Protein AF-A0A3D5R1K7-F1 (afdb_monomer_lite)

Radius of gyration: 29.0 Å; chains: 1; bounding box: 75×48×94 Å

Sequence (487 aa):
ELNTVAYFAILRSRHSFKTVARIRETTQVLLDVYNNSGKICVHPLKAWKRYTPTMFLPHIMEGGKFVPILNSADAASILHFMTDKNTTSGVRNLDYWDRIFLKAGSILENPDALQEKQDMVETLSRVMIGREKRILALVKEYFTLEDLVEIKKRLIGTGFIGGKSVGMLLARNILRKDPALDWQAELEMHDSFYIGSDIFYSYMVQNGWWKLLMAQKTDEGYFEVARELKSKMLHGVFPDEIKEQFQLMLEYYGQAPIIVRSSSLLEDAFGNAFAGKYESYFCISQGTPEERYRHFEEAVRKIFASTMNEDALTYRLQRGMANQDEQMALLVQRVSGSHRGEYFFPGLAGVGLSYNTFVWQKGMDPKAGMLRIVFGLGTRAVNRVENDYPRIVALDAPLVKPYAKQADIKRFSQHEADVLNLRDNEFQTLPTAKLLSEDLVEHLDLIVEHDTAAADYLRSVGRDTKDAWIITFDELLSATPFAKTMS

Structure (mmCIF, N/CA/C/O backbone):
data_AF-A0A3D5R1K7-F1
#
_entry.id   AF-A0A3D5R1K7-F1
#
loop_
_atom_site.group_PDB
_atom_site.id
_atom_site.type_symbol
_atom_site.label_atom_id
_atom_site.label_alt_id
_atom_site.label_comp_id
_atom_site.label_asym_id
_atom_site.label_entity_id
_atom_site.label_seq_id
_atom_site.pdbx_PDB_ins_code
_atom_site.Cartn_x
_atom_site.Cartn_y
_atom_site.Cartn_z
_atom_site.occupancy
_atom_site.B_iso_or_equiv
_atom_site.auth_seq_id
_atom_site.auth_comp_id
_atom_site.auth_asym_id
_atom_site.auth_atom_id
_atom_site.pdbx_PDB_model_num
ATOM 1 N N . GLU A 1 1 ? -2.469 -18.437 36.006 1.00 48.84 1 GLU A N 1
ATOM 2 C CA . GLU A 1 1 ? -3.415 -17.307 35.864 1.00 48.84 1 GLU A CA 1
ATOM 3 C C . GLU A 1 1 ? -2.936 -16.189 36.768 1.00 48.84 1 GLU A C 1
ATOM 5 O O . GLU A 1 1 ? -2.607 -16.475 37.912 1.00 48.84 1 GLU A O 1
ATOM 10 N N . LEU A 1 2 ? -2.808 -14.961 36.259 1.00 48.22 2 LEU A N 1
ATOM 11 C CA . LEU A 1 2 ? -2.498 -13.814 37.113 1.00 48.22 2 LEU A CA 1
ATOM 12 C C . LEU A 1 2 ? -3.665 -13.624 38.084 1.00 48.22 2 LEU A C 1
ATOM 14 O O . LEU A 1 2 ? -4.816 -13.544 37.658 1.00 48.22 2 LEU A O 1
ATOM 18 N N . ASN A 1 3 ? -3.370 -13.585 39.380 1.00 56.47 3 ASN A N 1
ATOM 19 C CA . ASN A 1 3 ? -4.367 -13.441 40.440 1.00 56.47 3 ASN A CA 1
ATOM 20 C C . ASN A 1 3 ? -4.733 -11.952 40.625 1.00 56.47 3 ASN A C 1
ATOM 22 O O . ASN A 1 3 ? -4.645 -11.402 41.719 1.00 56.47 3 ASN A O 1
ATOM 26 N N . THR A 1 4 ? -5.060 -11.267 39.525 1.00 62.28 4 THR A N 1
ATOM 27 C CA . THR A 1 4 ? -5.330 -9.824 39.480 1.00 62.28 4 THR A CA 1
ATOM 28 C C . THR A 1 4 ? -6.689 -9.542 38.839 1.00 62.28 4 THR A C 1
ATOM 30 O O . THR A 1 4 ? -7.100 -10.198 37.883 1.00 62.28 4 THR A O 1
ATOM 33 N N . VAL A 1 5 ? -7.412 -8.558 39.382 1.00 69.31 5 VAL A N 1
ATOM 34 C CA . VAL A 1 5 ? -8.698 -8.091 38.845 1.00 69.31 5 VAL A CA 1
ATOM 35 C C . VAL A 1 5 ? -8.439 -6.828 38.031 1.00 69.31 5 VAL A C 1
ATOM 37 O O . VAL A 1 5 ? -8.133 -5.781 38.596 1.00 69.31 5 VAL A O 1
ATOM 40 N N . ALA A 1 6 ? -8.558 -6.920 36.707 1.00 74.56 6 ALA A N 1
ATOM 41 C CA . ALA A 1 6 ? -8.565 -5.753 35.832 1.00 74.56 6 ALA A CA 1
ATOM 42 C C . ALA A 1 6 ? -10.002 -5.236 35.691 1.00 74.56 6 ALA A C 1
ATOM 44 O O . ALA A 1 6 ? -10.917 -6.008 35.401 1.00 74.56 6 ALA A O 1
ATOM 45 N N . TYR A 1 7 ? -10.202 -3.935 35.885 1.00 84.25 7 TYR A N 1
ATOM 46 C CA . TYR A 1 7 ? -11.484 -3.279 35.655 1.00 84.25 7 TYR A CA 1
ATOM 47 C C . TYR A 1 7 ? -11.285 -2.034 34.794 1.00 84.25 7 TYR A C 1
ATOM 49 O O . TYR A 1 7 ? -10.268 -1.349 34.880 1.00 84.25 7 TYR A O 1
ATOM 57 N N . PHE A 1 8 ? -12.277 -1.739 33.964 1.00 84.44 8 PHE A N 1
ATOM 58 C CA . PHE A 1 8 ? -12.367 -0.503 33.202 1.00 84.44 8 PHE A CA 1
ATOM 59 C C . PHE A 1 8 ? -13.831 -0.073 33.149 1.00 84.44 8 PHE A C 1
ATOM 61 O O . PHE A 1 8 ? -14.737 -0.903 33.231 1.00 84.44 8 PHE A O 1
ATOM 68 N N . ALA A 1 9 ? -14.062 1.232 33.048 1.00 86.19 9 ALA A N 1
ATOM 69 C CA . ALA A 1 9 ? -15.399 1.791 32.934 1.00 86.19 9 ALA A CA 1
ATOM 70 C C . ALA A 1 9 ? -15.650 2.225 31.490 1.00 86.19 9 ALA A C 1
ATOM 72 O O . ALA A 1 9 ? -14.785 2.828 30.856 1.00 86.19 9 ALA A O 1
ATOM 73 N N . ILE A 1 10 ? -16.852 1.948 30.995 1.00 81.19 10 ILE A N 1
ATOM 74 C CA . ILE A 1 10 ? -17.346 2.473 29.723 1.00 81.19 10 ILE A CA 1
ATOM 75 C C . ILE A 1 10 ? -18.542 3.377 29.990 1.00 81.19 10 ILE A C 1
ATOM 77 O O . ILE A 1 10 ? -19.340 3.126 30.896 1.00 81.19 10 ILE A O 1
ATOM 81 N N . LEU A 1 11 ? -18.683 4.442 29.204 1.00 79.50 11 LEU A N 1
ATOM 82 C CA . LEU A 1 11 ? -19.847 5.311 29.321 1.00 79.50 11 LEU A CA 1
ATOM 83 C C . LEU A 1 11 ? -21.044 4.648 28.639 1.00 79.50 11 LEU A C 1
ATOM 85 O O . LEU A 1 11 ? -21.016 4.317 27.451 1.00 79.50 11 LEU A O 1
ATOM 89 N N . ARG A 1 12 ? -22.129 4.472 29.394 1.00 67.38 12 ARG A N 1
ATOM 90 C CA . ARG A 1 12 ? -23.360 3.870 28.881 1.00 67.38 12 ARG A CA 1
ATOM 91 C C . ARG A 1 12 ? -23.901 4.664 27.684 1.00 67.38 12 ARG A C 1
ATOM 93 O O . ARG A 1 12 ? -23.882 5.894 27.683 1.00 67.38 12 ARG A O 1
ATOM 100 N N . SER A 1 13 ? -24.380 3.952 26.663 1.00 62.44 13 SER A N 1
ATOM 101 C CA . SER A 1 13 ? -24.960 4.521 25.430 1.00 62.44 13 SER A CA 1
ATOM 102 C C . SER A 1 13 ? -23.990 5.331 24.544 1.00 62.44 13 SER A C 1
ATOM 104 O O . SER A 1 13 ? -24.432 6.029 23.626 1.00 62.44 13 SER A O 1
ATOM 106 N N . ARG A 1 14 ? -22.673 5.239 24.792 1.00 65.50 14 ARG A N 1
ATOM 107 C CA . ARG A 1 14 ? -21.598 5.821 23.956 1.00 65.50 14 ARG A CA 1
ATOM 108 C C . ARG A 1 14 ? -20.874 4.785 23.082 1.00 65.50 14 ARG A C 1
ATOM 110 O O . ARG A 1 14 ? -19.990 5.152 22.318 1.00 65.50 14 ARG A O 1
ATOM 117 N N . HIS A 1 15 ? -21.259 3.517 23.189 1.00 66.69 15 HIS A N 1
ATOM 118 C CA . HIS A 1 15 ? -20.689 2.392 22.450 1.00 66.69 15 HIS A CA 1
ATOM 119 C C . HIS A 1 15 ? -21.819 1.593 21.795 1.00 66.69 15 HIS A C 1
ATOM 121 O O . HIS A 1 15 ? -22.924 1.550 22.343 1.00 66.69 15 HIS A O 1
ATOM 127 N N . SER A 1 16 ? -21.544 0.959 20.654 1.00 63.88 16 SER A N 1
ATOM 128 C CA . SER A 1 16 ? -22.514 0.095 19.975 1.00 63.88 16 SER A CA 1
ATOM 129 C C . SER A 1 16 ? -22.893 -1.108 20.850 1.00 63.88 16 SER A C 1
ATOM 131 O O . SER A 1 16 ? -22.089 -1.592 21.656 1.00 63.88 16 SER A O 1
ATOM 133 N N . PHE A 1 17 ? -24.110 -1.638 20.672 1.00 64.25 17 PHE A N 1
ATOM 134 C CA . PHE A 1 17 ? -24.548 -2.866 21.356 1.00 64.25 17 PHE A CA 1
ATOM 135 C C . PHE A 1 17 ? -23.571 -4.027 21.145 1.00 64.25 17 PHE A C 1
ATOM 137 O O . PHE A 1 17 ? -23.346 -4.817 22.058 1.00 64.25 17 PHE A O 1
ATOM 144 N N . LYS A 1 18 ? -22.944 -4.088 19.967 1.00 64.94 18 LYS A N 1
ATOM 145 C CA . LYS A 1 18 ? -21.958 -5.103 19.601 1.00 64.94 18 LYS A CA 1
ATOM 146 C C . LYS A 1 18 ? -20.681 -5.005 20.429 1.00 64.94 18 LYS A C 1
ATOM 148 O O . LYS A 1 18 ? -20.223 -6.011 20.964 1.00 64.94 18 LYS A O 1
ATOM 153 N N . THR A 1 19 ? -20.137 -3.800 20.597 1.00 65.88 19 THR A N 1
ATOM 154 C CA . THR A 1 19 ? -18.976 -3.567 21.468 1.00 65.88 19 THR A CA 1
ATOM 155 C C . THR A 1 19 ? -19.294 -3.952 22.910 1.00 65.88 19 THR A C 1
ATOM 157 O O . THR A 1 19 ? -18.509 -4.647 23.553 1.00 65.88 19 THR A O 1
ATOM 160 N N . VAL A 1 20 ? -20.482 -3.588 23.404 1.00 75.56 20 VAL A N 1
ATOM 161 C CA . VAL A 1 20 ? -20.935 -3.974 24.751 1.00 75.56 20 VAL A CA 1
ATOM 162 C C . VAL A 1 20 ? -21.100 -5.495 24.878 1.00 75.56 20 VAL A C 1
ATOM 164 O O . VAL A 1 20 ? -20.693 -6.065 25.889 1.00 75.56 20 VAL A O 1
ATOM 167 N N . ALA A 1 21 ? -21.632 -6.173 23.858 1.00 73.19 21 ALA A N 1
ATOM 168 C CA . ALA A 1 21 ? -21.757 -7.631 23.834 1.00 73.19 21 ALA A CA 1
ATOM 169 C C . ALA A 1 21 ? -20.385 -8.330 23.872 1.00 73.19 21 ALA A C 1
ATOM 171 O O . ALA A 1 21 ? -20.183 -9.221 24.695 1.00 73.19 21 ALA A O 1
ATOM 172 N N . ARG A 1 22 ? -19.405 -7.862 23.086 1.00 73.38 22 ARG A N 1
ATOM 173 C CA . ARG A 1 22 ? -18.020 -8.379 23.102 1.00 73.38 22 ARG A CA 1
ATOM 174 C C . ARG A 1 22 ? -17.335 -8.189 24.464 1.00 73.38 22 ARG A C 1
ATOM 176 O O . ARG A 1 22 ? -16.674 -9.094 24.977 1.00 73.38 22 ARG A O 1
ATOM 183 N N . ILE A 1 23 ? -17.523 -7.028 25.097 1.00 80.62 23 ILE A N 1
ATOM 184 C CA . ILE A 1 23 ? -17.044 -6.781 26.470 1.00 80.62 23 ILE A CA 1
ATOM 185 C C . ILE A 1 23 ? -17.713 -7.757 27.443 1.00 80.62 23 ILE A C 1
ATOM 187 O O . ILE A 1 23 ? -17.059 -8.344 28.310 1.00 80.62 23 ILE A O 1
ATOM 191 N N . ARG A 1 24 ? -19.020 -7.979 27.289 1.00 80.75 24 ARG A N 1
ATOM 192 C CA . ARG A 1 24 ? -19.757 -8.933 28.113 1.00 80.75 24 ARG A CA 1
ATOM 193 C C . ARG A 1 24 ? -19.232 -10.354 27.939 1.00 80.75 24 ARG A C 1
ATOM 195 O O . ARG A 1 24 ? -19.180 -11.067 28.929 1.00 80.75 24 ARG A O 1
ATOM 202 N N . GLU A 1 25 ? -18.816 -10.791 26.757 1.00 77.88 25 GLU A N 1
ATOM 203 C CA . GLU A 1 25 ? -18.272 -12.145 26.548 1.00 77.88 25 GLU A CA 1
ATOM 204 C C . GLU A 1 25 ? -16.946 -12.367 27.285 1.00 77.88 25 GLU A C 1
ATOM 206 O O . GLU A 1 25 ? -16.777 -13.384 27.960 1.00 77.88 25 GLU A O 1
ATOM 211 N N . THR A 1 26 ? -16.052 -11.382 27.245 1.00 78.31 26 THR A N 1
ATOM 212 C CA . THR A 1 26 ? -14.678 -11.496 27.766 1.00 78.31 26 THR A CA 1
ATOM 213 C C . THR A 1 26 ? -14.539 -11.239 29.270 1.00 78.31 26 THR A C 1
ATOM 215 O O . THR A 1 26 ? -13.684 -11.835 29.923 1.00 78.31 26 THR A O 1
ATOM 218 N N . THR A 1 27 ? -15.381 -10.384 29.852 1.00 84.62 27 THR A N 1
ATOM 219 C CA . THR A 1 27 ? -15.288 -9.997 31.273 1.00 84.62 27 THR A CA 1
ATOM 220 C C . THR A 1 27 ? -15.840 -11.069 32.217 1.00 84.62 27 THR A C 1
ATOM 222 O O . THR A 1 27 ? -16.809 -11.756 31.898 1.00 84.62 27 THR A O 1
ATOM 225 N N . GLN A 1 28 ? -15.268 -11.227 33.416 1.00 86.94 28 GLN A N 1
ATOM 226 C CA . GLN A 1 28 ? -15.833 -12.119 34.443 1.00 86.94 28 GLN A CA 1
ATOM 227 C C . GLN A 1 28 ? -17.038 -11.485 35.148 1.00 86.94 28 GLN A C 1
ATOM 229 O O . GLN A 1 28 ? -17.971 -12.191 35.531 1.00 86.94 28 GLN A O 1
ATOM 234 N N . VAL A 1 29 ? -17.026 -10.163 35.320 1.00 88.81 29 VAL A N 1
ATOM 235 C CA . VAL A 1 29 ? -18.098 -9.393 35.954 1.00 88.81 29 VAL A CA 1
ATOM 236 C C . VAL A 1 29 ? -18.383 -8.166 35.097 1.00 88.81 29 VAL A C 1
ATOM 238 O O . VAL A 1 29 ? -17.457 -7.463 34.703 1.00 88.81 29 VAL A O 1
ATOM 241 N N . LEU A 1 30 ? -19.661 -7.905 34.830 1.00 89.25 30 LEU A N 1
ATOM 242 C CA . LEU A 1 30 ? -20.124 -6.694 34.157 1.00 89.25 30 LEU A CA 1
ATOM 243 C C . LEU A 1 30 ? -21.201 -6.050 35.023 1.00 89.25 30 LEU A C 1
ATOM 245 O O . LEU A 1 30 ? -22.186 -6.709 35.358 1.00 89.25 30 LEU A O 1
ATOM 249 N N . LEU A 1 31 ? -21.006 -4.781 35.376 1.00 90.56 31 LEU A N 1
ATOM 250 C CA . LEU A 1 31 ? -21.902 -4.010 36.233 1.00 90.56 31 LEU A CA 1
ATOM 251 C C . LEU A 1 31 ? -22.331 -2.734 35.511 1.00 90.56 31 LEU A C 1
ATOM 253 O O . LEU A 1 31 ? -21.487 -1.981 35.030 1.00 90.56 31 LEU A O 1
ATOM 257 N N . ASP A 1 32 ? -23.628 -2.462 35.503 1.00 88.00 32 ASP A N 1
ATOM 258 C CA . ASP A 1 32 ? -24.149 -1.129 35.231 1.00 88.00 32 ASP A CA 1
ATOM 259 C C . ASP A 1 32 ? -24.091 -0.309 36.521 1.00 88.00 32 ASP A C 1
ATOM 261 O O . ASP A 1 32 ? -24.633 -0.732 37.539 1.00 88.00 32 ASP A O 1
ATOM 265 N N . VAL A 1 33 ? -23.475 0.873 36.483 1.00 88.19 33 VAL A N 1
ATOM 266 C CA . VAL A 1 33 ? -23.414 1.794 37.629 1.00 88.19 33 VAL A CA 1
ATOM 267 C C . VAL A 1 33 ? -24.083 3.109 37.253 1.00 88.19 33 VAL A C 1
ATOM 269 O O . VAL A 1 33 ? -23.796 3.677 36.198 1.00 88.19 33 VAL A O 1
ATOM 272 N N . TYR A 1 34 ? -24.986 3.598 38.097 1.00 82.88 34 TYR A N 1
ATOM 273 C CA . TYR A 1 34 ? -25.691 4.858 37.866 1.00 82.88 34 TYR A CA 1
ATOM 274 C C . TYR A 1 34 ? -26.103 5.530 39.175 1.00 82.88 34 TYR A C 1
ATOM 276 O O . TYR A 1 34 ? -26.147 4.912 40.236 1.00 82.88 34 TYR A O 1
ATOM 284 N N . ASN A 1 35 ? -26.393 6.826 39.094 1.00 80.69 35 ASN A N 1
ATOM 285 C CA . ASN A 1 35 ? -26.909 7.613 40.206 1.00 80.69 35 ASN A CA 1
ATOM 286 C C . ASN A 1 35 ? -28.408 7.854 39.990 1.00 80.69 35 ASN A C 1
ATOM 288 O O . ASN A 1 35 ? -28.797 8.370 38.939 1.00 80.69 35 ASN A O 1
ATOM 292 N N . ASN A 1 36 ? -29.227 7.465 40.966 1.00 71.19 36 ASN A N 1
ATOM 293 C CA . ASN A 1 36 ? -30.658 7.738 40.996 1.00 71.19 36 ASN A CA 1
ATOM 294 C C . ASN A 1 36 ? -30.972 8.602 42.226 1.00 71.19 36 ASN A C 1
ATOM 296 O O . ASN A 1 36 ? -30.868 8.124 43.356 1.00 71.19 36 ASN A O 1
ATOM 300 N N . SER A 1 37 ? -31.322 9.873 42.011 1.00 73.12 37 SER A N 1
ATOM 301 C CA . SER A 1 37 ? -31.700 10.825 43.073 1.00 73.12 37 SER A CA 1
ATOM 302 C C . SER A 1 37 ? -30.714 10.898 44.253 1.00 73.12 37 SER A C 1
ATOM 304 O O . SER A 1 37 ? -31.119 10.965 45.411 1.00 73.12 37 SER A O 1
ATOM 306 N N . GLY A 1 38 ? -29.406 10.855 43.975 1.00 77.19 38 GLY A N 1
ATOM 307 C CA . GLY A 1 38 ? -28.346 10.947 44.987 1.00 77.19 38 GLY A CA 1
ATOM 308 C C . GLY A 1 38 ? -27.892 9.605 45.571 1.00 77.19 38 GLY A C 1
ATOM 309 O O . GLY A 1 38 ? -26.887 9.571 46.278 1.00 77.19 38 GLY A O 1
ATOM 310 N N . LYS A 1 39 ? -28.564 8.492 45.247 1.00 81.31 39 LYS A N 1
ATOM 311 C CA . LYS A 1 39 ? -28.154 7.139 45.653 1.00 81.31 39 LYS A CA 1
ATOM 312 C C . LYS A 1 39 ? -27.434 6.418 44.507 1.00 81.31 39 LYS A C 1
ATOM 314 O O . LYS A 1 39 ? -27.887 6.435 43.361 1.00 81.31 39 LYS A O 1
ATOM 319 N N . ILE A 1 40 ? -26.314 5.760 44.816 1.00 87.00 40 ILE A N 1
ATOM 320 C CA . ILE A 1 40 ? -25.576 4.927 43.853 1.00 87.00 40 ILE A CA 1
ATOM 321 C C . ILE A 1 40 ? -26.312 3.600 43.694 1.00 87.00 40 ILE A C 1
ATOM 323 O O . ILE A 1 40 ? -26.584 2.914 44.679 1.00 87.00 40 ILE A O 1
ATOM 327 N N . CYS A 1 41 ? -26.604 3.235 42.453 1.00 86.88 41 CYS A N 1
ATOM 328 C CA . CYS A 1 41 ? -27.213 1.970 42.091 1.00 86.88 41 CYS A CA 1
ATOM 329 C C . CYS A 1 41 ? -26.256 1.168 41.204 1.00 86.88 41 CYS A C 1
ATOM 331 O O . CYS A 1 41 ? -25.614 1.716 40.304 1.00 86.88 41 CYS A O 1
ATOM 333 N N . VAL A 1 42 ? -26.172 -0.133 41.463 1.00 90.00 42 VAL A N 1
ATOM 334 C CA . VAL A 1 42 ? -25.364 -1.100 40.725 1.00 90.00 42 VAL A CA 1
ATOM 335 C C . VAL A 1 42 ? -26.271 -2.223 40.252 1.00 90.00 42 VAL A C 1
ATOM 337 O O . VAL A 1 42 ? -26.957 -2.848 41.051 1.00 90.00 42 VAL A O 1
ATOM 340 N N . HIS A 1 43 ? -26.271 -2.507 38.958 1.00 89.12 43 HIS A N 1
ATOM 341 C CA . HIS A 1 43 ? -27.035 -3.597 38.369 1.00 89.12 43 HIS A CA 1
ATOM 342 C C . HIS A 1 43 ? -26.075 -4.584 37.694 1.00 89.12 43 HIS A C 1
ATOM 344 O O . HIS A 1 43 ? -25.495 -4.268 36.652 1.00 89.12 43 HIS A O 1
ATOM 350 N N . PRO A 1 44 ? -25.853 -5.771 38.282 1.00 89.62 44 PRO A N 1
ATOM 351 C CA . PRO A 1 44 ? -25.012 -6.784 37.662 1.00 89.62 44 PRO A CA 1
ATOM 352 C C . PRO A 1 44 ? -25.652 -7.331 36.383 1.00 89.62 44 PRO A C 1
ATOM 354 O O . PRO A 1 44 ? -26.792 -7.773 36.397 1.00 89.62 44 PRO A O 1
ATOM 357 N N . LEU A 1 45 ? -24.902 -7.325 35.280 1.00 87.44 45 LEU A N 1
ATOM 358 C CA . LEU A 1 45 ? -25.306 -7.855 33.967 1.00 87.44 45 LEU A CA 1
ATOM 359 C C . LEU A 1 45 ? -24.598 -9.177 33.617 1.00 87.44 45 LEU A C 1
ATOM 361 O O . LEU A 1 45 ? -25.042 -9.934 32.743 1.00 87.44 45 LEU A O 1
ATOM 365 N N . LYS A 1 46 ? -23.462 -9.441 34.274 1.00 88.31 46 LYS A N 1
ATOM 366 C CA . LYS A 1 46 ? -22.714 -10.700 34.208 1.00 88.31 46 LYS A CA 1
ATOM 367 C C . LYS A 1 46 ? -21.985 -10.941 35.527 1.00 88.31 46 LYS A C 1
ATOM 369 O O . LYS A 1 46 ? -21.355 -10.029 36.054 1.00 88.31 46 LYS A O 1
ATOM 374 N N . ALA A 1 47 ? -22.025 -12.180 36.002 1.00 88.06 47 ALA A N 1
ATOM 375 C CA . ALA A 1 47 ? -21.196 -12.680 37.090 1.00 88.06 47 ALA A CA 1
ATOM 376 C C . ALA A 1 47 ? -20.780 -14.122 36.766 1.00 88.06 47 ALA A C 1
ATOM 378 O O . ALA A 1 47 ? -21.606 -15.030 36.709 1.00 88.06 47 ALA A O 1
ATOM 379 N N . TRP A 1 48 ? -19.498 -14.335 36.483 1.00 83.19 48 TRP A N 1
ATOM 380 C CA . TRP A 1 48 ? -18.970 -15.636 36.082 1.00 83.19 48 TRP A CA 1
ATOM 381 C C . TRP A 1 48 ? -18.851 -16.582 37.281 1.00 83.19 48 TRP A C 1
ATOM 383 O O . TRP A 1 48 ? -18.276 -16.216 38.307 1.00 83.19 48 TRP A O 1
ATOM 393 N N . LYS A 1 49 ? -19.371 -17.811 37.140 1.00 82.19 49 LYS A N 1
ATOM 394 C CA . LYS A 1 49 ? -19.313 -18.887 38.155 1.00 82.19 49 LYS A CA 1
ATOM 395 C C . LYS A 1 49 ? -19.873 -18.513 39.540 1.00 82.19 49 LYS A C 1
ATOM 397 O O . LYS A 1 49 ? -19.517 -19.135 40.537 1.00 82.19 49 LYS A O 1
ATOM 402 N N . ARG A 1 50 ? -20.748 -17.508 39.626 1.00 80.44 50 ARG A N 1
ATOM 403 C CA . ARG A 1 50 ? -21.443 -17.110 40.858 1.00 80.44 50 ARG A CA 1
ATOM 404 C C . ARG A 1 50 ? -22.920 -16.912 40.562 1.00 80.44 50 ARG A C 1
ATOM 406 O O . ARG A 1 50 ? -23.266 -16.418 39.495 1.00 80.44 50 ARG A O 1
ATOM 413 N N . TYR A 1 51 ? -23.774 -17.294 41.505 1.00 82.06 51 TYR A N 1
ATOM 414 C CA . TYR A 1 51 ? -25.217 -17.150 41.363 1.00 82.06 51 TYR A CA 1
ATOM 415 C C . TYR A 1 51 ? -25.886 -16.985 42.730 1.00 82.06 51 TYR A C 1
ATOM 417 O O . TYR A 1 51 ? -25.586 -17.730 43.661 1.00 82.06 51 TYR A O 1
ATOM 425 N N . THR A 1 52 ? -26.802 -16.022 42.834 1.00 84.19 52 THR A N 1
ATOM 426 C CA . THR A 1 52 ? -27.798 -15.918 43.910 1.00 84.19 52 THR A CA 1
ATOM 427 C C . THR A 1 52 ? -29.132 -15.468 43.298 1.00 84.19 52 THR A C 1
ATOM 429 O O . THR A 1 52 ? -29.114 -14.816 42.249 1.00 84.19 52 THR A O 1
ATOM 432 N N . PRO A 1 53 ? -30.287 -15.758 43.930 1.00 81.00 53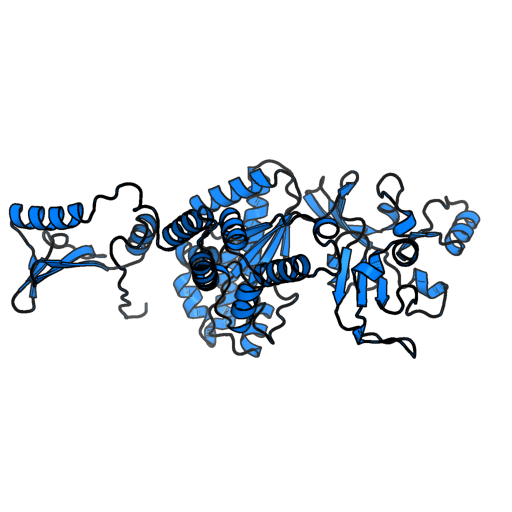 PRO A N 1
ATOM 433 C CA . PRO A 1 53 ? -31.603 -15.406 43.380 1.00 81.00 53 PRO A CA 1
ATOM 434 C C . PRO A 1 53 ? -31.796 -13.911 43.088 1.00 81.00 53 PRO A C 1
ATOM 436 O O . PRO A 1 53 ? -32.581 -13.544 42.222 1.00 81.00 53 PRO A O 1
ATOM 439 N N . THR A 1 54 ? -31.070 -13.044 43.795 1.00 86.12 54 THR A N 1
ATOM 440 C CA . THR A 1 54 ? -31.175 -11.582 43.691 1.00 86.12 54 THR A CA 1
ATOM 441 C C . THR A 1 54 ? -29.994 -10.938 42.960 1.00 86.12 54 THR A C 1
ATOM 443 O O . THR A 1 54 ? -29.971 -9.722 42.802 1.00 86.12 54 THR A O 1
ATOM 446 N N . MET A 1 55 ? -29.015 -11.725 42.493 1.00 85.56 55 MET A N 1
ATOM 447 C CA . MET A 1 55 ? -27.737 -11.228 41.964 1.00 85.56 55 MET A CA 1
ATOM 448 C C . MET A 1 55 ? -27.889 -10.252 40.801 1.00 85.56 55 MET A C 1
ATOM 450 O O . MET A 1 55 ? -27.180 -9.257 40.738 1.00 85.56 55 MET A O 1
ATOM 454 N N . PHE A 1 56 ? -28.797 -10.546 39.877 1.00 85.50 56 PHE A N 1
ATOM 455 C CA . PHE A 1 56 ? -29.008 -9.755 38.665 1.00 85.50 56 PHE A CA 1
ATOM 456 C C . PHE A 1 56 ? -30.154 -8.746 38.827 1.00 85.50 56 PHE A C 1
ATOM 458 O O . PHE A 1 56 ? -30.685 -8.257 37.840 1.00 85.50 56 PHE A O 1
ATOM 465 N N . LEU A 1 57 ? -30.562 -8.445 40.065 1.00 86.25 57 LEU A N 1
ATOM 466 C CA . LEU A 1 57 ? -31.445 -7.316 40.345 1.00 86.25 57 LEU A CA 1
ATOM 467 C C . LEU A 1 57 ? -30.626 -6.019 40.436 1.00 86.25 57 LEU A C 1
ATOM 469 O O . LEU A 1 57 ? -29.428 -6.050 40.737 1.00 86.25 57 LEU A O 1
ATOM 473 N N . PRO A 1 58 ? -31.244 -4.849 40.227 1.00 86.12 58 PRO A N 1
ATOM 474 C CA . PRO A 1 58 ? -30.653 -3.587 40.646 1.00 86.12 58 PRO A CA 1
ATOM 475 C C . PRO A 1 58 ? -30.401 -3.586 42.161 1.00 86.12 58 PRO A C 1
ATOM 477 O O . PRO A 1 58 ? -31.264 -3.988 42.939 1.00 86.12 58 PRO A O 1
ATOM 480 N N . HIS A 1 59 ? -29.224 -3.134 42.584 1.00 89.31 59 HIS A N 1
ATOM 481 C CA . HIS A 1 59 ? -28.839 -2.979 43.985 1.00 89.31 59 HIS A CA 1
ATOM 482 C C . HIS A 1 59 ? -28.574 -1.513 44.296 1.00 89.31 59 HIS A C 1
ATOM 484 O O . HIS A 1 59 ? -27.855 -0.848 43.554 1.00 89.31 59 HIS A O 1
ATOM 490 N N . ILE A 1 60 ? -29.079 -1.016 45.418 1.00 89.44 60 ILE A N 1
ATOM 491 C CA . ILE A 1 60 ? -28.883 0.369 45.850 1.00 89.44 60 ILE A CA 1
ATOM 492 C C . ILE A 1 60 ? -27.922 0.436 47.038 1.00 89.44 60 ILE A C 1
ATOM 494 O O . ILE A 1 60 ? -27.893 -0.465 47.876 1.00 89.44 60 ILE A O 1
ATOM 498 N N . MET A 1 61 ? -27.094 1.480 47.085 1.00 87.81 61 MET A N 1
ATOM 499 C CA . MET A 1 61 ? -26.141 1.687 48.170 1.00 87.81 61 MET A CA 1
ATOM 500 C C . MET A 1 61 ? -26.837 2.297 49.391 1.00 87.81 61 MET A C 1
ATOM 502 O O . MET A 1 61 ? -27.274 3.448 49.351 1.00 87.81 61 MET A O 1
ATOM 506 N N . GLU A 1 62 ? -26.888 1.546 50.489 1.00 85.88 62 GLU A N 1
ATOM 507 C CA . GLU A 1 62 ? -27.440 1.965 51.780 1.00 85.88 62 GLU A CA 1
ATOM 508 C C . GLU A 1 62 ? -26.488 1.566 52.910 1.00 85.88 62 GLU A C 1
ATOM 510 O O . GLU A 1 62 ? -26.050 0.420 53.000 1.00 85.88 62 GLU A O 1
ATOM 515 N N . GLY A 1 63 ? -26.105 2.527 53.759 1.00 81.94 63 GLY A N 1
ATOM 516 C CA . GLY A 1 63 ? -25.209 2.265 54.895 1.00 81.94 63 GLY A CA 1
ATOM 517 C C . GLY A 1 63 ? -23.865 1.626 54.510 1.00 81.94 63 GLY A C 1
ATOM 518 O O . GLY A 1 63 ? -23.340 0.805 55.258 1.00 81.94 63 GLY A O 1
ATOM 519 N N . GLY A 1 64 ? -23.336 1.941 53.320 1.00 84.75 64 GLY A N 1
ATOM 520 C CA . GLY A 1 64 ? -22.087 1.367 52.801 1.00 84.75 64 GLY A CA 1
ATOM 521 C C . GLY A 1 64 ? -22.207 -0.056 52.237 1.00 84.75 64 GLY A C 1
ATOM 522 O O . GLY A 1 64 ? -21.188 -0.667 51.923 1.00 84.75 64 GLY A O 1
ATOM 523 N N . LYS A 1 65 ? -23.424 -0.596 52.091 1.00 88.44 65 LYS A N 1
ATOM 524 C CA . LYS A 1 65 ? -23.691 -1.913 51.492 1.00 88.44 65 LYS A CA 1
ATOM 525 C C . LYS A 1 65 ? -24.624 -1.787 50.292 1.00 88.44 65 LYS A C 1
ATOM 527 O O . LYS A 1 65 ? -25.470 -0.902 50.248 1.00 88.44 65 LYS A O 1
ATOM 532 N N . PHE A 1 66 ? -24.479 -2.691 49.328 1.00 88.94 66 PHE A N 1
ATOM 533 C CA . PHE A 1 66 ? -25.396 -2.805 48.195 1.00 88.94 66 PHE A CA 1
ATOM 534 C C . PHE A 1 66 ? -26.511 -3.795 48.529 1.00 88.94 66 PHE A C 1
ATOM 536 O O . PHE A 1 66 ? -26.242 -4.979 48.736 1.00 88.94 66 PHE A O 1
ATOM 543 N N . VAL A 1 67 ? -27.749 -3.308 48.588 1.00 89.50 67 VAL A N 1
ATOM 544 C CA . VAL A 1 67 ? -28.941 -4.100 48.923 1.00 89.50 67 VAL A CA 1
ATOM 545 C C . VAL A 1 67 ? -29.797 -4.270 47.661 1.00 89.50 67 VAL A C 1
ATOM 547 O O . VAL A 1 67 ? -30.034 -3.273 46.974 1.00 89.50 67 VAL A O 1
ATOM 550 N N . PRO A 1 68 ? -30.238 -5.495 47.308 1.00 87.69 68 PRO A N 1
ATOM 551 C CA . PRO A 1 68 ? -31.062 -5.715 46.123 1.00 87.69 68 PRO A CA 1
ATOM 552 C C . PRO A 1 68 ? -32.436 -5.061 46.278 1.00 87.69 68 PRO A C 1
ATOM 554 O O . PRO A 1 68 ? -33.059 -5.131 47.338 1.00 87.69 68 PRO A O 1
ATOM 557 N N . ILE A 1 69 ? -32.935 -4.475 45.196 1.00 83.00 69 ILE A N 1
ATOM 558 C CA . ILE A 1 69 ? -34.285 -3.921 45.129 1.00 83.00 69 ILE A CA 1
ATOM 559 C C . ILE A 1 69 ? -35.248 -5.070 44.833 1.00 83.00 69 ILE A C 1
ATOM 561 O O . ILE A 1 69 ? -35.301 -5.582 43.718 1.00 83.00 69 ILE A O 1
ATOM 565 N N . LEU A 1 70 ? -35.980 -5.502 45.860 1.00 76.12 70 LEU A N 1
ATOM 566 C CA . LEU A 1 70 ? -36.890 -6.652 45.787 1.00 76.12 70 LEU A CA 1
ATOM 567 C C . LEU A 1 70 ? -38.312 -6.269 45.358 1.00 76.12 70 LEU A C 1
ATOM 569 O O . LEU A 1 70 ? -39.074 -7.123 44.910 1.00 76.12 70 LEU A O 1
ATOM 573 N N . ASN A 1 71 ? -38.676 -4.994 45.497 1.00 74.38 71 ASN A N 1
ATOM 574 C CA . ASN A 1 71 ? -39.977 -4.486 45.086 1.00 74.38 71 ASN A CA 1
ATOM 575 C C . ASN A 1 71 ? -40.007 -4.282 43.564 1.00 74.38 71 ASN A C 1
ATOM 577 O O . ASN A 1 71 ? -39.210 -3.522 43.011 1.00 74.38 71 ASN A O 1
ATOM 581 N N . SER A 1 72 ? -40.949 -4.942 42.890 1.00 61.88 72 SER A N 1
ATOM 582 C CA . SER A 1 72 ? -41.119 -4.870 41.438 1.00 61.88 72 SER A CA 1
ATOM 583 C C . SER A 1 72 ? -41.483 -3.468 40.947 1.00 61.88 72 SER A C 1
ATOM 585 O O . SER A 1 72 ? -41.036 -3.090 39.867 1.00 61.88 72 SER A O 1
ATOM 587 N N . ALA A 1 73 ? -42.224 -2.675 41.730 1.00 64.38 73 ALA A N 1
ATOM 588 C CA . ALA A 1 73 ? -42.565 -1.296 41.376 1.00 64.38 73 ALA A CA 1
ATOM 589 C C . ALA A 1 73 ? -41.325 -0.385 41.384 1.00 64.38 73 ALA A C 1
ATOM 591 O O . ALA A 1 73 ? -41.109 0.389 40.450 1.00 64.38 73 ALA A O 1
ATOM 592 N N . ASP A 1 74 ? -40.464 -0.539 42.392 1.00 66.75 74 ASP A N 1
ATOM 593 C CA . ASP A 1 74 ? -39.221 0.228 42.513 1.00 66.75 74 ASP A CA 1
ATOM 594 C C . ASP A 1 74 ? -38.194 -0.203 41.454 1.00 66.75 74 ASP A C 1
ATOM 596 O O . ASP A 1 74 ? -37.550 0.637 40.821 1.00 66.75 74 ASP A O 1
ATOM 600 N N . ALA A 1 75 ? -38.088 -1.511 41.189 1.00 65.50 75 ALA A N 1
ATOM 601 C CA . ALA A 1 75 ? -37.241 -2.046 40.126 1.00 65.50 75 ALA A CA 1
ATOM 602 C C . ALA A 1 75 ? -37.707 -1.582 38.734 1.00 65.50 75 ALA A C 1
ATOM 604 O O . ALA A 1 75 ? -36.881 -1.166 37.920 1.00 65.50 75 ALA A O 1
ATOM 605 N N . ALA A 1 76 ? -39.018 -1.600 38.469 1.00 64.62 76 ALA A N 1
ATOM 606 C CA . ALA A 1 76 ? -39.598 -1.142 37.209 1.00 64.62 76 ALA A CA 1
ATOM 607 C C . ALA A 1 76 ? -39.425 0.368 37.007 1.00 64.62 76 ALA A C 1
ATOM 609 O O . ALA A 1 76 ? -39.060 0.781 35.912 1.00 64.62 76 ALA A O 1
ATOM 610 N N . SER A 1 77 ? -39.606 1.187 38.048 1.00 65.94 77 SER A N 1
ATOM 611 C CA . SER A 1 77 ? -39.368 2.638 37.992 1.00 65.94 77 SER A CA 1
ATOM 612 C C . SER A 1 77 ? -37.917 2.964 37.612 1.00 65.94 77 SER A C 1
ATOM 614 O O . SER A 1 77 ? -37.651 3.782 36.728 1.00 65.94 77 SER A O 1
ATOM 616 N N . ILE A 1 78 ? -36.961 2.240 38.199 1.00 65.75 78 ILE A N 1
ATOM 617 C CA . ILE A 1 78 ? -35.535 2.393 37.896 1.00 65.75 78 ILE A CA 1
ATOM 618 C C . ILE A 1 78 ? -35.208 1.916 36.476 1.00 65.75 78 ILE A C 1
ATOM 620 O O . ILE A 1 78 ? -34.511 2.615 35.740 1.00 65.75 78 ILE A O 1
ATOM 624 N N . LEU A 1 79 ? -35.736 0.765 36.057 1.00 64.12 79 LEU A N 1
ATOM 625 C CA . LEU A 1 79 ? -35.566 0.251 34.694 1.00 64.12 79 LEU A CA 1
ATOM 626 C C . LEU A 1 79 ? -36.227 1.156 33.644 1.00 64.12 79 LEU A C 1
ATOM 628 O O . LEU A 1 79 ? -35.686 1.311 32.547 1.00 64.12 79 LEU A O 1
ATOM 632 N N . HIS A 1 80 ? -37.351 1.795 33.976 1.00 62.16 80 HIS A N 1
ATOM 633 C CA . HIS A 1 80 ? -38.037 2.754 33.115 1.00 62.16 80 HIS A CA 1
ATOM 634 C C . HIS A 1 80 ? -37.219 4.038 32.949 1.00 62.16 80 HIS A C 1
ATOM 636 O O . HIS A 1 80 ? -36.939 4.444 31.825 1.00 62.16 80 HIS A O 1
ATOM 642 N N . PHE A 1 81 ? -36.681 4.596 34.038 1.00 62.09 81 PHE A N 1
ATOM 643 C CA . PHE A 1 81 ? -35.716 5.700 33.967 1.00 62.09 81 PHE A CA 1
ATOM 644 C C . PHE A 1 81 ? -34.486 5.347 33.108 1.00 62.09 81 PHE A C 1
ATOM 646 O O . PHE A 1 81 ? -33.953 6.188 32.376 1.00 62.09 81 PHE A O 1
ATOM 653 N N . MET A 1 82 ? -34.049 4.082 33.138 1.00 57.88 82 MET A N 1
ATOM 654 C CA . MET A 1 82 ? -32.979 3.585 32.267 1.00 57.88 82 MET A CA 1
ATOM 655 C C . MET A 1 82 ? -33.414 3.488 30.799 1.00 57.88 82 MET A C 1
ATOM 657 O O . MET A 1 82 ? -32.576 3.690 29.924 1.00 57.88 82 MET A O 1
ATOM 661 N N . THR A 1 83 ? -34.682 3.185 30.510 1.00 55.69 83 THR A N 1
ATOM 662 C CA . THR A 1 83 ? -35.220 3.062 29.144 1.00 55.69 83 THR A CA 1
ATOM 663 C C . THR A 1 83 ? -35.725 4.369 28.545 1.00 55.69 83 THR A C 1
ATOM 665 O O . THR A 1 83 ? -35.841 4.424 27.331 1.00 55.69 83 THR A O 1
ATOM 668 N N . ASP A 1 84 ? -35.928 5.431 29.322 1.00 51.22 84 ASP A N 1
ATOM 669 C CA . ASP A 1 84 ? -36.423 6.720 28.810 1.00 51.22 84 ASP A CA 1
ATOM 670 C C . ASP A 1 84 ? -35.282 7.677 28.411 1.00 51.22 84 ASP A C 1
ATOM 672 O O . ASP A 1 84 ? -35.345 8.379 27.409 1.00 51.22 84 ASP A O 1
ATOM 676 N N . LYS A 1 85 ? -34.107 7.564 29.053 1.00 52.22 85 LYS A N 1
ATOM 677 C CA . LYS A 1 85 ? -32.841 8.049 28.448 1.00 52.22 85 LYS A CA 1
ATOM 678 C C . LYS A 1 85 ? -32.427 7.229 27.213 1.00 52.22 85 LYS A C 1
ATOM 680 O O . LYS A 1 85 ? -31.502 7.615 26.501 1.00 52.22 85 LYS A O 1
ATOM 685 N N . ASN A 1 86 ? -33.115 6.099 27.006 1.00 46.50 86 ASN A N 1
ATOM 686 C CA . ASN A 1 86 ? -33.103 5.083 25.951 1.00 46.50 86 ASN A CA 1
ATOM 687 C C . ASN A 1 86 ? -33.528 5.411 24.509 1.00 46.50 86 ASN A C 1
ATOM 689 O O . ASN A 1 86 ? -33.156 4.723 23.561 1.00 46.50 86 ASN A O 1
ATOM 693 N N . THR A 1 87 ? -34.411 6.392 24.352 1.00 39.62 87 THR A N 1
ATOM 694 C CA . THR A 1 87 ? -35.343 6.489 23.214 1.00 39.62 87 THR A CA 1
ATOM 695 C C . THR A 1 87 ? -34.782 7.356 22.088 1.00 39.62 87 THR A C 1
ATOM 697 O O . THR A 1 87 ? -35.312 8.395 21.723 1.00 39.62 87 THR A O 1
ATOM 700 N N . THR A 1 88 ? -33.678 6.900 21.496 1.00 43.06 88 THR A N 1
ATOM 701 C CA . THR A 1 88 ? -33.220 7.347 20.166 1.00 43.06 88 THR A CA 1
ATOM 702 C C . THR A 1 88 ? -32.887 6.118 19.329 1.00 43.06 88 THR A C 1
ATOM 704 O O . THR A 1 88 ? -31.740 5.696 19.185 1.00 43.06 88 THR A O 1
ATOM 707 N N . SER A 1 89 ? -33.952 5.500 18.827 1.00 42.88 89 SER A N 1
ATOM 708 C CA . SER A 1 89 ? -34.030 4.124 18.326 1.00 42.88 89 SER A CA 1
ATOM 709 C C . SER A 1 89 ? -33.352 3.858 16.971 1.00 42.88 89 SER A C 1
ATOM 711 O O . SER A 1 89 ? -33.424 2.738 16.483 1.00 42.88 89 SER A O 1
ATOM 713 N N . GLY A 1 90 ? -32.650 4.836 16.384 1.00 42.97 90 GLY A N 1
ATOM 714 C CA . GLY A 1 90 ? -31.808 4.647 15.186 1.00 42.97 90 GLY A CA 1
ATOM 715 C C . GLY A 1 90 ? -30.310 4.903 15.406 1.00 42.97 90 GLY A C 1
ATOM 716 O O . GLY A 1 90 ? -29.477 4.379 14.678 1.00 42.97 90 GLY A O 1
ATOM 717 N N . VAL A 1 91 ? -29.936 5.658 16.450 1.00 45.56 91 VAL A N 1
ATOM 718 C CA . VAL A 1 91 ? -28.567 6.197 16.636 1.00 45.56 91 VAL A CA 1
ATOM 719 C C . VAL A 1 91 ? -27.695 5.314 17.551 1.00 45.56 91 VAL A C 1
ATOM 721 O O . VAL A 1 91 ? -26.515 5.570 17.772 1.00 45.56 91 VAL A O 1
ATOM 724 N N . ARG A 1 92 ? -28.259 4.246 18.125 1.00 46.34 92 ARG A N 1
ATOM 725 C CA . ARG A 1 92 ? -27.621 3.436 19.188 1.00 46.34 92 ARG A CA 1
ATOM 726 C C . ARG A 1 92 ? -26.804 2.244 18.719 1.00 46.34 92 ARG A C 1
ATOM 728 O O . ARG A 1 92 ? -26.032 1.706 19.510 1.00 46.34 92 ARG A O 1
ATOM 735 N N . ASN A 1 93 ? -26.935 1.871 17.452 1.00 47.53 93 ASN A N 1
ATOM 736 C CA . ASN A 1 93 ? -25.989 0.950 16.826 1.00 47.53 93 ASN A CA 1
ATOM 737 C C . ASN A 1 93 ? -24.671 1.644 16.465 1.00 47.53 93 ASN A C 1
ATOM 739 O O . ASN A 1 93 ? -23.684 0.954 16.255 1.00 47.53 93 ASN A O 1
ATOM 743 N N . LEU A 1 94 ? -24.659 2.981 16.472 1.00 54.69 94 LEU A N 1
ATOM 744 C CA . LEU A 1 94 ? -23.523 3.804 16.091 1.00 54.69 94 LEU A CA 1
ATOM 745 C C . LEU A 1 94 ? -22.637 4.063 17.309 1.00 54.69 94 LEU A C 1
ATOM 747 O O . LEU A 1 94 ? -23.068 4.677 18.302 1.00 54.69 94 LEU A O 1
ATOM 751 N N . ASP A 1 95 ? -21.404 3.580 17.238 1.00 65.62 95 ASP A N 1
ATOM 752 C CA . ASP A 1 95 ? -20.392 3.878 18.242 1.00 65.62 95 ASP A CA 1
ATOM 753 C C . ASP A 1 95 ? -19.847 5.316 18.084 1.00 65.62 95 ASP A C 1
ATOM 755 O O . ASP A 1 95 ? -20.363 6.134 17.318 1.00 65.62 95 ASP A O 1
ATOM 759 N N . TYR A 1 96 ? -18.844 5.687 18.886 1.00 74.06 96 TYR A N 1
ATOM 760 C CA . TYR A 1 96 ? -18.221 7.010 18.779 1.00 74.06 96 TYR A CA 1
ATOM 761 C C . TYR A 1 96 ? -17.649 7.277 17.377 1.00 74.06 96 TYR A C 1
ATOM 763 O O . TYR A 1 96 ? -17.750 8.407 16.898 1.00 74.06 96 TYR A O 1
ATOM 771 N N . TRP A 1 97 ? -17.093 6.247 16.732 1.00 78.12 97 TRP A N 1
ATOM 772 C CA . TRP A 1 97 ? -16.517 6.321 15.395 1.00 78.12 97 TRP A CA 1
ATOM 773 C C . TRP A 1 97 ? -17.600 6.624 14.357 1.00 78.12 97 TRP A C 1
ATOM 775 O O . TRP A 1 97 ? -17.492 7.573 13.585 1.00 78.12 97 TRP A O 1
ATOM 785 N N . ASP A 1 98 ? -18.714 5.910 14.402 1.00 78.06 98 ASP A N 1
ATOM 786 C CA . ASP A 1 98 ? -19.818 6.147 13.477 1.00 78.06 98 ASP A CA 1
ATOM 787 C C . ASP A 1 98 ? -20.431 7.548 13.647 1.00 78.06 98 ASP A C 1
ATOM 789 O O . ASP A 1 98 ? -20.735 8.248 12.677 1.00 78.06 98 ASP A O 1
ATOM 793 N N . ARG A 1 99 ? -20.567 8.010 14.896 1.00 82.75 99 ARG A N 1
ATOM 794 C CA . ARG A 1 99 ? -21.126 9.338 15.197 1.00 82.75 99 ARG A CA 1
ATOM 795 C C . ARG A 1 99 ? -20.246 10.478 14.704 1.00 82.75 99 ARG A C 1
ATOM 797 O O . ARG A 1 99 ? -20.785 11.484 14.241 1.00 82.75 99 ARG A O 1
ATOM 804 N N . ILE A 1 100 ? -18.922 10.358 14.825 1.00 86.81 100 ILE A N 1
ATOM 805 C CA . ILE A 1 100 ? -18.024 11.419 14.361 1.00 86.81 100 ILE A CA 1
ATOM 806 C C . ILE A 1 100 ? -18.064 11.546 12.834 1.00 86.81 100 ILE A C 1
ATOM 808 O O . ILE A 1 100 ? -18.097 12.667 12.333 1.00 86.81 100 ILE A O 1
ATOM 812 N N . PHE A 1 101 ? -18.176 10.433 12.100 1.00 86.56 101 PHE A N 1
ATOM 813 C CA . PHE A 1 101 ? -18.277 10.464 10.638 1.00 86.56 101 PHE A CA 1
ATOM 814 C C . PHE A 1 101 ? -19.638 10.941 10.129 1.00 86.56 101 PHE A C 1
ATOM 816 O O . PHE A 1 101 ? -19.686 11.652 9.129 1.00 86.56 101 PHE A O 1
ATOM 823 N N . LEU A 1 102 ? -20.733 10.657 10.839 1.00 87.00 102 LEU A N 1
ATOM 824 C CA . LEU A 1 102 ? -22.025 11.281 10.530 1.00 87.00 102 LEU A CA 1
ATOM 825 C C . LEU A 1 102 ? -21.988 12.797 10.735 1.00 87.00 102 LEU A C 1
ATOM 827 O O . LEU A 1 102 ? -22.480 13.545 9.892 1.00 87.00 102 LEU A O 1
ATOM 831 N N . LYS A 1 103 ? -21.355 13.262 11.822 1.00 89.94 103 LYS A N 1
ATOM 832 C CA . LYS A 1 103 ? -21.152 14.697 12.045 1.00 89.94 103 LYS A CA 1
ATOM 833 C C . LYS A 1 103 ? -20.281 15.308 10.940 1.00 89.94 103 LYS A C 1
ATOM 835 O O . LYS A 1 103 ? -20.623 16.368 10.427 1.00 89.94 103 LYS A O 1
ATOM 840 N N . ALA A 1 104 ? -19.200 14.638 10.545 1.00 91.69 104 ALA A N 1
ATOM 841 C CA . ALA A 1 104 ? -18.364 15.071 9.428 1.00 91.69 104 ALA A CA 1
ATOM 842 C C . ALA A 1 104 ? -19.169 15.206 8.124 1.00 91.69 104 ALA A C 1
ATOM 844 O O . ALA A 1 104 ? -19.054 16.228 7.457 1.00 91.69 104 ALA A O 1
ATOM 845 N N . GLY A 1 105 ? -20.045 14.240 7.818 1.00 90.50 105 GLY A N 1
ATOM 846 C CA . GLY A 1 105 ? -20.966 14.312 6.679 1.00 90.50 105 GLY A CA 1
ATOM 847 C C . GLY A 1 105 ? -21.876 15.542 6.726 1.00 90.50 105 GLY A C 1
ATOM 848 O O . GLY A 1 105 ? -21.935 16.290 5.758 1.00 90.50 105 GLY A O 1
ATOM 849 N N . SER A 1 106 ? -22.496 15.826 7.876 1.00 90.69 106 SER A N 1
ATOM 850 C CA . SER A 1 106 ? -23.347 17.021 8.022 1.00 90.69 106 SER A CA 1
ATOM 851 C C . SER A 1 106 ? -22.588 18.347 7.870 1.00 90.69 106 SER A C 1
ATOM 853 O O . SER A 1 106 ? -23.134 19.312 7.349 1.00 90.69 106 SER A O 1
ATOM 855 N N . ILE A 1 107 ? -21.320 18.407 8.296 1.00 92.06 107 ILE A N 1
ATOM 856 C CA . ILE A 1 107 ? -20.477 19.602 8.123 1.00 92.06 107 ILE A CA 1
ATOM 857 C C . ILE A 1 107 ? -20.082 19.771 6.651 1.00 92.06 107 ILE A C 1
ATOM 859 O O . ILE A 1 107 ? -20.009 20.895 6.163 1.00 92.06 107 ILE A O 1
ATOM 863 N N . LEU A 1 108 ? -19.837 18.670 5.932 1.00 91.00 108 LEU A N 1
ATOM 864 C CA . LEU A 1 108 ? -19.504 18.709 4.507 1.00 91.00 108 LEU A CA 1
ATOM 865 C C . LEU A 1 108 ? -20.617 19.315 3.653 1.00 91.00 108 LEU A C 1
ATOM 867 O O . LEU A 1 108 ? -20.315 20.046 2.711 1.00 91.00 108 LEU A O 1
ATOM 871 N N . GLU A 1 109 ? -21.875 19.045 4.003 1.00 90.38 109 GLU A N 1
ATOM 872 C CA . GLU A 1 109 ? -23.055 19.588 3.320 1.00 90.38 109 GLU A CA 1
ATOM 873 C C . GLU A 1 109 ? -23.188 21.112 3.461 1.00 90.38 109 GLU A C 1
ATOM 875 O O . GLU A 1 109 ? -23.891 21.727 2.663 1.00 90.38 109 GLU A O 1
ATOM 880 N N . ASN A 1 110 ? -22.506 21.731 4.434 1.00 90.75 110 ASN A N 1
ATOM 881 C CA . ASN A 1 110 ? -22.501 23.176 4.636 1.00 90.75 110 ASN A CA 1
ATOM 882 C C . ASN A 1 110 ? -21.235 23.821 4.024 1.00 90.75 110 ASN A C 1
ATOM 884 O O . ASN A 1 110 ? -20.144 23.697 4.595 1.00 90.75 110 ASN A O 1
ATOM 888 N N . PRO A 1 111 ? -21.343 24.553 2.897 1.00 84.12 111 PRO A N 1
ATOM 889 C CA . PRO A 1 111 ? -20.194 25.190 2.252 1.00 84.12 111 PRO A CA 1
ATOM 890 C C . PRO A 1 111 ? -19.524 26.271 3.111 1.00 84.12 111 PRO A C 1
ATOM 892 O O . PRO A 1 111 ? -18.308 26.438 3.030 1.00 84.12 111 PRO A O 1
ATOM 895 N N . ASP A 1 112 ? -20.288 26.960 3.964 1.00 90.44 112 ASP A N 1
ATOM 896 C CA . ASP A 1 112 ? -19.823 28.121 4.735 1.00 90.44 112 ASP A CA 1
ATOM 897 C C . ASP A 1 112 ? -19.137 27.735 6.060 1.00 90.44 112 ASP A C 1
ATOM 899 O O . ASP A 1 112 ? -18.544 28.573 6.743 1.00 90.44 112 ASP A O 1
ATOM 903 N N . ALA A 1 113 ? -19.166 26.452 6.434 1.00 90.69 113 ALA A N 1
ATOM 904 C CA . ALA A 1 113 ? -18.660 25.939 7.708 1.00 90.69 113 ALA A CA 1
ATOM 905 C C . ALA A 1 113 ? -17.127 25.750 7.733 1.00 90.69 113 ALA A C 1
ATOM 907 O O . ALA A 1 113 ? -16.624 24.725 8.195 1.00 90.69 113 ALA A O 1
ATOM 908 N N . LEU A 1 114 ? -16.355 26.724 7.234 1.00 89.12 114 LEU A N 1
ATOM 909 C CA . LEU A 1 114 ? -14.906 26.584 7.026 1.00 89.12 114 LEU A CA 1
ATOM 910 C C . LEU A 1 114 ? -14.143 26.222 8.312 1.00 89.12 114 LEU A C 1
ATOM 912 O O . LEU A 1 114 ? -13.313 25.312 8.301 1.00 89.12 114 LEU A O 1
ATOM 916 N N . GLN A 1 115 ? -14.443 26.897 9.427 1.00 91.31 115 GLN A N 1
ATOM 917 C CA . GLN A 1 115 ? -13.788 26.613 10.708 1.00 91.31 115 GLN A CA 1
ATOM 918 C C . GLN A 1 115 ? -14.179 25.231 11.247 1.00 91.31 115 GLN A C 1
ATOM 920 O O . GLN A 1 115 ? -13.319 24.476 11.691 1.00 91.31 115 GLN A O 1
ATOM 925 N N . GLU A 1 116 ? -15.457 24.857 11.146 1.00 92.75 116 GLU A N 1
ATOM 926 C CA . GLU A 1 116 ? -15.926 23.540 11.591 1.00 92.75 116 GLU A CA 1
ATOM 927 C C . GLU A 1 116 ? -15.310 22.408 10.761 1.00 92.75 116 GLU A C 1
ATOM 929 O O . GLU A 1 116 ? -14.976 21.356 11.310 1.00 92.75 116 GLU A O 1
ATOM 934 N N . LYS A 1 117 ? -15.104 22.629 9.454 1.00 93.50 117 LYS A N 1
ATOM 935 C CA . LYS A 1 117 ? -14.379 21.698 8.583 1.00 93.50 117 LYS A CA 1
ATOM 936 C C . LYS A 1 117 ? -12.945 21.500 9.069 1.00 93.50 117 LYS A C 1
ATOM 938 O O . LYS A 1 117 ? -12.517 20.357 9.214 1.00 93.50 117 LYS A O 1
ATOM 943 N N . GLN A 1 118 ? -12.223 22.580 9.375 1.00 91.69 118 GLN A N 1
ATOM 944 C CA . GLN A 1 118 ? -10.850 22.496 9.891 1.00 91.69 118 GLN A CA 1
ATOM 945 C C . GLN A 1 118 ? -10.773 21.786 11.251 1.00 91.69 118 GLN A C 1
ATOM 947 O O . GLN A 1 118 ? -9.932 20.904 11.441 1.00 91.69 118 GLN A O 1
ATOM 952 N N . ASP A 1 119 ? -11.674 22.109 12.179 1.00 92.88 119 ASP A N 1
ATOM 953 C CA . ASP A 1 119 ? -11.727 21.467 13.497 1.00 92.88 119 ASP A CA 1
ATOM 954 C C . ASP A 1 119 ? -12.055 19.967 13.374 1.00 92.88 119 ASP A C 1
ATOM 956 O O . ASP A 1 119 ? -11.514 19.118 14.098 1.00 92.88 119 ASP A O 1
ATOM 960 N N . MET A 1 120 ? -12.924 19.612 12.422 1.00 94.56 120 MET A N 1
ATOM 961 C CA . MET A 1 120 ? -13.254 18.221 12.131 1.00 94.56 120 MET A CA 1
ATOM 962 C C . MET A 1 120 ? -12.075 17.478 11.497 1.00 94.56 120 MET A C 1
ATOM 964 O O . MET A 1 120 ? -11.813 16.345 11.896 1.00 94.56 120 MET A O 1
ATOM 968 N N . VAL A 1 121 ? -11.318 18.107 10.590 1.00 94.62 121 VAL A N 1
ATOM 969 C CA . VAL A 1 121 ? -10.071 17.535 10.048 1.00 94.62 121 VAL A CA 1
ATOM 970 C C . VAL A 1 121 ? -9.109 17.195 11.180 1.00 94.62 121 VAL A C 1
ATOM 972 O O . VAL A 1 121 ? -8.605 16.072 11.233 1.00 94.62 121 VAL A O 1
ATOM 975 N N . GLU A 1 122 ? -8.900 18.101 12.137 1.00 92.06 122 GLU A N 1
ATOM 976 C CA . GLU A 1 122 ? -8.026 17.831 13.284 1.00 92.06 122 GLU A CA 1
ATOM 977 C C . GLU A 1 122 ? -8.538 16.657 14.135 1.00 92.06 122 GLU A C 1
ATOM 979 O O . GLU A 1 122 ? -7.763 15.788 14.548 1.00 92.06 122 GLU A O 1
ATOM 984 N N . THR A 1 123 ? -9.849 16.601 14.371 1.00 91.25 123 THR A N 1
ATOM 985 C CA . THR A 1 123 ? -10.460 15.540 15.178 1.00 91.25 123 THR A CA 1
ATOM 986 C C . THR A 1 123 ? -10.352 14.175 14.489 1.00 91.25 123 THR A C 1
ATOM 988 O O . THR A 1 123 ? -9.928 13.202 15.115 1.00 91.25 123 THR A O 1
ATOM 991 N N . LEU A 1 124 ? -10.676 14.102 13.195 1.00 92.81 124 LEU A N 1
ATOM 992 C CA . LEU A 1 124 ? -10.604 12.879 12.394 1.00 92.81 124 LEU A CA 1
ATOM 993 C C . LEU A 1 124 ? -9.161 12.395 12.204 1.00 92.81 124 LEU A C 1
ATOM 995 O O . LEU A 1 124 ? -8.891 11.194 12.276 1.00 92.81 124 LEU A O 1
ATOM 999 N N . SER A 1 125 ? -8.208 13.316 12.053 1.00 91.62 125 SER A N 1
ATOM 1000 C CA . SER A 1 125 ? -6.790 12.974 11.902 1.00 91.62 125 SER A CA 1
ATOM 1001 C C . SER A 1 125 ? -6.251 12.202 13.110 1.00 91.62 125 SER A C 1
ATOM 1003 O O . SER A 1 125 ? -5.516 11.226 12.958 1.00 91.62 125 SER A O 1
ATOM 1005 N N . ARG A 1 126 ? -6.680 12.567 14.325 1.00 88.44 126 ARG A N 1
ATOM 1006 C CA . ARG A 1 126 ? -6.256 11.900 15.571 1.00 88.44 126 ARG A CA 1
ATOM 1007 C C . ARG A 1 126 ? -6.789 10.476 15.728 1.00 88.44 126 ARG A C 1
ATOM 1009 O O . ARG A 1 126 ? -6.243 9.728 16.539 1.00 88.44 126 ARG A O 1
ATOM 1016 N N . VAL A 1 127 ? -7.854 10.117 15.011 1.00 85.81 127 VAL A N 1
ATOM 1017 C CA . VAL A 1 127 ? -8.488 8.793 15.113 1.00 85.81 127 VAL A CA 1
ATOM 1018 C C . VAL A 1 127 ? -8.182 7.893 13.911 1.00 85.81 127 VAL A C 1
ATOM 1020 O O . VAL A 1 127 ? -8.153 6.681 14.079 1.00 85.81 127 VAL A O 1
ATOM 1023 N N . MET A 1 128 ? -7.906 8.461 12.730 1.00 88.75 128 MET A N 1
ATOM 1024 C CA . MET A 1 128 ? -7.710 7.708 11.480 1.00 88.75 128 MET A CA 1
ATOM 1025 C C . MET A 1 128 ? -6.275 7.740 10.939 1.00 88.75 128 MET A C 1
ATOM 1027 O O . MET A 1 128 ? -5.833 6.770 10.326 1.00 88.75 128 MET A O 1
ATOM 1031 N N . ILE A 1 129 ? -5.531 8.826 11.156 1.00 89.94 129 ILE A N 1
ATOM 1032 C CA . ILE A 1 129 ? -4.187 8.997 10.582 1.00 89.94 129 ILE A CA 1
ATOM 1033 C C . ILE A 1 129 ? -3.127 8.529 11.575 1.00 89.94 129 ILE A C 1
ATOM 1035 O O . ILE A 1 129 ? -2.368 7.607 11.292 1.00 89.94 129 ILE A O 1
ATOM 1039 N N . GLY A 1 130 ? -3.076 9.137 12.759 1.00 85.88 130 GLY A N 1
ATOM 1040 C CA . GLY A 1 130 ? -2.056 8.797 13.742 1.00 85.88 130 GLY A CA 1
ATOM 1041 C C . GLY A 1 130 ? -1.968 9.788 14.893 1.00 85.88 130 GLY A C 1
ATOM 1042 O O . GLY A 1 130 ? -2.840 10.630 15.099 1.00 85.88 130 GLY A O 1
ATOM 1043 N N . ARG A 1 131 ? -0.887 9.672 15.669 1.00 82.75 131 ARG A N 1
ATOM 1044 C CA . ARG A 1 131 ? -0.612 10.522 16.845 1.00 82.75 131 ARG A CA 1
ATOM 1045 C C . ARG A 1 131 ? 0.680 11.331 16.727 1.00 82.75 131 ARG A C 1
ATOM 1047 O O . ARG A 1 131 ? 0.995 12.115 17.622 1.00 82.75 131 ARG A O 1
ATOM 1054 N N . GLU A 1 132 ? 1.445 11.119 15.662 1.00 83.56 132 GLU A N 1
ATOM 1055 C CA . GLU A 1 132 ? 2.736 11.767 15.455 1.00 83.56 132 GLU A CA 1
ATOM 1056 C C . GLU A 1 132 ? 2.520 13.230 15.043 1.00 83.56 132 GLU A C 1
ATOM 1058 O O . GLU A 1 132 ? 1.749 13.537 14.135 1.00 83.56 132 GLU A O 1
ATOM 1063 N N . LYS A 1 133 ? 3.148 14.157 15.776 1.00 86.62 133 LYS A N 1
ATOM 1064 C CA . LYS A 1 133 ? 2.827 15.587 15.683 1.00 86.62 133 LYS A CA 1
ATOM 1065 C C . LYS A 1 133 ? 3.195 16.192 14.328 1.00 86.62 133 LYS A C 1
ATOM 1067 O O . LYS A 1 133 ? 2.488 17.091 13.885 1.00 86.62 133 LYS A O 1
ATOM 1072 N N . ARG A 1 134 ? 4.284 15.746 13.692 1.00 87.25 134 ARG A N 1
ATOM 1073 C CA . ARG A 1 134 ? 4.742 16.306 12.411 1.00 87.25 134 ARG A CA 1
ATOM 1074 C C . ARG A 1 134 ? 3.826 15.883 11.267 1.00 87.25 134 ARG A C 1
ATOM 1076 O O . ARG A 1 134 ? 3.392 16.738 10.506 1.00 87.25 134 ARG A O 1
ATOM 1083 N N . ILE A 1 135 ? 3.458 14.607 11.202 1.00 87.75 135 ILE A N 1
ATOM 1084 C CA . ILE A 1 135 ? 2.472 14.075 10.261 1.00 87.75 135 ILE A CA 1
ATOM 1085 C C . ILE A 1 135 ? 1.122 14.755 10.474 1.00 87.75 135 ILE A C 1
ATOM 1087 O O . ILE A 1 135 ? 0.523 15.201 9.506 1.00 87.75 135 ILE A O 1
ATOM 1091 N N . LEU A 1 136 ? 0.659 14.925 11.718 1.00 90.75 136 LEU A N 1
ATOM 1092 C CA . LEU A 1 136 ? -0.595 15.644 11.979 1.00 90.75 136 LEU A CA 1
ATOM 1093 C C . LEU A 1 136 ? -0.548 17.114 11.527 1.00 90.75 136 LEU A C 1
ATOM 1095 O O . LEU A 1 136 ? -1.562 17.629 11.061 1.00 90.75 136 LEU A O 1
ATOM 1099 N N . ALA A 1 137 ? 0.606 17.781 11.630 1.00 92.00 137 ALA A N 1
ATOM 1100 C CA . ALA A 1 137 ? 0.780 19.136 11.106 1.00 92.00 137 ALA A CA 1
ATOM 1101 C C . ALA A 1 137 ? 0.684 19.168 9.572 1.00 92.00 137 ALA A C 1
ATOM 1103 O O . ALA A 1 137 ? -0.041 19.998 9.030 1.00 92.00 137 ALA A O 1
ATOM 1104 N N . LEU A 1 138 ? 1.333 18.222 8.886 1.00 92.56 138 LEU A N 1
ATOM 1105 C CA . LEU A 1 138 ? 1.241 18.085 7.429 1.00 92.56 138 LEU A CA 1
ATOM 1106 C C . LEU A 1 138 ? -0.181 17.726 6.984 1.00 92.56 138 LEU A C 1
ATOM 1108 O O . LEU A 1 138 ? -0.700 18.300 6.036 1.00 92.56 138 LEU A O 1
ATOM 1112 N N . VAL A 1 139 ? -0.864 16.828 7.692 1.00 91.62 139 VAL A N 1
ATOM 1113 C CA . VAL A 1 139 ? -2.260 16.491 7.390 1.00 91.62 139 VAL A CA 1
ATOM 1114 C C . VAL A 1 139 ? -3.155 17.718 7.535 1.00 91.62 139 VAL A C 1
ATOM 1116 O O . VAL A 1 139 ? -3.956 17.980 6.647 1.00 91.62 139 VAL A O 1
ATOM 1119 N N . LYS A 1 140 ? -2.978 18.521 8.590 1.00 91.38 140 LYS A N 1
ATOM 1120 C CA . LYS A 1 140 ? -3.719 19.779 8.763 1.00 91.38 140 LYS A CA 1
ATOM 1121 C C . LYS A 1 140 ? -3.490 20.764 7.612 1.00 91.38 140 LYS A C 1
ATOM 1123 O O . LYS A 1 140 ? -4.394 21.518 7.268 1.00 91.38 140 LYS A O 1
ATOM 1128 N N . GLU A 1 141 ? -2.291 20.777 7.042 1.00 93.69 141 GLU A N 1
ATOM 1129 C CA . GLU A 1 141 ? -1.938 21.660 5.932 1.00 93.69 141 GLU A CA 1
ATOM 1130 C C . GLU A 1 141 ? -2.464 21.150 4.584 1.00 93.69 141 GLU A C 1
ATOM 1132 O O . GLU A 1 141 ? -2.960 21.942 3.782 1.00 93.69 141 GLU A O 1
ATOM 1137 N N . TYR A 1 142 ? -2.387 19.843 4.320 1.00 95.25 142 TYR A N 1
ATOM 1138 C CA . TYR A 1 142 ? -2.608 19.275 2.986 1.00 95.25 142 TYR A CA 1
ATOM 1139 C C . TYR A 1 142 ? -3.948 18.555 2.800 1.00 95.25 142 TYR A C 1
ATOM 1141 O O . TYR A 1 142 ? -4.406 18.480 1.664 1.00 95.25 142 TYR A O 1
ATOM 1149 N N . PHE A 1 143 ? -4.600 18.070 3.860 1.00 95.38 143 PHE A N 1
ATOM 1150 C CA . PHE A 1 143 ? -5.877 17.355 3.754 1.00 95.38 143 PHE A CA 1
ATOM 1151 C C . PHE A 1 143 ? -7.080 18.279 3.925 1.00 95.38 143 PHE A C 1
ATOM 1153 O O . PHE A 1 143 ? -7.061 19.249 4.684 1.00 95.38 143 PHE A O 1
ATOM 1160 N N . THR A 1 144 ? -8.162 17.911 3.248 1.00 94.56 144 THR A N 1
ATOM 1161 C CA . THR A 1 144 ? -9.499 18.484 3.412 1.00 94.56 144 THR A CA 1
ATOM 1162 C C . THR A 1 144 ? -10.411 17.538 4.199 1.00 94.56 144 THR A C 1
ATOM 1164 O O . THR A 1 144 ? -10.070 16.375 4.444 1.00 94.56 144 THR A O 1
ATOM 1167 N N . LEU A 1 145 ? -11.586 18.022 4.619 1.00 95.06 145 LEU A N 1
ATOM 1168 C CA . LEU A 1 145 ? -12.569 17.157 5.280 1.00 95.06 145 LEU A CA 1
ATOM 1169 C C . LEU A 1 145 ? -13.105 16.103 4.301 1.00 95.06 145 LEU A C 1
ATOM 1171 O O . LEU A 1 145 ? -13.332 14.954 4.680 1.00 95.06 145 LEU A O 1
ATOM 1175 N N . GLU A 1 146 ? -13.260 16.500 3.042 1.00 93.94 146 GLU A N 1
ATOM 1176 C CA . GLU A 1 146 ? -13.689 15.679 1.923 1.00 93.94 146 GLU A CA 1
ATOM 1177 C C . GLU A 1 146 ? -12.742 14.479 1.749 1.00 93.94 146 GLU A C 1
ATOM 1179 O O . GLU A 1 146 ? -13.209 13.341 1.708 1.00 93.94 146 GLU A O 1
ATOM 1184 N N . ASP A 1 147 ? -11.420 14.700 1.779 1.00 94.00 147 ASP A N 1
ATOM 1185 C CA . ASP A 1 147 ? -10.427 13.619 1.677 1.00 94.00 147 ASP A CA 1
ATOM 1186 C C . ASP A 1 147 ? -10.589 12.578 2.804 1.00 94.00 147 ASP A C 1
ATOM 1188 O O . ASP A 1 147 ? -10.562 11.372 2.556 1.00 94.00 147 ASP A O 1
ATOM 1192 N N . LEU A 1 148 ? -10.793 13.017 4.053 1.00 94.75 148 LEU A N 1
ATOM 1193 C CA . LEU A 1 148 ? -10.946 12.113 5.204 1.00 94.75 148 LEU A CA 1
ATOM 1194 C C . LEU A 1 148 ? -12.255 11.314 5.162 1.00 94.75 148 LEU A C 1
ATOM 1196 O O . LEU A 1 148 ? -12.297 10.155 5.589 1.00 94.75 148 LEU A O 1
ATOM 1200 N N . VAL A 1 149 ? -13.326 11.908 4.634 1.00 92.94 149 VAL A N 1
ATOM 1201 C CA . VAL A 1 149 ? -14.597 11.206 4.430 1.00 92.94 149 VAL A CA 1
ATOM 1202 C C . VAL A 1 149 ? -14.493 10.201 3.281 1.00 92.94 149 VAL A C 1
ATOM 1204 O O . VAL A 1 149 ? -14.993 9.083 3.422 1.00 92.94 149 VAL A O 1
ATOM 1207 N N . GLU A 1 150 ? -13.786 10.523 2.195 1.00 92.12 150 GLU A N 1
ATOM 1208 C CA . GLU A 1 150 ? -13.493 9.560 1.124 1.00 92.12 150 GLU A CA 1
ATOM 1209 C C . GLU A 1 150 ? -12.655 8.376 1.626 1.00 92.12 150 GLU A C 1
ATOM 1211 O O . GLU A 1 150 ? -12.967 7.220 1.330 1.00 92.12 150 GLU A O 1
ATOM 1216 N N . ILE A 1 151 ? -11.659 8.623 2.482 1.00 94.56 151 ILE A N 1
ATOM 1217 C CA . ILE A 1 151 ? -10.894 7.545 3.127 1.00 94.56 151 ILE A CA 1
ATOM 1218 C C . ILE A 1 151 ? -11.816 6.654 3.966 1.00 94.56 151 ILE A C 1
ATOM 1220 O O . ILE A 1 151 ? -11.725 5.429 3.879 1.00 94.56 151 ILE A O 1
ATOM 1224 N N . LYS A 1 152 ? -12.751 7.232 4.737 1.00 92.75 152 LYS A N 1
ATOM 1225 C CA . LYS A 1 152 ? -13.706 6.449 5.541 1.00 92.75 152 LYS A CA 1
ATOM 1226 C C . LYS A 1 152 ? -14.600 5.547 4.693 1.00 92.75 152 LYS A C 1
ATOM 1228 O O . LYS A 1 152 ? -14.898 4.434 5.137 1.00 92.75 152 LYS A O 1
ATOM 1233 N N . LYS A 1 153 ? -15.035 6.004 3.514 1.00 91.31 153 LYS A N 1
ATOM 1234 C CA . LYS A 1 153 ? -15.851 5.203 2.580 1.00 91.31 153 LYS A CA 1
ATOM 1235 C C . LYS A 1 153 ? -15.115 3.947 2.108 1.00 91.31 153 LYS A C 1
ATOM 1237 O O . LYS A 1 153 ? -15.753 2.938 1.832 1.00 91.31 153 LYS A O 1
ATOM 1242 N N . ARG A 1 154 ? -13.781 4.000 2.058 1.00 94.75 154 ARG A N 1
ATOM 1243 C CA . ARG A 1 154 ? -12.890 2.897 1.666 1.00 94.75 154 ARG A CA 1
ATOM 1244 C C . ARG A 1 154 ? -12.225 2.187 2.856 1.00 94.75 154 ARG A C 1
ATOM 1246 O O . ARG A 1 154 ? -11.347 1.349 2.658 1.00 94.75 154 ARG A O 1
ATOM 1253 N N . LEU A 1 155 ? -12.609 2.514 4.093 1.00 94.19 155 LEU A N 1
ATOM 1254 C CA . LEU A 1 155 ? -12.061 1.913 5.311 1.00 94.19 155 LEU A CA 1
ATOM 1255 C C . LEU A 1 155 ? -12.926 0.742 5.787 1.00 94.19 155 LEU A C 1
ATOM 1257 O O . LEU A 1 155 ? -14.083 0.926 6.172 1.00 94.19 155 LEU A O 1
ATOM 1261 N N . ILE A 1 156 ? -12.307 -0.431 5.846 1.00 93.19 156 ILE A N 1
ATOM 1262 C CA . ILE A 1 156 ? -12.833 -1.656 6.443 1.00 93.19 156 ILE A CA 1
ATOM 1263 C C . ILE A 1 156 ? -12.475 -1.657 7.933 1.00 93.19 156 ILE A C 1
ATOM 1265 O O . ILE A 1 156 ? -11.314 -1.472 8.309 1.00 93.19 156 ILE A O 1
ATOM 1269 N N . GLY A 1 157 ? -13.483 -1.848 8.785 1.00 87.50 157 GLY A N 1
ATOM 1270 C CA . GLY A 1 157 ? -13.370 -1.709 10.240 1.00 87.50 157 GLY A CA 1
ATOM 1271 C C . GLY A 1 157 ? -13.068 -0.285 10.729 1.00 87.50 157 GLY A C 1
ATOM 1272 O O . GLY A 1 157 ? -13.571 0.705 10.187 1.00 87.50 157 GLY A O 1
ATOM 1273 N N . THR A 1 158 ? -12.285 -0.197 11.809 1.00 85.75 158 THR A N 1
ATOM 1274 C CA . THR A 1 158 ? -11.971 1.042 12.541 1.00 85.75 158 THR A CA 1
ATOM 1275 C C . THR A 1 158 ? -10.480 1.148 12.863 1.00 85.75 158 THR A C 1
ATOM 1277 O O . THR A 1 158 ? -9.714 0.195 12.696 1.00 85.75 158 THR A O 1
ATOM 1280 N N . GLY A 1 159 ? -10.072 2.322 13.340 1.00 86.38 159 GLY A N 1
ATOM 1281 C CA . GLY A 1 159 ? -8.702 2.597 13.755 1.00 86.38 159 GLY A CA 1
ATOM 1282 C C . GLY A 1 159 ? -7.895 3.296 12.668 1.00 86.38 159 GLY A C 1
ATOM 1283 O O . GLY A 1 159 ? -8.441 3.926 11.759 1.00 86.38 159 GLY A O 1
ATOM 1284 N N . PHE A 1 160 ? -6.576 3.203 12.784 1.00 90.56 160 PHE A N 1
ATOM 1285 C CA . PHE A 1 160 ? -5.655 3.931 11.924 1.00 90.56 160 PHE A CA 1
ATOM 1286 C C . PHE A 1 160 ? -5.445 3.218 10.583 1.00 90.56 160 PHE A C 1
ATOM 1288 O O . PHE A 1 160 ? -5.440 1.989 10.534 1.00 90.56 160 PHE A O 1
ATOM 1295 N N . ILE A 1 161 ? -5.218 3.976 9.504 1.00 93.25 161 ILE A N 1
ATOM 1296 C CA . ILE A 1 161 ? -4.918 3.433 8.159 1.00 93.25 161 ILE A CA 1
ATOM 1297 C C . ILE A 1 161 ? -3.434 3.066 7.961 1.00 93.25 161 ILE A C 1
ATOM 1299 O O . ILE A 1 161 ? -3.059 2.481 6.938 1.00 93.25 161 ILE A O 1
ATOM 1303 N N . GLY A 1 162 ? -2.599 3.403 8.949 1.00 90.75 162 GLY A N 1
ATOM 1304 C CA . GLY A 1 162 ? -1.170 3.098 8.994 1.00 90.75 162 GLY A CA 1
ATOM 1305 C C . GLY A 1 162 ? -0.285 4.032 8.172 1.00 90.75 162 GLY A C 1
ATOM 1306 O O . GLY A 1 162 ? -0.782 4.813 7.361 1.00 90.75 162 GLY A O 1
ATOM 1307 N N . GLY A 1 163 ? 1.030 3.931 8.393 1.00 88.75 163 GLY A N 1
ATOM 1308 C CA . GLY A 1 163 ? 2.044 4.813 7.813 1.00 88.75 163 GLY A CA 1
ATOM 1309 C C . GLY A 1 163 ? 1.972 4.872 6.292 1.00 88.75 163 GLY A C 1
ATOM 1310 O O . GLY A 1 163 ? 1.580 5.898 5.747 1.00 88.75 163 GLY A O 1
ATOM 1311 N N . LYS A 1 164 ? 2.218 3.756 5.592 1.00 89.38 164 LYS A N 1
ATOM 1312 C CA . LYS A 1 164 ? 2.260 3.745 4.115 1.00 89.38 164 LYS A CA 1
ATOM 1313 C C . LYS A 1 164 ? 1.039 4.378 3.456 1.00 89.38 164 LYS A C 1
ATOM 1315 O O . LYS A 1 164 ? 1.191 5.117 2.485 1.00 89.38 164 LYS A O 1
ATOM 1320 N N . SER A 1 165 ? -0.156 4.109 3.982 1.00 93.50 165 SER A N 1
ATOM 1321 C CA . SER A 1 165 ? -1.387 4.741 3.499 1.00 93.50 165 SER A CA 1
ATOM 1322 C C . SER A 1 165 ? -1.344 6.260 3.685 1.00 93.50 165 SER A C 1
ATOM 1324 O O . SER A 1 165 ? -1.605 6.997 2.737 1.00 93.50 165 SER A O 1
ATOM 1326 N N . VAL A 1 166 ? -0.990 6.730 4.886 1.00 93.19 166 VAL A N 1
ATOM 1327 C CA . VAL A 1 166 ? -0.874 8.160 5.209 1.00 93.19 166 VAL A CA 1
ATOM 1328 C C . VAL A 1 166 ? 0.193 8.835 4.353 1.00 93.19 166 VAL A C 1
ATOM 1330 O O . VAL A 1 166 ? -0.108 9.851 3.735 1.00 93.19 166 VAL A O 1
ATOM 1333 N N . GLY A 1 167 ? 1.406 8.281 4.279 1.00 91.38 167 GLY A N 1
ATOM 1334 C CA . GLY A 1 167 ? 2.511 8.845 3.506 1.00 91.38 167 GLY A CA 1
ATOM 1335 C C . GLY A 1 167 ? 2.180 8.971 2.020 1.00 91.38 167 GLY A C 1
ATOM 1336 O O . GLY A 1 167 ? 2.391 10.028 1.427 1.00 91.38 167 GLY A O 1
ATOM 1337 N N . MET A 1 168 ? 1.577 7.935 1.429 1.00 92.56 168 MET A N 1
ATOM 1338 C CA . MET A 1 168 ? 1.129 7.959 0.034 1.00 92.56 168 MET A CA 1
ATOM 1339 C C . MET A 1 168 ? 0.040 9.014 -0.204 1.00 92.56 168 MET A C 1
ATOM 1341 O O . MET A 1 168 ? 0.139 9.792 -1.151 1.00 92.56 168 MET A O 1
ATOM 1345 N N . LEU A 1 169 ? -1.000 9.060 0.635 1.00 94.62 169 LEU A N 1
ATOM 1346 C CA . LEU A 1 169 ? -2.088 10.033 0.487 1.00 94.62 169 LEU A CA 1
ATOM 1347 C C . LEU A 1 169 ? -1.599 11.468 0.694 1.00 94.62 169 LEU A C 1
ATOM 1349 O O . LEU A 1 169 ? -1.993 12.369 -0.043 1.00 94.62 169 LEU A O 1
ATOM 1353 N N . LEU A 1 170 ? -0.704 11.670 1.660 1.00 94.31 170 LEU A N 1
ATOM 1354 C CA . LEU A 1 170 ? -0.082 12.957 1.920 1.00 94.31 170 LEU A CA 1
ATOM 1355 C C . LEU A 1 170 ? 0.754 13.421 0.728 1.00 94.31 170 LEU A C 1
ATOM 1357 O O . LEU A 1 170 ? 0.566 14.546 0.280 1.00 94.31 170 LEU A O 1
ATOM 1361 N N . ALA A 1 171 ? 1.613 12.558 0.176 1.00 92.94 171 ALA A N 1
ATOM 1362 C CA . ALA A 1 171 ? 2.400 12.880 -1.013 1.00 92.94 171 ALA A CA 1
ATOM 1363 C C . ALA A 1 171 ? 1.496 13.284 -2.188 1.00 92.94 171 ALA A C 1
ATOM 1365 O O . ALA A 1 171 ? 1.722 14.314 -2.815 1.00 92.94 171 ALA A O 1
ATOM 1366 N N . ARG A 1 172 ? 0.410 12.539 -2.430 1.00 93.69 172 ARG A N 1
ATOM 1367 C CA . ARG A 1 172 ? -0.571 12.888 -3.469 1.00 93.69 172 ARG A CA 1
ATOM 1368 C C . ARG A 1 172 ? -1.240 14.240 -3.221 1.00 93.69 172 ARG A C 1
ATOM 1370 O O . ARG A 1 172 ? -1.418 15.004 -4.164 1.00 93.69 172 ARG A O 1
ATOM 1377 N N . ASN A 1 173 ? -1.609 14.549 -1.981 1.00 94.19 173 ASN A N 1
ATOM 1378 C CA . ASN A 1 173 ? -2.236 15.828 -1.644 1.00 94.19 173 ASN A CA 1
ATOM 1379 C C . ASN A 1 173 ? -1.258 17.008 -1.721 1.00 94.19 173 ASN A C 1
ATOM 1381 O O . ASN A 1 173 ? -1.679 18.103 -2.084 1.00 94.19 173 ASN A O 1
ATOM 1385 N N . ILE A 1 174 ? 0.030 16.791 -1.438 1.00 94.75 174 ILE A N 1
ATOM 1386 C CA . ILE A 1 174 ? 1.087 17.783 -1.675 1.00 94.75 174 ILE A CA 1
ATOM 1387 C C . ILE A 1 174 ? 1.178 18.092 -3.172 1.00 94.75 174 ILE A C 1
ATOM 1389 O O . ILE A 1 174 ? 1.055 19.254 -3.548 1.00 94.75 174 ILE A O 1
ATOM 1393 N N . LEU A 1 175 ? 1.293 17.062 -4.019 1.00 93.50 175 LEU A N 1
ATOM 1394 C CA . LEU A 1 175 ? 1.363 17.235 -5.475 1.00 93.50 175 LEU A CA 1
ATOM 1395 C C . LEU A 1 175 ? 0.115 17.942 -6.018 1.00 93.50 175 LEU A C 1
ATOM 1397 O O . LEU A 1 175 ? 0.224 18.936 -6.714 1.00 93.50 175 LEU A O 1
ATOM 1401 N N . ARG A 1 176 ? -1.094 17.539 -5.610 1.00 91.62 176 ARG A N 1
ATOM 1402 C CA . ARG A 1 176 ? -2.344 18.192 -6.052 1.00 91.62 176 ARG A CA 1
ATOM 1403 C C . ARG A 1 176 ? -2.449 19.682 -5.695 1.00 91.62 176 ARG A C 1
ATOM 1405 O O . ARG A 1 176 ? -3.282 20.367 -6.284 1.00 91.62 176 ARG A O 1
ATOM 1412 N N . LYS A 1 177 ? -1.679 20.169 -4.715 1.00 90.81 177 LYS A N 1
ATOM 1413 C CA . LYS A 1 177 ? -1.616 21.595 -4.353 1.00 90.81 177 LYS A CA 1
ATOM 1414 C C . LYS A 1 177 ? -0.495 22.352 -5.061 1.00 90.81 177 LYS A C 1
ATOM 1416 O O . LYS A 1 177 ? -0.507 23.580 -5.021 1.00 90.81 177 LYS A O 1
ATOM 1421 N N . ASP A 1 178 ? 0.457 21.654 -5.667 1.00 91.00 178 ASP A N 1
ATOM 1422 C CA . ASP A 1 178 ? 1.553 22.268 -6.401 1.00 91.00 178 ASP A CA 1
ATOM 1423 C C . ASP A 1 178 ? 1.062 22.765 -7.775 1.00 91.00 178 ASP A C 1
ATOM 1425 O O . ASP A 1 178 ? 0.609 21.961 -8.589 1.00 91.00 178 ASP A O 1
ATOM 1429 N N . PRO A 1 179 ? 1.130 24.080 -8.057 1.00 91.44 179 PRO A N 1
ATOM 1430 C CA . PRO A 1 179 ? 0.683 24.639 -9.328 1.00 91.44 179 PRO A CA 1
ATOM 1431 C C . PRO A 1 179 ? 1.681 24.439 -10.481 1.00 91.44 179 PRO A C 1
ATOM 1433 O O . PRO A 1 179 ? 1.394 24.881 -11.593 1.00 91.44 179 PRO A O 1
ATOM 1436 N N . ALA A 1 180 ? 2.862 23.854 -10.241 1.00 90.00 180 ALA A N 1
ATOM 1437 C CA . ALA A 1 180 ? 3.908 23.723 -11.257 1.00 90.00 180 ALA A CA 1
ATOM 1438 C C . ALA A 1 180 ? 3.525 22.799 -12.426 1.00 90.00 180 ALA A C 1
ATOM 1440 O O . ALA A 1 180 ? 3.994 23.007 -13.548 1.00 90.00 180 ALA A O 1
ATOM 1441 N N . LEU A 1 181 ? 2.681 21.796 -12.173 1.00 89.50 181 LEU A N 1
ATOM 1442 C CA . LEU A 1 181 ? 2.240 20.801 -13.148 1.00 89.50 181 LEU A CA 1
ATOM 1443 C C . LEU A 1 181 ? 0.748 20.510 -12.973 1.00 89.50 181 LEU A C 1
ATOM 1445 O O . LEU A 1 181 ? 0.199 20.628 -11.877 1.00 89.50 181 LEU A O 1
ATOM 1449 N N . ASP A 1 182 ? 0.090 20.087 -14.054 1.00 90.38 182 ASP A N 1
ATOM 1450 C CA . ASP A 1 182 ? -1.270 19.557 -13.969 1.00 90.38 182 ASP A CA 1
ATOM 1451 C C . ASP A 1 182 ? -1.239 18.119 -13.435 1.00 90.38 182 ASP A C 1
ATOM 1453 O O . ASP A 1 182 ? -1.348 17.133 -14.166 1.00 90.38 182 ASP A O 1
ATOM 1457 N N . TRP A 1 183 ? -1.081 17.994 -12.119 1.00 91.25 183 TRP A N 1
ATOM 1458 C CA . TRP A 1 183 ? -0.997 16.700 -11.449 1.00 91.25 183 TRP A CA 1
ATOM 1459 C C . TRP A 1 183 ? -2.267 15.853 -11.577 1.00 91.25 183 TRP A C 1
ATOM 1461 O O . TRP A 1 183 ? -2.214 14.658 -11.297 1.00 91.25 183 TRP A O 1
ATOM 1471 N N . GLN A 1 184 ? -3.409 16.420 -11.986 1.00 86.81 184 GLN A N 1
ATOM 1472 C CA . GLN A 1 184 ? -4.601 15.614 -12.268 1.00 86.81 184 GLN A CA 1
ATOM 1473 C C . GLN A 1 184 ? -4.459 14.818 -13.567 1.00 86.81 184 GLN A C 1
ATOM 1475 O O . GLN A 1 184 ? -5.015 13.726 -13.655 1.00 86.81 184 GLN A O 1
ATOM 1480 N N . ALA A 1 185 ? -3.712 15.342 -14.542 1.00 88.75 185 ALA A N 1
ATOM 1481 C CA . ALA A 1 185 ? -3.405 14.648 -15.787 1.00 88.75 185 ALA A CA 1
ATOM 1482 C C . ALA A 1 185 ? -2.271 13.619 -15.619 1.00 88.75 185 ALA A C 1
ATOM 1484 O O . ALA A 1 185 ? -2.301 12.571 -16.256 1.00 88.75 185 ALA A O 1
ATOM 1485 N N . GLU A 1 186 ? -1.300 13.899 -14.743 1.00 90.44 186 GLU A N 1
ATOM 1486 C CA . GLU A 1 186 ? -0.118 13.044 -14.544 1.00 90.44 186 GLU A CA 1
ATOM 1487 C C . GLU A 1 186 ? -0.345 11.897 -13.543 1.00 90.44 186 GLU A C 1
ATOM 1489 O O . GLU A 1 186 ? 0.258 10.828 -13.656 1.00 90.44 186 GLU A O 1
ATOM 1494 N N . LEU A 1 187 ? -1.196 12.091 -12.528 1.00 90.12 187 LEU A N 1
ATOM 1495 C CA . LEU A 1 187 ? -1.439 11.075 -11.503 1.00 90.12 187 LEU A CA 1
ATOM 1496 C C . LEU A 1 187 ? -2.604 10.161 -11.884 1.00 90.12 187 LEU A C 1
ATOM 1498 O O . LEU A 1 187 ? -3.741 10.606 -12.028 1.00 90.12 187 LEU A O 1
ATOM 1502 N N . GLU A 1 188 ? -2.361 8.848 -11.870 1.00 86.94 188 GLU A N 1
ATOM 1503 C CA . GLU A 1 188 ? -3.439 7.856 -11.903 1.00 86.94 188 GLU A CA 1
ATOM 1504 C C . GLU A 1 188 ? -4.426 8.104 -10.748 1.00 86.94 188 GLU A C 1
ATOM 1506 O O . GLU A 1 188 ? -4.031 8.499 -9.637 1.00 86.94 188 GLU A O 1
ATOM 1511 N N . MET A 1 189 ? -5.720 7.874 -11.000 1.00 84.81 189 MET A N 1
ATOM 1512 C CA . MET A 1 189 ? -6.748 7.970 -9.969 1.00 84.81 189 MET A CA 1
ATOM 1513 C C . MET A 1 189 ? -6.443 6.994 -8.830 1.00 84.81 189 MET A C 1
ATOM 1515 O O . MET A 1 189 ? -6.101 5.832 -9.030 1.00 84.81 189 MET A O 1
ATOM 1519 N N . HIS A 1 190 ? -6.581 7.485 -7.605 1.00 85.81 190 HIS A N 1
ATOM 1520 C CA . HIS A 1 190 ? -6.328 6.686 -6.418 1.00 85.81 190 HIS A CA 1
ATOM 1521 C C . HIS A 1 190 ? -7.458 5.676 -6.174 1.00 85.81 190 HIS A C 1
ATOM 1523 O O . HIS A 1 190 ? -8.584 6.086 -5.898 1.00 85.81 190 HIS A O 1
ATOM 1529 N N . ASP A 1 191 ? -7.156 4.374 -6.219 1.00 91.81 191 ASP A N 1
ATOM 1530 C CA . ASP A 1 191 ? -8.131 3.297 -5.984 1.00 91.81 191 ASP A CA 1
ATOM 1531 C C . ASP A 1 191 ? -7.646 2.279 -4.937 1.00 91.81 191 ASP A C 1
ATOM 1533 O O . ASP A 1 191 ? -7.192 1.169 -5.247 1.00 91.81 191 ASP A O 1
ATOM 1537 N N . SER A 1 192 ? -7.766 2.665 -3.665 1.00 95.94 192 SER A N 1
ATOM 1538 C CA . SER A 1 192 ? -7.365 1.834 -2.527 1.00 95.94 192 SER A CA 1
ATOM 1539 C C . SER A 1 192 ? -8.466 1.658 -1.495 1.00 95.94 192 SER A C 1
ATOM 1541 O O . SER A 1 192 ? -9.253 2.571 -1.242 1.00 95.94 192 SER A O 1
ATOM 1543 N N . PHE A 1 193 ? -8.428 0.509 -0.829 1.00 98.00 193 PHE A N 1
ATOM 1544 C CA . PHE A 1 193 ? -9.092 0.257 0.441 1.00 98.00 193 PHE A CA 1
ATOM 1545 C C . PHE A 1 193 ? -8.074 0.167 1.575 1.00 98.00 193 PHE A C 1
ATOM 1547 O O . PHE A 1 193 ? -6.901 -0.160 1.382 1.00 98.00 193 PHE A O 1
ATOM 1554 N N . TYR A 1 194 ? -8.548 0.443 2.783 1.00 97.50 194 TYR A N 1
ATOM 1555 C CA . TYR A 1 194 ? -7.741 0.410 3.995 1.00 97.50 194 TYR A CA 1
ATOM 1556 C C . TYR A 1 194 ? -8.373 -0.561 4.981 1.00 97.50 194 TYR A C 1
ATOM 1558 O O . TYR A 1 194 ? -9.581 -0.523 5.202 1.00 97.50 194 TYR A O 1
ATOM 1566 N N . ILE A 1 195 ? -7.565 -1.416 5.594 1.00 97.12 195 ILE A N 1
ATOM 1567 C CA . ILE A 1 195 ? -7.987 -2.271 6.704 1.00 97.12 195 ILE A CA 1
ATOM 1568 C C . ILE A 1 195 ? -7.467 -1.611 7.970 1.00 97.12 195 ILE A C 1
ATOM 1570 O O . ILE A 1 195 ? -6.254 -1.538 8.176 1.00 97.12 195 ILE A O 1
ATOM 1574 N N . GLY A 1 196 ? -8.387 -1.095 8.782 1.00 92.88 196 GLY A N 1
ATOM 1575 C CA . GLY A 1 196 ? -8.047 -0.335 9.977 1.00 92.88 196 GLY A CA 1
ATOM 1576 C C . GLY A 1 196 ? -7.300 -1.171 11.017 1.00 92.88 196 GLY A C 1
ATOM 1577 O O . GLY A 1 196 ? -7.553 -2.368 11.185 1.00 92.88 196 GLY A O 1
ATOM 1578 N N . SER A 1 197 ? -6.377 -0.532 11.736 1.00 88.88 197 SER A N 1
ATOM 1579 C CA . SER A 1 197 ? -5.496 -1.203 12.698 1.00 88.88 197 SER A CA 1
ATOM 1580 C C . SER A 1 197 ? -6.223 -1.900 13.856 1.00 88.88 197 SER A C 1
ATOM 1582 O O . SER A 1 197 ? -5.677 -2.839 14.440 1.00 88.88 197 SER A O 1
ATOM 1584 N N . ASP A 1 198 ? -7.464 -1.518 14.181 1.00 87.06 198 ASP A N 1
ATOM 1585 C CA . ASP A 1 198 ? -8.241 -2.197 15.227 1.00 87.06 198 ASP A CA 1
ATOM 1586 C C . ASP A 1 198 ? -8.623 -3.626 14.816 1.00 87.06 198 ASP A C 1
ATOM 1588 O O . ASP A 1 198 ? -8.815 -4.489 15.679 1.00 87.06 198 ASP A O 1
ATOM 1592 N N . ILE A 1 199 ? -8.689 -3.915 13.507 1.00 89.69 199 ILE A N 1
ATOM 1593 C CA . ILE A 1 199 ? -8.961 -5.267 13.005 1.00 89.69 199 ILE A CA 1
ATOM 1594 C C . ILE A 1 199 ? -7.857 -6.220 13.455 1.00 89.69 199 ILE A C 1
ATOM 1596 O O . ILE A 1 199 ? -8.174 -7.309 13.931 1.00 89.69 199 ILE A O 1
ATOM 1600 N N . PHE A 1 200 ? -6.591 -5.800 13.400 1.00 88.31 200 PHE A N 1
ATOM 1601 C CA . PHE A 1 200 ? -5.454 -6.597 13.865 1.00 88.31 200 PHE A CA 1
ATOM 1602 C C . PHE A 1 200 ? -5.582 -6.982 15.346 1.00 88.31 200 PHE A C 1
ATOM 1604 O O . PHE A 1 200 ? -5.459 -8.155 15.707 1.00 88.31 200 PHE A O 1
ATOM 1611 N N . TYR A 1 201 ? -5.921 -6.025 16.213 1.00 81.56 201 TYR A N 1
ATOM 1612 C CA . TYR A 1 201 ? -6.174 -6.319 17.627 1.00 81.56 201 TYR A CA 1
ATOM 1613 C C . TYR A 1 201 ? -7.375 -7.228 17.827 1.00 81.56 201 TYR A C 1
ATOM 1615 O O . TYR A 1 201 ? -7.308 -8.189 18.596 1.00 81.56 201 TYR A O 1
ATOM 1623 N N . SER A 1 202 ? -8.475 -6.937 17.135 1.00 80.62 202 SER A N 1
ATOM 1624 C CA . SER A 1 202 ? -9.691 -7.733 17.241 1.00 80.62 202 SER A CA 1
ATOM 1625 C C . SER A 1 202 ? -9.451 -9.180 16.803 1.00 80.62 202 SER A C 1
ATOM 1627 O O . SER A 1 202 ? -9.939 -10.091 17.466 1.00 80.62 202 SER A O 1
ATOM 1629 N N . TYR A 1 203 ? -8.619 -9.393 15.780 1.00 87.69 203 TYR A N 1
ATOM 1630 C CA . TYR A 1 203 ? -8.203 -10.702 15.296 1.00 87.69 203 TYR A CA 1
ATOM 1631 C C . TYR A 1 203 ? -7.465 -11.485 16.386 1.00 87.69 203 TYR A C 1
ATOM 1633 O O . TYR A 1 203 ? -7.836 -12.617 16.691 1.00 87.69 203 TYR A O 1
ATOM 1641 N N . MET A 1 204 ? -6.490 -10.868 17.060 1.00 82.25 204 MET A N 1
ATOM 1642 C CA . MET A 1 204 ? -5.766 -11.520 18.158 1.00 82.25 204 MET A CA 1
ATOM 1643 C C . MET A 1 204 ? -6.668 -11.845 19.358 1.00 82.25 204 MET A C 1
ATOM 1645 O O . MET A 1 204 ? -6.571 -12.927 19.943 1.00 82.25 204 MET A O 1
ATOM 1649 N N . VAL A 1 205 ? -7.546 -10.913 19.742 1.00 80.62 205 VAL A N 1
ATOM 1650 C CA . VAL A 1 205 ? -8.420 -11.065 20.917 1.00 80.62 205 VAL A CA 1
ATOM 1651 C C . VAL A 1 205 ? -9.491 -12.126 20.677 1.00 80.62 205 VAL A C 1
ATOM 1653 O O . VAL A 1 205 ? -9.692 -12.985 21.535 1.00 80.62 205 VAL A O 1
ATOM 1656 N N . GLN A 1 206 ? -10.154 -12.102 19.521 1.00 80.44 206 GLN A N 1
ATOM 1657 C CA . GLN A 1 206 ? -11.251 -13.025 19.208 1.00 80.44 206 GLN A CA 1
ATOM 1658 C C . GLN A 1 206 ? -10.771 -14.461 19.015 1.00 80.44 206 GLN A C 1
ATOM 1660 O O . GLN A 1 206 ? -11.488 -15.394 19.363 1.00 80.44 206 GLN A O 1
ATOM 1665 N N . ASN A 1 207 ? -9.533 -14.644 18.556 1.00 86.31 207 ASN A N 1
ATOM 1666 C CA . ASN A 1 207 ? -8.912 -15.963 18.479 1.00 86.31 207 ASN A CA 1
ATOM 1667 C C . ASN A 1 207 ? -8.305 -16.429 19.824 1.00 86.31 207 ASN A C 1
ATOM 1669 O O . ASN A 1 207 ? -7.716 -17.506 19.904 1.00 86.31 207 ASN A O 1
ATOM 1673 N N . GLY A 1 208 ? -8.463 -15.656 20.908 1.00 80.94 208 GLY A N 1
ATOM 1674 C CA . GLY A 1 208 ? -8.090 -16.066 22.266 1.00 80.94 208 GLY A CA 1
ATOM 1675 C C . GLY A 1 208 ? -6.598 -15.953 22.594 1.00 80.94 208 GLY A C 1
ATOM 1676 O O . GLY A 1 208 ? -6.137 -16.534 23.578 1.00 80.94 208 GLY A O 1
ATOM 1677 N N . TRP A 1 209 ? -5.821 -15.198 21.814 1.00 88.12 209 TRP A N 1
ATOM 1678 C CA . TRP A 1 209 ? -4.358 -15.136 21.947 1.00 88.12 209 TRP A CA 1
ATOM 1679 C C . TRP A 1 209 ? -3.852 -14.012 22.850 1.00 88.12 209 TRP A C 1
ATOM 1681 O O . TRP A 1 209 ? -2.650 -13.784 22.930 1.00 88.12 209 TRP A O 1
ATOM 1691 N N . TRP A 1 210 ? -4.736 -13.338 23.590 1.00 81.00 210 TRP A N 1
ATOM 1692 C CA . TRP A 1 210 ? -4.350 -12.233 24.474 1.00 81.00 210 TRP A CA 1
ATOM 1693 C C . TRP A 1 210 ? -3.257 -12.618 25.481 1.00 81.00 210 TRP A C 1
ATOM 1695 O O . TRP A 1 210 ? -2.299 -11.877 25.680 1.00 81.00 210 TRP A O 1
ATOM 1705 N N . LYS A 1 211 ? -3.362 -13.808 26.089 1.00 82.94 211 LYS A N 1
ATOM 1706 C CA . LYS A 1 211 ? -2.351 -14.302 27.040 1.00 82.94 211 LYS A CA 1
ATOM 1707 C C . LYS A 1 211 ? -0.985 -14.491 26.373 1.00 82.94 211 LYS A C 1
ATOM 1709 O O . LYS A 1 211 ? 0.022 -14.123 26.966 1.00 82.94 211 LYS A O 1
ATOM 1714 N N . LEU A 1 212 ? -0.969 -15.023 25.151 1.00 87.44 212 LEU A N 1
ATOM 1715 C CA . LEU A 1 212 ? 0.255 -15.207 24.370 1.00 87.44 212 LEU A CA 1
ATOM 1716 C C . LEU A 1 212 ? 0.849 -13.860 23.963 1.00 87.44 212 LEU A C 1
ATOM 1718 O O . LEU A 1 212 ? 2.045 -13.668 24.109 1.00 87.44 212 LEU A O 1
ATOM 1722 N N . LEU A 1 213 ? 0.023 -12.896 23.548 1.00 84.19 213 LEU A N 1
ATOM 1723 C CA . LEU A 1 213 ? 0.482 -11.542 23.236 1.00 84.19 213 LEU A CA 1
ATOM 1724 C C . LEU A 1 213 ? 1.133 -10.863 24.450 1.00 84.19 213 LEU A C 1
ATOM 1726 O O . LEU A 1 213 ? 2.135 -10.176 24.300 1.00 84.19 213 LEU A O 1
ATOM 1730 N N . MET A 1 214 ? 0.588 -11.051 25.656 1.00 84.81 214 MET A N 1
ATOM 1731 C CA . MET A 1 214 ? 1.203 -10.514 26.878 1.00 84.81 214 MET A CA 1
ATOM 1732 C C . MET A 1 214 ? 2.513 -11.225 27.229 1.00 84.81 214 MET A C 1
ATOM 1734 O O . MET A 1 214 ? 3.465 -10.560 27.620 1.00 84.81 214 MET A O 1
ATOM 1738 N N . ALA A 1 215 ? 2.581 -12.549 27.063 1.00 87.81 215 ALA A N 1
ATOM 1739 C CA . ALA A 1 215 ? 3.811 -13.310 27.278 1.00 87.81 215 ALA A CA 1
ATOM 1740 C C . ALA A 1 215 ? 4.893 -12.969 26.239 1.00 87.81 215 ALA A C 1
ATOM 1742 O O . ALA A 1 215 ? 6.061 -12.880 26.582 1.00 87.81 215 ALA A O 1
ATOM 1743 N N . GLN A 1 216 ? 4.512 -12.690 24.991 1.00 89.75 216 GLN A N 1
ATOM 1744 C CA . GLN A 1 216 ? 5.432 -12.228 23.952 1.00 89.75 216 GLN A CA 1
ATOM 1745 C C . GLN A 1 216 ? 6.034 -10.854 24.277 1.00 89.75 216 GLN A C 1
ATOM 1747 O O . GLN A 1 216 ? 7.098 -10.525 23.783 1.00 89.75 216 GLN A O 1
ATOM 1752 N N . LYS A 1 217 ? 5.410 -10.039 25.128 1.00 85.19 217 LYS A N 1
ATOM 1753 C CA . LYS A 1 217 ? 5.976 -8.741 25.524 1.00 85.19 217 LYS A CA 1
ATOM 1754 C C . LYS A 1 217 ? 6.995 -8.827 26.665 1.00 85.19 217 LYS A C 1
ATOM 1756 O O . LYS A 1 217 ? 7.478 -7.787 27.099 1.00 85.19 217 LYS A O 1
ATOM 1761 N N . THR A 1 218 ? 7.303 -10.017 27.181 1.00 87.12 218 THR A N 1
ATOM 1762 C CA . THR A 1 218 ? 8.362 -10.194 28.187 1.00 87.12 218 THR A CA 1
ATOM 1763 C C . THR A 1 218 ? 9.700 -10.478 27.513 1.00 87.12 218 THR A C 1
ATOM 1765 O O . THR A 1 218 ? 9.730 -11.060 26.430 1.00 87.12 218 THR A O 1
ATOM 1768 N N . ASP A 1 219 ? 10.810 -10.116 28.161 1.00 85.00 219 ASP A N 1
ATOM 1769 C CA . ASP A 1 219 ? 12.159 -10.350 27.619 1.00 85.00 219 ASP A CA 1
ATOM 1770 C C . ASP A 1 219 ? 12.408 -11.836 27.305 1.00 85.00 219 ASP A C 1
ATOM 1772 O O . ASP A 1 219 ? 12.980 -12.175 26.272 1.00 85.00 219 ASP A O 1
ATOM 1776 N N . GLU A 1 220 ? 11.916 -12.727 28.170 1.00 87.00 220 GLU A N 1
ATOM 1777 C CA . GLU A 1 220 ? 12.010 -14.184 28.014 1.00 87.00 220 GLU A CA 1
ATOM 1778 C C . GLU A 1 220 ? 11.164 -14.692 26.835 1.00 87.00 220 GLU A C 1
ATOM 1780 O O . GLU A 1 220 ? 11.608 -15.533 26.056 1.00 87.00 220 GLU A O 1
ATOM 1785 N N . GLY A 1 221 ? 9.942 -14.171 26.682 1.00 87.38 221 GLY A N 1
ATOM 1786 C CA . GLY A 1 221 ? 8.976 -14.644 25.692 1.00 87.38 221 GLY A CA 1
ATOM 1787 C C . GLY A 1 221 ? 9.069 -13.965 24.327 1.00 87.38 221 GLY A C 1
ATOM 1788 O O . GLY A 1 221 ? 8.394 -14.405 23.393 1.00 87.38 221 GLY A O 1
ATOM 1789 N N . TYR A 1 222 ? 9.889 -12.919 24.183 1.00 89.12 222 TYR A N 1
ATOM 1790 C CA . TYR A 1 222 ? 9.851 -12.013 23.031 1.00 89.12 222 TYR A CA 1
ATOM 1791 C C . TYR A 1 222 ? 10.001 -12.702 21.679 1.00 89.12 222 TYR A C 1
ATOM 1793 O O . TYR A 1 222 ? 9.246 -12.400 20.752 1.00 89.12 222 TYR A O 1
ATOM 1801 N N . PHE A 1 223 ? 10.919 -13.664 21.583 1.00 91.75 223 PHE A N 1
ATOM 1802 C CA . PHE A 1 223 ? 11.154 -14.439 20.364 1.00 91.75 223 PHE A CA 1
ATOM 1803 C C . PHE A 1 223 ? 10.465 -15.807 20.380 1.00 91.75 223 PHE A C 1
ATOM 1805 O O . PHE A 1 223 ? 9.929 -16.236 19.360 1.00 91.75 223 PHE A O 1
ATOM 1812 N N . GLU A 1 224 ? 10.457 -16.505 21.517 1.00 92.19 224 GLU A N 1
ATOM 1813 C CA . GLU A 1 224 ? 9.899 -17.859 21.601 1.00 92.19 224 GLU A CA 1
ATOM 1814 C C . GLU A 1 224 ? 8.376 -17.855 21.415 1.00 92.19 224 GLU A C 1
ATOM 1816 O O . GLU A 1 224 ? 7.852 -18.524 20.520 1.00 92.19 224 GLU A O 1
ATOM 1821 N N . VAL A 1 225 ? 7.664 -17.031 22.190 1.00 93.25 225 VAL A N 1
ATOM 1822 C CA . VAL A 1 225 ? 6.197 -16.930 22.122 1.00 93.25 225 VAL A CA 1
ATOM 1823 C C . VAL A 1 225 ? 5.756 -16.311 20.796 1.00 93.25 225 VAL A C 1
ATOM 1825 O O . VAL A 1 225 ? 4.689 -16.643 20.279 1.00 93.25 225 VAL A O 1
ATOM 1828 N N . ALA A 1 226 ? 6.590 -15.462 20.188 1.00 91.88 226 ALA A N 1
ATOM 1829 C CA . ALA A 1 226 ? 6.327 -14.928 18.857 1.00 91.88 226 ALA A CA 1
ATOM 1830 C C . ALA A 1 226 ? 6.234 -16.018 17.780 1.00 91.88 226 ALA A C 1
ATOM 1832 O O . ALA A 1 226 ? 5.352 -15.948 16.924 1.00 91.88 226 ALA A O 1
ATOM 1833 N N . ARG A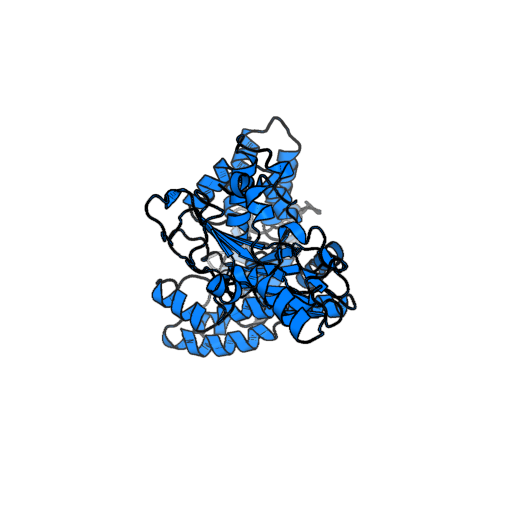 1 227 ? 7.076 -17.060 17.833 1.00 93.75 227 ARG A N 1
ATOM 1834 C CA . ARG A 1 227 ? 6.994 -18.187 16.883 1.00 93.75 227 ARG A CA 1
ATOM 1835 C C . ARG A 1 227 ? 5.672 -18.940 17.021 1.00 93.75 227 ARG A C 1
ATOM 1837 O O . ARG A 1 227 ? 5.054 -19.288 16.013 1.00 93.75 227 ARG A O 1
ATOM 1844 N N . GLU A 1 228 ? 5.210 -19.146 18.255 1.00 94.75 228 GLU A N 1
ATOM 1845 C CA . GLU A 1 228 ? 3.901 -19.750 18.518 1.00 94.75 228 GLU A CA 1
ATOM 1846 C C . GLU A 1 228 ? 2.764 -18.860 17.991 1.00 94.75 228 GLU A C 1
ATOM 1848 O O . GLU A 1 228 ? 1.888 -19.339 17.264 1.00 94.75 228 GLU A O 1
ATOM 1853 N N . LEU A 1 229 ? 2.795 -17.560 18.308 1.00 93.50 229 LEU A N 1
ATOM 1854 C CA . LEU A 1 229 ? 1.812 -16.587 17.829 1.00 93.50 229 LEU A CA 1
ATOM 1855 C C . LEU A 1 229 ? 1.749 -16.556 16.305 1.00 93.50 229 LEU A C 1
ATOM 1857 O O . LEU A 1 229 ? 0.656 -16.652 15.757 1.00 93.50 229 LEU A O 1
ATOM 1861 N N . LYS A 1 230 ? 2.896 -16.511 15.620 1.00 94.56 230 LYS A N 1
ATOM 1862 C CA . LYS A 1 230 ? 2.976 -16.551 14.155 1.00 94.56 230 LYS A CA 1
ATOM 1863 C C . LYS A 1 230 ? 2.217 -17.749 13.584 1.00 94.56 230 LYS A C 1
ATOM 1865 O O . LYS A 1 230 ? 1.371 -17.580 12.709 1.00 94.56 230 LYS A O 1
ATOM 1870 N N . SER A 1 231 ? 2.486 -18.950 14.101 1.00 95.44 231 SER A N 1
ATOM 1871 C CA . SER A 1 231 ? 1.837 -20.187 13.644 1.00 95.44 231 SER A CA 1
ATOM 1872 C C . SER A 1 231 ? 0.314 -20.144 13.826 1.00 95.44 231 SER A C 1
ATOM 1874 O O . SER A 1 231 ? -0.445 -20.521 12.929 1.00 95.44 231 SER A O 1
ATOM 1876 N N . LYS A 1 232 ? -0.150 -19.605 14.960 1.00 95.81 232 LYS A N 1
ATOM 1877 C CA . LYS A 1 232 ? -1.582 -19.433 15.234 1.00 95.81 232 LYS A CA 1
ATOM 1878 C C . LYS A 1 232 ? -2.222 -18.378 14.332 1.00 95.81 232 LYS A C 1
ATOM 1880 O O . LYS A 1 232 ? -3.293 -18.617 13.781 1.00 95.81 232 LYS A O 1
ATOM 1885 N N . MET A 1 233 ? -1.545 -17.253 14.114 1.00 94.88 233 MET A N 1
ATOM 1886 C CA . MET A 1 233 ? -2.020 -16.141 13.283 1.00 94.88 233 MET A CA 1
ATOM 1887 C C . MET A 1 233 ? -2.231 -16.525 11.819 1.00 94.88 233 MET A C 1
ATOM 1889 O O . MET A 1 233 ? -3.104 -15.946 11.180 1.00 94.88 233 MET A O 1
ATOM 1893 N N . LEU A 1 234 ? -1.516 -17.527 11.303 1.00 95.75 234 LEU A N 1
ATOM 1894 C CA . LEU A 1 234 ? -1.742 -18.064 9.956 1.00 95.75 234 LEU A CA 1
ATOM 1895 C C . LEU A 1 234 ? -3.082 -18.805 9.801 1.00 95.75 234 LEU A C 1
ATOM 1897 O O . LEU A 1 234 ? -3.553 -18.970 8.679 1.00 95.75 234 LEU A O 1
ATOM 1901 N N . HIS A 1 235 ? -3.713 -19.210 10.906 1.00 95.44 235 HIS A N 1
ATOM 1902 C CA . HIS A 1 235 ? -4.925 -20.039 10.919 1.00 95.44 235 HIS A CA 1
ATOM 1903 C C . HIS A 1 235 ? -6.091 -19.414 11.702 1.00 95.44 235 HIS A C 1
ATOM 1905 O O . HIS A 1 235 ? -7.079 -20.090 11.982 1.00 95.44 235 HIS A O 1
ATOM 1911 N N . GLY A 1 236 ? -5.985 -18.145 12.101 1.00 94.12 236 GLY A N 1
ATOM 1912 C CA . GLY A 1 236 ? -7.052 -17.469 12.836 1.00 94.12 236 GLY A CA 1
ATOM 1913 C C . GLY A 1 236 ? -8.254 -17.136 11.966 1.00 94.12 236 GLY A C 1
ATOM 1914 O O . GLY A 1 236 ? -8.170 -17.003 10.747 1.00 94.12 236 GLY A O 1
ATOM 1915 N N . VAL A 1 237 ? -9.396 -16.948 12.611 1.00 94.00 237 VAL A N 1
ATOM 1916 C CA . VAL A 1 237 ? -10.668 -16.681 11.943 1.00 94.00 237 VAL A CA 1
ATOM 1917 C C . VAL A 1 237 ? -11.052 -15.218 12.135 1.00 94.00 237 VAL A C 1
ATOM 1919 O O . VAL A 1 237 ? -10.949 -14.679 13.240 1.00 94.00 237 VAL A O 1
ATOM 1922 N N . PHE A 1 238 ? -11.492 -14.569 11.057 1.00 92.19 238 PHE A N 1
ATOM 1923 C CA . PHE A 1 238 ? -12.096 -13.241 11.124 1.00 92.19 238 PHE A CA 1
ATOM 1924 C C . PHE A 1 238 ? -13.580 -13.333 11.516 1.00 92.19 238 PHE A C 1
ATOM 1926 O O . PHE A 1 238 ? -14.254 -14.295 11.140 1.00 92.19 238 PHE A O 1
ATOM 1933 N N . PRO A 1 239 ? -14.126 -12.350 12.247 1.00 85.19 239 PRO A N 1
ATOM 1934 C CA . PRO A 1 239 ? -15.563 -12.283 12.506 1.00 85.19 239 PRO A CA 1
ATOM 1935 C C . PRO A 1 239 ? -16.339 -12.003 11.213 1.00 85.19 239 PRO A C 1
ATOM 1937 O O . PRO A 1 239 ? -15.852 -11.274 10.349 1.00 85.19 239 PRO A O 1
ATOM 1940 N N . ASP A 1 240 ? -17.561 -12.529 11.104 1.00 85.06 240 ASP A N 1
ATOM 1941 C CA . ASP A 1 240 ? -18.324 -12.542 9.843 1.00 85.06 240 ASP A CA 1
ATOM 1942 C C . ASP A 1 240 ? -18.570 -11.148 9.249 1.00 85.06 240 ASP A C 1
ATOM 1944 O O . ASP A 1 240 ? -18.432 -10.969 8.050 1.00 85.06 240 ASP A O 1
ATOM 1948 N N . GLU A 1 241 ? -18.767 -10.124 10.083 1.00 83.44 241 GLU A N 1
ATOM 1949 C CA . GLU A 1 241 ? -18.853 -8.720 9.636 1.00 83.44 241 GLU A CA 1
ATOM 1950 C C . GLU A 1 241 ? -17.621 -8.261 8.838 1.00 83.44 241 GLU A C 1
ATOM 1952 O O . GLU A 1 241 ? -17.743 -7.545 7.849 1.00 83.44 241 GLU A O 1
ATOM 1957 N N . ILE A 1 242 ? -16.420 -8.653 9.269 1.00 89.75 242 ILE A N 1
ATOM 1958 C CA . ILE A 1 242 ? -15.189 -8.295 8.557 1.00 89.75 242 ILE A CA 1
ATOM 1959 C C . ILE A 1 242 ? -15.075 -9.120 7.274 1.00 89.75 242 ILE A C 1
ATOM 1961 O O . ILE A 1 242 ? -14.632 -8.597 6.254 1.00 89.75 242 ILE A O 1
ATOM 1965 N N . LYS A 1 243 ? -15.528 -10.381 7.297 1.00 93.00 243 LYS A N 1
ATOM 1966 C CA . LYS A 1 243 ? -15.581 -11.219 6.092 1.00 93.00 243 LYS A CA 1
ATOM 1967 C C . LYS A 1 243 ? -16.503 -10.620 5.030 1.00 93.00 243 LYS A C 1
ATOM 1969 O O . LYS A 1 243 ? -16.092 -10.531 3.880 1.00 93.00 243 LYS A O 1
ATOM 1974 N N . GLU A 1 244 ? -17.691 -10.164 5.419 1.00 89.38 244 GLU A N 1
ATOM 1975 C CA . GLU A 1 244 ? -18.647 -9.486 4.535 1.00 89.38 244 GLU A CA 1
ATOM 1976 C C . GLU A 1 244 ? -18.032 -8.215 3.931 1.00 89.38 244 GLU A C 1
ATOM 1978 O O . GLU A 1 244 ? -18.090 -8.009 2.722 1.00 89.38 244 GLU A O 1
ATOM 1983 N N . GLN A 1 245 ? -17.358 -7.386 4.738 1.00 94.31 245 GLN A N 1
ATOM 1984 C CA . GLN A 1 245 ? -16.676 -6.189 4.229 1.00 94.31 245 GLN A CA 1
ATOM 1985 C C . GLN A 1 245 ? -15.533 -6.524 3.256 1.00 94.31 245 GLN A C 1
ATOM 1987 O O . GLN A 1 245 ? -15.357 -5.826 2.257 1.00 94.31 245 GLN A O 1
ATOM 1992 N N . PHE A 1 246 ? -14.773 -7.597 3.506 1.00 97.12 246 PHE A N 1
ATOM 1993 C CA . PHE A 1 246 ? -13.766 -8.090 2.560 1.00 97.12 246 PHE A CA 1
ATOM 1994 C C . PHE A 1 246 ? -14.400 -8.560 1.248 1.00 97.12 246 PHE A C 1
ATOM 1996 O O . PHE A 1 246 ? -13.878 -8.243 0.183 1.00 97.12 246 PHE A O 1
ATOM 2003 N N . GLN A 1 247 ? -15.528 -9.271 1.303 1.00 92.75 247 GLN A N 1
ATOM 2004 C CA . GLN A 1 247 ? -16.252 -9.712 0.109 1.00 92.75 247 GLN A CA 1
ATOM 2005 C C . GLN A 1 247 ? -16.749 -8.523 -0.720 1.00 92.75 247 GLN A C 1
ATOM 2007 O O . GLN A 1 247 ? -16.456 -8.472 -1.910 1.00 92.75 247 GLN A O 1
ATOM 2012 N N . LEU A 1 248 ? -17.374 -7.520 -0.095 1.00 91.25 248 LEU A N 1
ATOM 2013 C CA . LEU A 1 248 ? -17.823 -6.298 -0.780 1.00 91.25 248 LEU A CA 1
ATOM 2014 C C . LEU A 1 248 ? -16.668 -5.548 -1.460 1.00 91.25 248 LEU A C 1
ATOM 2016 O O . LEU A 1 248 ? -16.805 -5.039 -2.571 1.00 91.25 248 LEU A O 1
ATOM 2020 N N . MET A 1 249 ? -15.504 -5.494 -0.811 1.00 96.50 249 MET A N 1
ATOM 2021 C CA . MET A 1 249 ? -14.303 -4.911 -1.406 1.00 96.50 249 MET A CA 1
ATOM 2022 C C . MET A 1 249 ? -13.812 -5.720 -2.620 1.00 96.50 249 MET A C 1
ATOM 2024 O O . MET A 1 249 ? -13.444 -5.141 -3.641 1.00 96.50 249 MET A O 1
ATOM 2028 N N . LEU A 1 250 ? -13.798 -7.052 -2.532 1.00 94.44 250 LEU A N 1
ATOM 2029 C CA . LEU A 1 250 ? -13.403 -7.918 -3.649 1.00 94.44 250 LEU A CA 1
ATOM 2030 C C . LEU A 1 250 ? -14.407 -7.856 -4.808 1.00 94.44 250 LEU A C 1
ATOM 2032 O O . LEU A 1 250 ? -14.005 -7.914 -5.966 1.00 94.44 250 LEU A O 1
ATOM 2036 N N . GLU A 1 251 ? -15.698 -7.695 -4.522 1.00 90.56 251 GLU A N 1
ATOM 2037 C CA . GLU A 1 251 ? -16.727 -7.433 -5.532 1.00 90.56 251 GLU A CA 1
ATOM 2038 C C . GLU A 1 251 ? -16.486 -6.103 -6.245 1.00 90.56 251 GLU A C 1
ATOM 2040 O O . GLU A 1 251 ? -16.548 -6.058 -7.472 1.00 90.56 251 GLU A O 1
ATOM 2045 N N . TYR A 1 252 ? -16.128 -5.051 -5.500 1.00 93.00 252 TYR A N 1
ATOM 2046 C CA . TYR A 1 252 ? -15.751 -3.759 -6.074 1.00 93.00 252 TYR A CA 1
ATOM 2047 C C . TYR A 1 252 ? -14.556 -3.874 -7.036 1.00 93.00 252 TYR A C 1
ATOM 2049 O O . TYR A 1 252 ? -14.584 -3.307 -8.129 1.00 93.00 252 TYR A O 1
ATOM 2057 N N . TYR A 1 253 ? -13.502 -4.603 -6.650 1.00 91.56 253 TYR A N 1
ATOM 2058 C CA . TYR A 1 253 ? -12.330 -4.796 -7.512 1.00 91.56 253 TYR A CA 1
ATOM 2059 C C . TYR A 1 253 ? -12.586 -5.779 -8.662 1.00 91.56 253 TYR A C 1
ATOM 2061 O O . TYR A 1 253 ? -11.883 -5.749 -9.675 1.00 91.56 253 TYR A O 1
ATOM 2069 N N . GLY A 1 254 ? -13.591 -6.644 -8.537 1.00 89.44 254 GLY A N 1
ATOM 2070 C CA . GLY A 1 254 ? -13.877 -7.672 -9.523 1.00 89.44 254 GLY A CA 1
ATOM 2071 C C . GLY A 1 254 ? -12.682 -8.613 -9.697 1.00 89.44 254 GLY A C 1
ATOM 2072 O O . GLY A 1 254 ? -12.150 -9.153 -8.730 1.00 89.44 254 GLY A O 1
ATOM 2073 N N . GLN A 1 255 ? -12.283 -8.859 -10.942 1.00 89.81 255 GLN A N 1
ATOM 2074 C CA . GLN A 1 255 ? -11.128 -9.706 -11.275 1.00 89.81 255 GLN A CA 1
ATOM 2075 C C . GLN A 1 255 ? -9.844 -8.898 -11.506 1.00 89.81 255 GLN A C 1
ATOM 2077 O O . GLN A 1 255 ? -8.867 -9.430 -12.031 1.00 89.81 255 GLN A O 1
ATOM 2082 N N . ALA A 1 256 ? -9.836 -7.609 -11.149 1.00 93.25 256 ALA A N 1
ATOM 2083 C CA . ALA A 1 256 ? -8.623 -6.811 -11.229 1.00 93.25 256 ALA A CA 1
ATOM 2084 C C . ALA A 1 256 ? -7.594 -7.330 -10.208 1.00 93.25 256 ALA A C 1
ATOM 2086 O O . ALA A 1 256 ? -7.949 -7.528 -9.042 1.00 93.25 256 ALA A O 1
ATOM 2087 N N . PRO A 1 257 ? -6.319 -7.515 -10.597 1.00 95.94 257 PRO A N 1
ATOM 2088 C CA . PRO A 1 257 ? -5.279 -7.843 -9.639 1.00 95.94 257 PRO A CA 1
ATOM 2089 C C . PRO A 1 257 ? -5.137 -6.751 -8.576 1.00 95.94 257 PRO A C 1
ATOM 2091 O O . PRO A 1 257 ? -5.093 -5.555 -8.881 1.00 95.94 257 PRO A O 1
ATOM 2094 N N . ILE A 1 258 ? -5.027 -7.172 -7.319 1.00 97.25 258 ILE A N 1
ATOM 2095 C CA . ILE A 1 258 ? -4.818 -6.288 -6.171 1.00 97.25 258 ILE A CA 1
ATOM 2096 C C . ILE A 1 258 ? -3.541 -6.676 -5.431 1.00 97.25 258 ILE A C 1
ATOM 2098 O O . ILE A 1 258 ? -3.056 -7.801 -5.524 1.00 97.25 258 ILE A O 1
ATOM 2102 N N . ILE A 1 259 ? -2.990 -5.744 -4.668 1.00 96.31 259 ILE A N 1
ATOM 2103 C CA . ILE A 1 259 ? -1.870 -5.980 -3.764 1.00 96.31 259 ILE A CA 1
ATOM 2104 C C . ILE A 1 259 ? -2.255 -5.549 -2.355 1.00 96.31 259 ILE A C 1
ATOM 2106 O O . ILE A 1 259 ? -2.754 -4.445 -2.142 1.00 96.31 259 ILE A O 1
ATOM 2110 N N . VAL A 1 260 ? -2.003 -6.432 -1.391 1.00 97.25 260 VAL A N 1
ATOM 2111 C CA . VAL A 1 260 ? -2.186 -6.171 0.036 1.00 97.25 260 VAL A CA 1
ATOM 2112 C C . VAL A 1 260 ? -0.824 -5.846 0.625 1.00 97.25 260 VAL A C 1
ATOM 2114 O O . VAL A 1 260 ? 0.096 -6.663 0.573 1.00 97.25 260 VAL A O 1
ATOM 2117 N N . ARG A 1 261 ? -0.679 -4.638 1.158 1.00 94.00 261 ARG A N 1
ATOM 2118 C CA . ARG A 1 261 ? 0.565 -4.117 1.723 1.00 94.00 261 ARG A CA 1
ATOM 2119 C C . ARG A 1 261 ? 0.388 -3.906 3.219 1.00 94.00 261 ARG A C 1
ATOM 2121 O O . ARG A 1 261 ? -0.626 -3.357 3.650 1.00 94.00 261 ARG A O 1
ATOM 2128 N N . SER A 1 262 ? 1.380 -4.298 4.011 1.00 92.19 262 SER A N 1
ATOM 2129 C CA . SER A 1 262 ? 1.447 -3.884 5.412 1.00 92.19 262 SER A CA 1
ATOM 2130 C C . SER A 1 262 ? 1.490 -2.356 5.506 1.00 92.19 262 SER A C 1
ATOM 2132 O O . SER A 1 262 ? 2.162 -1.712 4.704 1.00 92.19 262 SER A O 1
ATOM 2134 N N . SER A 1 263 ? 0.792 -1.773 6.469 1.00 90.69 263 SER A N 1
ATOM 2135 C CA . SER A 1 263 ? 0.805 -0.337 6.749 1.00 90.69 263 SER A CA 1
ATOM 2136 C C . SER A 1 263 ? 0.919 -0.181 8.264 1.00 90.69 263 SER A C 1
ATOM 2138 O O . SER A 1 263 ? -0.063 0.016 8.979 1.00 90.69 263 SER A O 1
ATOM 2140 N N . SER A 1 264 ? 2.124 -0.384 8.790 1.00 85.56 264 SER A N 1
ATOM 2141 C CA . SER A 1 264 ? 2.370 -0.285 10.232 1.00 85.56 264 SER A CA 1
ATOM 2142 C C . SER A 1 264 ? 2.321 1.176 10.668 1.00 85.56 264 SER A C 1
ATOM 2144 O O . SER A 1 264 ? 2.692 2.086 9.929 1.00 85.56 264 SER A O 1
ATOM 2146 N N . LEU A 1 265 ? 1.896 1.427 11.902 1.00 76.12 265 LEU A N 1
ATOM 2147 C CA . LEU A 1 265 ? 1.983 2.766 12.486 1.00 76.12 265 LEU A CA 1
ATOM 2148 C C . LEU A 1 265 ? 3.423 3.175 12.814 1.00 76.12 265 LEU A C 1
ATOM 2150 O O . LEU A 1 265 ? 3.710 4.366 12.917 1.00 76.12 265 LEU A O 1
ATOM 2154 N N . LEU A 1 266 ? 4.321 2.203 12.985 1.00 70.62 266 LEU A N 1
ATOM 2155 C CA . LEU A 1 266 ? 5.730 2.459 13.272 1.00 70.62 266 LEU A CA 1
ATOM 2156 C C . LEU A 1 266 ? 6.536 2.760 12.000 1.00 70.62 266 LEU A C 1
ATOM 2158 O O . LEU A 1 266 ? 7.626 3.323 12.110 1.00 70.62 266 LEU A O 1
ATOM 2162 N N . GLU A 1 267 ? 6.003 2.410 10.819 1.00 61.12 267 GLU A N 1
ATOM 2163 C CA . GLU A 1 267 ? 6.677 2.562 9.520 1.00 61.12 267 GLU A CA 1
ATOM 2164 C C . GLU A 1 267 ? 7.061 4.014 9.202 1.00 61.12 267 GLU A C 1
ATOM 2166 O O . GLU A 1 267 ? 8.129 4.222 8.632 1.00 61.12 267 GLU A O 1
ATOM 2171 N N . ASP A 1 268 ? 6.261 4.986 9.655 1.00 54.88 268 ASP A N 1
ATOM 2172 C CA . ASP A 1 268 ? 6.398 6.406 9.290 1.00 54.88 268 ASP A CA 1
ATOM 2173 C C . ASP A 1 268 ? 6.731 7.327 10.475 1.00 54.88 268 ASP A C 1
ATOM 2175 O O . ASP A 1 268 ? 6.652 8.556 10.381 1.00 54.88 268 ASP A O 1
ATOM 2179 N N . ALA A 1 269 ? 7.145 6.769 11.615 1.00 59.03 269 ALA A N 1
ATOM 2180 C CA . ALA A 1 269 ? 7.741 7.595 12.657 1.00 59.03 269 ALA A CA 1
ATOM 2181 C C . ALA A 1 269 ? 9.053 8.195 12.116 1.00 59.03 269 ALA A C 1
ATOM 2183 O O . ALA A 1 269 ? 9.995 7.458 11.823 1.00 59.03 269 ALA A O 1
ATOM 2184 N N . PHE A 1 270 ? 9.119 9.526 11.975 1.00 51.72 270 PHE A N 1
ATOM 2185 C CA . PHE A 1 270 ? 10.305 10.247 11.493 1.00 51.72 270 PHE A CA 1
ATOM 2186 C C . PHE A 1 270 ? 11.603 9.684 12.106 1.00 51.72 270 PHE A C 1
ATOM 2188 O O . PHE A 1 270 ? 11.792 9.731 13.320 1.00 51.72 270 PHE A O 1
ATOM 2195 N N . GLY A 1 271 ? 12.505 9.175 11.257 1.00 50.28 271 GLY A N 1
ATOM 2196 C CA . GLY A 1 271 ? 13.776 8.557 11.666 1.00 50.28 271 GLY A CA 1
ATOM 2197 C C . GLY A 1 271 ? 13.784 7.021 11.704 1.00 50.28 271 GLY A C 1
ATOM 2198 O O . GLY A 1 271 ? 14.859 6.432 11.828 1.00 50.28 271 GLY A O 1
ATOM 2199 N N . ASN A 1 272 ? 12.633 6.365 11.530 1.00 52.44 272 ASN A N 1
ATOM 2200 C CA . ASN A 1 272 ? 12.521 4.914 11.415 1.00 52.44 272 ASN A CA 1
ATOM 2201 C C . ASN A 1 272 ? 12.225 4.522 9.963 1.00 52.44 272 ASN A C 1
ATOM 2203 O O . ASN A 1 272 ? 11.112 4.677 9.489 1.00 52.44 272 ASN A O 1
ATOM 2207 N N . ALA A 1 273 ? 13.207 3.965 9.254 1.00 51.12 273 ALA A N 1
ATOM 2208 C CA . ALA A 1 273 ? 12.964 3.353 7.950 1.00 51.12 273 ALA A CA 1
ATOM 2209 C C . ALA A 1 273 ? 12.625 1.867 8.146 1.00 51.12 273 ALA A C 1
ATOM 2211 O O . ALA A 1 273 ? 13.515 1.025 8.252 1.00 51.12 273 ALA A O 1
ATOM 2212 N N . PHE A 1 274 ? 11.335 1.534 8.211 1.00 54.31 274 PHE A N 1
ATOM 2213 C CA . PHE A 1 274 ? 10.861 0.142 8.099 1.00 54.31 274 PHE A CA 1
ATOM 2214 C C . PHE A 1 274 ? 10.769 -0.340 6.638 1.00 54.31 274 PHE A C 1
ATOM 2216 O O . PHE A 1 274 ? 10.283 -1.442 6.376 1.00 54.31 274 PHE A O 1
ATOM 2223 N N . ALA A 1 275 ? 11.235 0.476 5.685 1.00 50.56 275 ALA A N 1
ATOM 2224 C CA . ALA A 1 275 ? 11.229 0.178 4.259 1.00 50.56 275 ALA A CA 1
ATOM 2225 C C . ALA A 1 275 ? 11.771 -1.236 3.976 1.00 50.56 275 ALA A C 1
ATOM 2227 O O . ALA A 1 275 ? 12.908 -1.560 4.319 1.00 50.56 275 ALA A O 1
ATOM 2228 N N . GLY A 1 276 ? 10.926 -2.074 3.370 1.00 54.41 276 GLY A N 1
ATOM 2229 C CA . GLY A 1 276 ? 11.272 -3.432 2.942 1.00 54.41 276 GLY A CA 1
ATOM 2230 C C . GLY A 1 276 ? 11.261 -4.513 4.028 1.00 54.41 276 GLY A C 1
ATOM 2231 O O . GLY A 1 276 ? 11.641 -5.638 3.730 1.00 54.41 276 GLY A O 1
ATOM 2232 N N . LYS A 1 277 ? 10.844 -4.216 5.269 1.00 60.47 277 LYS A N 1
ATOM 2233 C CA . LYS A 1 277 ? 10.841 -5.214 6.362 1.00 60.47 277 LYS A CA 1
ATOM 2234 C C . LYS A 1 277 ? 9.543 -5.992 6.523 1.00 60.47 277 LYS A C 1
ATOM 2236 O O . LYS A 1 277 ? 9.554 -7.071 7.106 1.00 60.47 277 LYS A O 1
ATOM 2241 N N . TYR A 1 278 ? 8.441 -5.435 6.041 1.00 68.62 278 TYR A N 1
ATOM 2242 C CA . TYR A 1 278 ? 7.131 -6.060 6.127 1.00 68.62 278 TYR A CA 1
ATOM 2243 C C . TYR A 1 278 ? 6.624 -6.459 4.744 1.00 68.62 278 TYR A C 1
ATOM 2245 O O . TYR A 1 278 ? 6.917 -5.811 3.735 1.00 68.62 278 TYR A O 1
ATOM 2253 N N . GLU A 1 279 ? 5.879 -7.557 4.721 1.00 80.00 279 GLU A N 1
ATOM 2254 C CA . GLU A 1 279 ? 5.520 -8.272 3.504 1.00 80.00 279 GLU A CA 1
ATOM 2255 C C . GLU A 1 279 ? 4.382 -7.574 2.744 1.00 80.00 279 GLU A C 1
ATOM 2257 O O . GLU A 1 279 ? 3.537 -6.867 3.302 1.00 80.00 279 GLU A O 1
ATOM 2262 N N . SER A 1 280 ? 4.374 -7.762 1.427 1.00 89.44 280 SER A N 1
ATOM 2263 C CA . SER A 1 280 ? 3.271 -7.381 0.548 1.00 89.44 280 SER A CA 1
ATOM 2264 C C . SER A 1 280 ? 2.945 -8.564 -0.347 1.00 89.44 280 SER A C 1
ATOM 2266 O O . SER A 1 280 ? 3.856 -9.224 -0.843 1.00 89.44 280 SER A O 1
ATOM 2268 N N . TYR A 1 281 ? 1.661 -8.825 -0.558 1.00 94.38 281 TYR A N 1
ATOM 2269 C CA . TYR A 1 281 ? 1.201 -9.987 -1.310 1.00 94.38 281 TYR A CA 1
ATOM 2270 C C . TYR A 1 281 ? 0.282 -9.565 -2.446 1.00 94.38 281 TYR A C 1
ATOM 2272 O O . TYR A 1 281 ? -0.705 -8.858 -2.233 1.00 94.38 281 TYR A O 1
ATOM 2280 N N . PHE A 1 282 ? 0.602 -10.026 -3.652 1.00 95.56 282 PHE A N 1
ATOM 2281 C CA . PHE A 1 282 ? -0.287 -9.912 -4.799 1.00 95.56 282 PHE A CA 1
ATOM 2282 C C . PHE A 1 282 ? -1.421 -10.932 -4.681 1.00 95.56 282 PHE A C 1
ATOM 2284 O O . PHE A 1 282 ? -1.187 -12.110 -4.423 1.00 95.56 282 PHE A O 1
ATOM 2291 N N . CYS A 1 283 ? -2.646 -10.471 -4.899 1.00 96.31 283 CYS A N 1
ATOM 2292 C CA . CYS A 1 283 ? -3.822 -11.298 -5.120 1.00 96.31 283 CYS A CA 1
ATOM 2293 C C . CYS A 1 283 ? -4.264 -11.072 -6.569 1.00 96.31 283 CYS A C 1
ATOM 2295 O O . CYS A 1 283 ? -4.901 -10.067 -6.893 1.00 96.31 283 CYS A O 1
ATOM 2297 N N . ILE A 1 284 ? -3.911 -12.008 -7.450 1.00 93.81 284 ILE A N 1
ATOM 2298 C CA . ILE A 1 284 ? -4.168 -11.921 -8.896 1.00 93.81 284 ILE A CA 1
ATOM 2299 C C . ILE A 1 284 ? -5.684 -11.954 -9.201 1.00 93.81 284 ILE A C 1
ATOM 2301 O O . ILE A 1 284 ? -6.133 -11.450 -10.229 1.00 93.81 284 ILE A O 1
ATOM 2305 N N . SER A 1 285 ? -6.483 -12.432 -8.239 1.00 88.69 285 SER A N 1
ATOM 2306 C CA . SER A 1 285 ? -7.946 -12.303 -8.192 1.00 88.69 285 SER A CA 1
ATOM 2307 C C . SER A 1 285 ? -8.687 -13.044 -9.311 1.00 88.69 285 SER A C 1
ATOM 2309 O O . SER A 1 285 ? -9.741 -12.597 -9.765 1.00 88.69 285 SER A O 1
ATOM 2311 N N . GLN A 1 286 ? -8.170 -14.211 -9.705 1.00 91.44 286 GLN A N 1
ATOM 2312 C CA . GLN A 1 286 ? -8.824 -15.131 -10.641 1.00 91.44 286 GLN A CA 1
ATOM 2313 C C . GLN A 1 286 ? -9.575 -16.253 -9.910 1.00 91.44 286 GLN A C 1
ATOM 2315 O O . GLN A 1 286 ? -9.337 -16.508 -8.727 1.00 91.44 286 GLN A O 1
ATOM 2320 N N . GLY A 1 287 ? -10.500 -16.905 -10.620 1.00 91.12 287 GLY A N 1
ATOM 2321 C CA . GLY A 1 287 ? -11.364 -17.957 -10.077 1.00 91.12 287 GLY A CA 1
ATOM 2322 C C . GLY A 1 287 ? -12.703 -17.454 -9.527 1.00 91.12 287 GLY A C 1
ATOM 2323 O O . GLY A 1 287 ? -13.137 -16.329 -9.790 1.00 91.12 287 GLY A O 1
ATOM 2324 N N . THR A 1 288 ? -13.376 -18.326 -8.781 1.00 91.38 288 THR A N 1
ATOM 2325 C CA . THR A 1 288 ? -14.680 -18.070 -8.148 1.00 91.38 288 THR A CA 1
ATOM 2326 C C . THR A 1 288 ? -14.587 -17.019 -7.029 1.00 91.38 288 THR A C 1
ATOM 2328 O O . THR A 1 288 ? -13.506 -16.799 -6.469 1.00 91.38 288 THR A O 1
ATOM 2331 N N . PRO A 1 289 ? -15.696 -16.349 -6.650 1.00 89.94 289 PRO A N 1
ATOM 2332 C CA . PRO A 1 289 ? -15.715 -15.431 -5.508 1.00 89.94 289 PRO A CA 1
ATOM 2333 C C . PRO A 1 289 ? -15.119 -16.028 -4.224 1.00 89.94 289 PRO A C 1
ATOM 2335 O O . PRO A 1 289 ? -14.368 -15.346 -3.527 1.00 89.94 289 PRO A O 1
ATOM 2338 N N . GLU A 1 290 ? -15.380 -17.306 -3.955 1.00 91.88 290 GLU A N 1
ATOM 2339 C CA . GLU A 1 290 ? -14.893 -18.037 -2.786 1.00 91.88 290 GLU A CA 1
ATOM 2340 C C . GLU A 1 290 ? -13.377 -18.270 -2.829 1.00 91.88 290 GLU A C 1
ATOM 2342 O O . GLU A 1 290 ? -12.701 -18.127 -1.809 1.00 91.88 290 GLU A O 1
ATOM 2347 N N . GLU A 1 291 ? -12.823 -18.607 -3.997 1.00 93.62 291 GLU A N 1
ATOM 2348 C CA . GLU A 1 291 ? -11.376 -18.781 -4.187 1.00 93.62 291 GLU A CA 1
ATOM 2349 C C . GLU A 1 291 ? -10.633 -17.454 -4.042 1.00 93.62 291 GLU A C 1
ATOM 2351 O O . GLU A 1 291 ? -9.639 -17.377 -3.317 1.00 93.62 291 GLU A O 1
ATOM 2356 N N . ARG A 1 292 ? -11.150 -16.382 -4.657 1.00 94.50 292 ARG A N 1
ATOM 2357 C CA . ARG A 1 292 ? -10.584 -15.031 -4.513 1.00 94.50 292 ARG A CA 1
ATOM 2358 C C . ARG A 1 292 ? -10.599 -14.576 -3.059 1.00 94.50 292 ARG A C 1
ATOM 2360 O O . ARG A 1 292 ? -9.593 -14.066 -2.568 1.00 94.50 292 ARG A O 1
ATOM 2367 N N . TYR A 1 293 ? -11.713 -14.800 -2.361 1.00 96.12 293 TYR A N 1
ATOM 2368 C CA . TYR A 1 293 ? -11.828 -14.502 -0.938 1.00 96.12 293 TYR A CA 1
ATOM 2369 C C . TYR A 1 293 ? -10.804 -15.283 -0.112 1.00 96.12 293 TYR A C 1
ATOM 2371 O O . TYR A 1 293 ? -10.123 -14.687 0.720 1.00 96.12 293 TYR A O 1
ATOM 2379 N N . ARG A 1 294 ? -10.642 -16.587 -0.364 1.00 95.81 294 ARG A N 1
ATOM 2380 C CA . ARG A 1 294 ? -9.664 -17.422 0.347 1.00 95.81 294 ARG A CA 1
ATOM 2381 C C . ARG A 1 294 ? -8.236 -16.913 0.154 1.00 95.81 294 ARG A C 1
ATOM 2383 O O . ARG A 1 294 ? -7.526 -16.740 1.139 1.00 95.81 294 ARG A O 1
ATOM 2390 N N . HIS A 1 295 ? -7.831 -16.618 -1.082 1.00 95.62 295 HIS A N 1
ATOM 2391 C CA . HIS A 1 295 ? -6.494 -16.084 -1.364 1.00 95.62 295 HIS A CA 1
ATOM 2392 C C . HIS A 1 295 ? -6.257 -14.730 -0.684 1.00 95.62 295 HIS A C 1
ATOM 2394 O O . HIS A 1 295 ? -5.191 -14.500 -0.111 1.00 95.62 295 HIS A O 1
ATOM 2400 N N . PHE A 1 296 ? -7.261 -13.851 -0.701 1.00 97.69 296 PHE A N 1
ATOM 2401 C CA . PHE A 1 296 ? -7.190 -12.569 -0.010 1.00 97.69 296 PHE A CA 1
ATOM 2402 C C . PHE A 1 296 ? -7.089 -12.739 1.513 1.00 97.69 296 PHE A C 1
ATOM 2404 O O . PHE A 1 296 ? -6.233 -12.127 2.151 1.00 97.69 296 PHE A O 1
ATOM 2411 N N . GLU A 1 297 ? -7.924 -13.597 2.103 1.00 97.12 297 GLU A N 1
ATOM 2412 C CA . GLU A 1 297 ? -7.899 -13.892 3.536 1.00 97.12 297 GLU A CA 1
ATOM 2413 C C . GLU A 1 297 ? -6.529 -14.446 3.956 1.00 97.12 297 GLU A C 1
ATOM 2415 O O . GLU A 1 297 ? -5.947 -13.988 4.940 1.00 97.12 297 GLU A O 1
ATOM 2420 N N . GLU A 1 298 ? -5.964 -15.374 3.181 1.00 96.62 298 GLU A N 1
ATOM 2421 C CA . GLU A 1 298 ? -4.617 -15.901 3.404 1.00 96.62 298 GLU A CA 1
ATOM 2422 C C . GLU A 1 298 ? -3.539 -14.816 3.328 1.00 96.62 298 GLU A C 1
ATOM 2424 O O . GLU A 1 298 ? -2.639 -14.801 4.169 1.00 96.62 298 GLU A O 1
ATOM 2429 N N . ALA A 1 299 ? -3.622 -13.891 2.367 1.00 96.62 299 ALA A N 1
ATOM 2430 C CA . ALA A 1 299 ? -2.698 -12.763 2.269 1.00 96.62 299 ALA A CA 1
ATOM 2431 C C . ALA A 1 299 ? -2.763 -11.871 3.522 1.00 96.62 299 ALA A C 1
ATOM 2433 O O . ALA A 1 299 ? -1.726 -11.551 4.105 1.00 96.62 299 ALA A O 1
ATOM 2434 N N . VAL A 1 300 ? -3.968 -11.537 3.996 1.00 97.31 300 VAL A N 1
ATOM 2435 C CA . VAL A 1 300 ? -4.171 -10.773 5.241 1.00 97.31 300 VAL A CA 1
ATOM 2436 C C . VAL A 1 300 ? -3.573 -11.518 6.442 1.00 97.31 300 VAL A C 1
ATOM 2438 O O . VAL A 1 300 ? -2.828 -10.921 7.224 1.00 97.31 300 VAL A O 1
ATOM 2441 N N . ARG A 1 301 ? -3.831 -12.829 6.580 1.00 96.81 301 ARG A N 1
ATOM 2442 C CA . ARG A 1 301 ? -3.267 -13.652 7.668 1.00 96.81 301 ARG A CA 1
ATOM 2443 C C . ARG A 1 301 ? -1.743 -13.693 7.629 1.00 96.81 301 ARG A C 1
ATOM 2445 O O . ARG A 1 301 ? -1.118 -13.554 8.680 1.00 96.81 301 ARG A O 1
ATOM 2452 N N . LYS A 1 302 ? -1.144 -13.858 6.445 1.00 95.75 302 LYS A N 1
ATOM 2453 C CA . LYS A 1 302 ? 0.315 -13.861 6.259 1.00 95.75 302 LYS A CA 1
ATOM 2454 C C . LYS A 1 302 ? 0.925 -12.531 6.695 1.00 95.75 302 LYS A C 1
ATOM 2456 O O . LYS A 1 302 ? 1.833 -12.538 7.522 1.00 95.75 302 LYS A O 1
ATOM 2461 N N . ILE A 1 303 ? 0.362 -11.398 6.266 1.00 94.75 303 ILE A N 1
ATOM 2462 C CA . ILE A 1 303 ? 0.864 -10.076 6.677 1.00 94.75 303 ILE A CA 1
ATOM 2463 C C . ILE A 1 303 ? 0.725 -9.881 8.187 1.00 94.75 303 ILE A C 1
ATOM 2465 O O . ILE A 1 303 ? 1.669 -9.431 8.834 1.00 94.75 303 ILE A O 1
ATOM 2469 N N . PHE A 1 304 ? -0.409 -10.253 8.782 1.00 94.25 304 PHE A N 1
ATOM 2470 C CA . PHE A 1 304 ? -0.568 -10.179 10.234 1.00 94.25 304 PHE A CA 1
ATOM 2471 C C . PHE A 1 304 ? 0.459 -11.056 10.954 1.00 94.25 304 PHE A C 1
ATOM 2473 O O . PHE A 1 304 ? 1.116 -10.581 11.878 1.00 94.25 304 PHE A O 1
ATOM 2480 N N . ALA A 1 305 ? 0.664 -12.295 10.510 1.00 93.25 305 ALA A N 1
ATOM 2481 C CA . ALA A 1 305 ? 1.668 -13.195 11.069 1.00 93.25 305 ALA A CA 1
ATOM 2482 C C . ALA A 1 305 ? 3.107 -12.670 10.889 1.00 93.25 305 ALA A C 1
ATOM 2484 O O . ALA A 1 305 ? 3.951 -12.911 11.752 1.00 93.25 305 ALA A O 1
ATOM 2485 N N . SER A 1 306 ? 3.383 -11.900 9.829 1.00 91.06 306 SER A N 1
ATOM 2486 C CA . SER A 1 306 ? 4.701 -11.301 9.570 1.00 91.06 306 SER A CA 1
ATOM 2487 C C . SER A 1 306 ? 5.163 -10.337 10.670 1.00 91.06 306 SER A C 1
ATOM 2489 O O . SER A 1 306 ? 6.362 -10.165 10.880 1.00 91.06 306 SER A O 1
ATOM 2491 N N . THR A 1 307 ? 4.231 -9.775 11.452 1.00 89.62 307 THR A N 1
ATOM 2492 C CA . THR A 1 307 ? 4.548 -8.934 12.627 1.00 89.62 307 THR A CA 1
ATOM 2493 C C . THR A 1 307 ? 5.336 -9.677 13.711 1.00 89.62 307 THR A C 1
ATOM 2495 O O . THR A 1 307 ? 6.016 -9.046 14.520 1.00 89.62 307 THR A O 1
ATOM 2498 N N . MET A 1 308 ? 5.271 -11.011 13.701 1.00 91.38 308 MET A N 1
ATOM 2499 C CA . MET A 1 308 ? 5.963 -11.910 14.623 1.00 91.38 308 MET A CA 1
ATOM 2500 C C . MET A 1 308 ? 7.220 -12.541 13.995 1.00 91.38 308 MET A C 1
ATOM 2502 O O . MET A 1 308 ? 7.797 -13.467 14.565 1.00 91.38 308 MET A O 1
ATOM 2506 N N . ASN A 1 309 ? 7.649 -12.081 12.811 1.00 89.75 309 ASN A N 1
ATOM 2507 C CA . ASN A 1 309 ? 8.899 -12.524 12.193 1.00 89.75 309 ASN A CA 1
ATOM 2508 C C . ASN A 1 309 ? 10.110 -12.071 13.017 1.00 89.75 309 ASN A C 1
ATOM 2510 O O . ASN A 1 309 ? 10.142 -10.957 13.541 1.00 89.75 309 ASN A O 1
ATOM 2514 N N . GLU A 1 310 ? 11.140 -12.915 13.073 1.00 88.12 310 GLU A N 1
ATOM 2515 C CA . GLU A 1 310 ? 12.355 -12.653 13.852 1.00 88.12 310 GLU A CA 1
ATOM 2516 C C . GLU A 1 310 ? 13.054 -11.357 13.407 1.00 88.12 310 GLU A C 1
ATOM 2518 O O . GLU A 1 310 ? 13.456 -10.563 14.256 1.00 88.12 310 GLU A O 1
ATOM 2523 N N . ASP A 1 311 ? 13.087 -11.067 12.103 1.00 84.94 311 ASP A N 1
ATOM 2524 C CA . ASP A 1 311 ? 13.656 -9.827 11.558 1.00 84.94 311 ASP A CA 1
ATOM 2525 C C . ASP A 1 311 ? 12.880 -8.573 11.988 1.00 84.94 311 ASP A C 1
ATOM 2527 O O . ASP A 1 311 ? 13.475 -7.547 12.343 1.00 84.94 311 ASP A O 1
ATOM 2531 N N . ALA A 1 312 ? 11.544 -8.651 11.994 1.00 84.00 312 ALA A N 1
ATOM 2532 C CA . ALA A 1 312 ? 10.673 -7.556 12.418 1.00 84.00 312 ALA A CA 1
ATOM 2533 C C . ALA A 1 312 ? 10.828 -7.286 13.924 1.00 84.00 312 ALA A C 1
ATOM 2535 O O . ALA A 1 312 ? 10.998 -6.139 14.349 1.00 84.00 312 ALA A O 1
ATOM 2536 N N . LEU A 1 313 ? 10.848 -8.349 14.730 1.00 88.25 313 LEU A N 1
ATOM 2537 C CA . LEU A 1 313 ? 11.020 -8.276 16.180 1.00 88.25 313 LEU A CA 1
ATOM 2538 C C . LEU A 1 313 ? 12.408 -7.784 16.580 1.00 88.25 313 LEU A C 1
ATOM 2540 O O . LEU A 1 313 ? 12.514 -6.908 17.442 1.00 88.25 313 LEU A O 1
ATOM 2544 N N . THR A 1 314 ? 13.455 -8.287 15.925 1.00 87.50 314 THR A N 1
ATOM 2545 C CA . THR A 1 314 ? 14.844 -7.854 16.131 1.00 87.50 314 THR A CA 1
ATOM 2546 C C . THR A 1 314 ? 14.992 -6.375 15.817 1.00 87.50 314 THR A C 1
ATOM 2548 O O . THR A 1 314 ? 15.594 -5.630 16.589 1.00 87.50 314 THR A O 1
ATOM 2551 N N . TYR A 1 315 ? 14.389 -5.909 14.722 1.00 81.88 315 TYR A N 1
ATOM 2552 C CA . TYR A 1 315 ? 14.422 -4.495 14.379 1.00 81.88 315 TYR A CA 1
ATOM 2553 C C . TYR A 1 315 ? 13.719 -3.618 15.420 1.00 81.88 315 TYR A C 1
ATOM 2555 O O . TYR A 1 315 ? 14.262 -2.589 15.826 1.00 81.88 315 TYR A O 1
ATOM 2563 N N . ARG A 1 316 ? 12.537 -4.035 15.891 1.00 84.38 316 ARG A N 1
ATOM 2564 C CA . ARG A 1 316 ? 11.824 -3.336 16.970 1.00 84.38 316 ARG A CA 1
ATOM 2565 C C . ARG A 1 316 ? 12.660 -3.288 18.244 1.00 84.38 316 ARG A C 1
ATOM 2567 O O . ARG A 1 316 ? 12.744 -2.229 18.862 1.00 84.38 316 ARG A O 1
ATOM 2574 N N . LEU A 1 317 ? 13.331 -4.382 18.597 1.00 86.19 317 LEU A N 1
ATOM 2575 C CA . LEU A 1 317 ? 14.217 -4.442 19.757 1.00 86.19 317 LEU A CA 1
ATOM 2576 C C . LEU A 1 317 ? 15.402 -3.472 19.618 1.00 86.19 317 LEU A C 1
ATOM 2578 O O . LEU A 1 317 ? 15.617 -2.644 20.499 1.00 86.19 317 LEU A O 1
ATOM 2582 N N . GLN A 1 318 ? 16.104 -3.494 18.479 1.00 85.56 318 GLN A N 1
ATOM 2583 C CA . GLN A 1 318 ? 17.243 -2.606 18.194 1.00 85.56 318 GLN A CA 1
A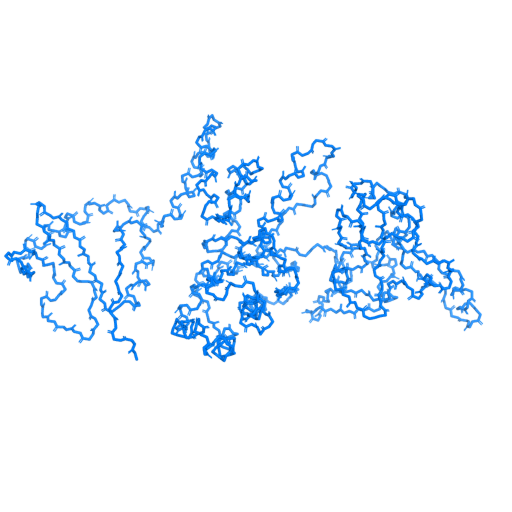TOM 2584 C C . GLN A 1 318 ? 16.879 -1.117 18.230 1.00 85.56 318 GLN A C 1
ATOM 2586 O O . GLN A 1 318 ? 17.721 -0.275 18.533 1.00 85.56 318 GLN A O 1
ATOM 2591 N N . ARG A 1 319 ? 15.626 -0.778 17.917 1.00 81.00 319 ARG A N 1
ATOM 2592 C CA . ARG A 1 319 ? 15.117 0.597 17.943 1.00 81.00 319 ARG A CA 1
ATOM 2593 C C . ARG A 1 319 ? 14.448 0.983 19.267 1.00 81.00 319 ARG A C 1
ATOM 2595 O O . ARG A 1 319 ? 13.878 2.066 19.351 1.00 81.00 319 ARG A O 1
ATOM 2602 N N . GLY A 1 320 ? 14.484 0.122 20.288 1.00 82.25 320 GLY A N 1
ATOM 2603 C CA . GLY A 1 320 ? 13.851 0.389 21.585 1.00 82.25 320 GLY A CA 1
ATOM 2604 C C . GLY A 1 320 ? 12.316 0.395 21.541 1.00 82.25 320 GLY A C 1
ATOM 2605 O O . GLY A 1 320 ? 11.670 0.992 22.398 1.00 82.25 320 GLY A O 1
ATOM 2606 N N . MET A 1 321 ? 11.722 -0.261 20.542 1.00 81.69 321 MET A N 1
ATOM 2607 C CA . MET A 1 321 ? 10.275 -0.351 20.312 1.00 81.69 321 MET A CA 1
ATOM 2608 C C . MET A 1 321 ? 9.678 -1.707 20.726 1.00 81.69 321 MET A C 1
ATOM 2610 O O . MET A 1 321 ? 8.522 -1.986 20.413 1.00 81.69 321 MET A O 1
ATOM 2614 N N . ALA A 1 322 ? 10.429 -2.555 21.437 1.00 78.12 322 ALA A N 1
ATOM 2615 C CA . ALA A 1 322 ? 9.953 -3.868 21.894 1.00 78.12 322 ALA A CA 1
ATOM 2616 C C . ALA A 1 322 ? 8.688 -3.767 22.769 1.00 78.12 322 ALA A C 1
ATOM 2618 O O . ALA A 1 322 ? 7.746 -4.536 22.595 1.00 78.12 322 ALA A O 1
ATOM 2619 N N . ASN A 1 323 ? 8.631 -2.747 23.632 1.00 72.81 323 ASN A N 1
ATOM 2620 C CA . ASN A 1 323 ? 7.500 -2.494 24.532 1.00 72.81 323 ASN A CA 1
ATOM 2621 C C . ASN A 1 323 ? 6.382 -1.655 23.897 1.00 72.81 323 ASN A C 1
ATOM 2623 O O . ASN A 1 323 ? 5.371 -1.391 24.547 1.00 72.81 323 ASN A O 1
ATOM 2627 N N . GLN A 1 324 ? 6.563 -1.192 22.656 1.00 75.50 324 GLN A N 1
ATOM 2628 C CA . GLN A 1 324 ? 5.517 -0.470 21.947 1.00 75.50 324 GLN A CA 1
ATOM 2629 C C . GLN A 1 324 ? 4.548 -1.451 21.304 1.00 75.50 324 GLN A C 1
ATOM 2631 O O . GLN A 1 324 ? 4.928 -2.479 20.745 1.00 75.50 324 GLN A O 1
ATOM 2636 N N . ASP A 1 325 ? 3.282 -1.089 21.382 1.00 70.31 325 ASP A N 1
ATOM 2637 C CA . ASP A 1 325 ? 2.177 -1.813 20.793 1.00 70.31 325 ASP A CA 1
ATOM 2638 C C . ASP A 1 325 ? 2.216 -1.703 19.261 1.00 70.31 325 ASP A C 1
ATOM 2640 O O . ASP A 1 325 ? 2.002 -0.627 18.704 1.00 70.31 325 ASP A O 1
ATOM 2644 N N . GLU A 1 326 ? 2.501 -2.817 18.583 1.00 76.56 326 GLU A N 1
ATOM 2645 C CA . GLU A 1 326 ? 2.454 -2.888 17.121 1.00 76.56 326 GLU A CA 1
ATOM 2646 C C . GLU A 1 326 ? 0.998 -2.844 16.654 1.00 76.56 326 GLU A C 1
ATOM 2648 O O . GLU A 1 326 ? 0.187 -3.705 17.004 1.00 76.56 326 GLU A O 1
ATOM 2653 N N . GLN A 1 327 ? 0.683 -1.839 15.843 1.00 81.56 327 GLN A N 1
ATOM 2654 C CA . GLN A 1 327 ? -0.624 -1.672 15.229 1.00 81.56 327 GLN A CA 1
ATOM 2655 C C . GLN A 1 327 ? -0.472 -1.837 13.718 1.00 81.56 327 GLN A C 1
ATOM 2657 O O . GLN A 1 327 ? 0.050 -0.946 13.045 1.00 81.56 327 GLN A O 1
ATOM 2662 N N . MET A 1 328 ? -0.922 -2.978 13.196 1.00 89.94 328 MET A N 1
ATOM 2663 C CA . MET A 1 328 ? -0.819 -3.294 11.775 1.00 89.94 328 MET A CA 1
ATOM 2664 C C . MET A 1 328 ? -2.126 -2.957 11.056 1.00 89.94 328 MET A C 1
ATOM 2666 O O . MET A 1 328 ? -3.109 -3.689 11.171 1.00 89.94 328 MET A O 1
ATOM 2670 N N . ALA A 1 329 ? -2.136 -1.852 10.314 1.00 94.12 329 ALA A N 1
ATOM 2671 C CA . ALA A 1 329 ? -3.152 -1.607 9.297 1.00 94.12 329 ALA A CA 1
ATOM 2672 C C . ALA A 1 329 ? -2.709 -2.240 7.972 1.00 94.12 329 ALA A C 1
ATOM 2674 O O . ALA A 1 329 ? -1.536 -2.581 7.807 1.00 94.12 329 ALA A O 1
ATOM 2675 N N . LEU A 1 330 ? -3.622 -2.383 7.012 1.00 96.56 330 LEU A N 1
ATOM 2676 C CA . LEU A 1 330 ? -3.278 -2.846 5.665 1.00 96.56 330 LEU A CA 1
ATOM 2677 C C . LEU A 1 330 ? -3.761 -1.860 4.612 1.00 96.56 330 LEU A C 1
ATOM 2679 O O . LEU A 1 330 ? -4.843 -1.285 4.723 1.00 96.56 330 LEU A O 1
ATOM 2683 N N . LEU A 1 331 ? -2.955 -1.716 3.571 1.00 96.69 331 LEU A N 1
ATOM 2684 C CA . LEU A 1 331 ? -3.263 -0.959 2.373 1.00 96.69 331 LEU A CA 1
ATOM 2685 C C . LEU A 1 331 ? -3.538 -1.949 1.240 1.00 96.69 331 LEU A C 1
ATOM 2687 O O . LEU A 1 331 ? -2.633 -2.657 0.802 1.00 96.69 331 LEU A O 1
ATOM 2691 N N . VAL A 1 332 ? -4.784 -2.008 0.779 1.00 98.00 332 VAL A N 1
ATOM 2692 C CA . VAL A 1 332 ? -5.199 -2.826 -0.364 1.00 98.00 332 VAL A CA 1
ATOM 2693 C C . VAL A 1 332 ? -5.326 -1.909 -1.568 1.00 98.00 332 VAL A C 1
ATOM 2695 O O . VAL A 1 332 ? -6.054 -0.922 -1.508 1.00 98.00 332 VAL A O 1
ATOM 2698 N N . GLN A 1 333 ? -4.609 -2.197 -2.648 1.00 95.81 333 GLN A N 1
ATOM 2699 C CA . GLN A 1 333 ? -4.609 -1.343 -3.839 1.00 95.81 333 GLN A CA 1
ATOM 2700 C C . GLN A 1 333 ? -4.788 -2.171 -5.092 1.00 95.81 333 GLN A C 1
ATOM 2702 O O . GLN A 1 333 ? -4.278 -3.290 -5.170 1.00 95.81 333 GLN A O 1
ATOM 2707 N N . ARG A 1 334 ? -5.435 -1.585 -6.097 1.00 95.19 334 ARG A N 1
ATOM 2708 C CA . ARG A 1 334 ? -5.357 -2.100 -7.462 1.00 95.19 334 ARG A CA 1
ATOM 2709 C C . ARG A 1 334 ? -3.899 -2.089 -7.929 1.00 95.19 334 ARG A C 1
ATOM 2711 O O . ARG A 1 334 ? -3.154 -1.155 -7.631 1.00 95.19 334 ARG A O 1
ATOM 2718 N N . VAL A 1 335 ? -3.474 -3.141 -8.623 1.00 94.88 335 VAL A N 1
ATOM 2719 C CA . VAL A 1 335 ? -2.150 -3.175 -9.252 1.00 94.88 335 VAL A CA 1
ATOM 2720 C C . VAL A 1 335 ? -2.211 -2.362 -10.542 1.00 94.88 335 VAL A C 1
ATOM 2722 O O . VAL A 1 335 ? -3.027 -2.663 -11.410 1.00 94.88 335 VAL A O 1
ATOM 2725 N N . SER A 1 336 ? -1.341 -1.362 -10.684 1.00 92.50 336 SER A N 1
ATOM 2726 C CA . SER A 1 336 ? -1.197 -0.621 -11.940 1.00 92.50 336 SER A CA 1
ATOM 2727 C C . SER A 1 336 ? -0.554 -1.514 -13.002 1.00 92.50 336 SER A C 1
ATOM 2729 O O . SER A 1 336 ? 0.496 -2.124 -12.775 1.00 92.50 336 SER A O 1
ATOM 2731 N N . GLY A 1 337 ? -1.190 -1.602 -14.165 1.00 91.56 337 GLY A N 1
ATOM 2732 C CA . GLY A 1 337 ? -0.738 -2.425 -15.277 1.00 91.56 337 GLY A CA 1
ATOM 2733 C C . GLY A 1 337 ? -1.832 -2.645 -16.312 1.00 91.56 337 GLY A C 1
ATOM 2734 O O . GLY A 1 337 ? -2.950 -2.148 -16.174 1.00 91.56 337 GLY A O 1
ATOM 2735 N N . SER A 1 338 ? -1.495 -3.408 -17.347 1.00 91.25 338 SER A N 1
ATOM 2736 C CA . SER A 1 338 ? -2.402 -3.724 -18.449 1.00 91.25 338 SER A CA 1
ATOM 2737 C C . SER A 1 338 ? -2.446 -5.230 -18.677 1.00 91.25 338 SER A C 1
ATOM 2739 O O . SER A 1 338 ? -1.470 -5.937 -18.422 1.00 91.25 338 SER A O 1
ATOM 2741 N N . HIS A 1 339 ? -3.585 -5.713 -19.169 1.00 90.94 339 HIS A N 1
ATOM 2742 C CA . HIS A 1 339 ? -3.760 -7.100 -19.580 1.00 90.94 339 HIS A CA 1
ATOM 2743 C C . HIS A 1 339 ? -3.043 -7.339 -20.918 1.00 90.94 339 HIS A C 1
ATOM 2745 O O . HIS A 1 339 ? -3.331 -6.658 -21.898 1.00 90.94 339 HIS A O 1
ATOM 2751 N N . ARG A 1 340 ? -2.112 -8.295 -20.960 1.00 89.88 340 ARG A N 1
ATOM 2752 C CA . ARG A 1 340 ? -1.233 -8.595 -22.100 1.00 89.88 340 ARG A CA 1
ATOM 2753 C C . ARG A 1 340 ? -1.194 -10.110 -22.309 1.00 89.88 340 ARG A C 1
ATOM 2755 O O . ARG A 1 340 ? -0.399 -10.817 -21.690 1.00 89.88 340 ARG A O 1
ATOM 2762 N N . GLY A 1 341 ? -2.098 -10.621 -23.144 1.00 87.81 341 GLY A N 1
ATOM 2763 C CA . GLY A 1 341 ? -2.280 -12.067 -23.313 1.00 87.81 341 GLY A CA 1
ATOM 2764 C C . GLY A 1 341 ? -2.750 -12.726 -22.013 1.00 87.81 341 GLY A C 1
ATOM 2765 O O . GLY A 1 341 ? -3.794 -12.360 -21.493 1.00 87.81 341 GLY A O 1
ATOM 2766 N N . GLU A 1 342 ? -1.990 -13.680 -21.478 1.00 91.81 342 GLU A N 1
ATOM 2767 C CA . GLU A 1 342 ? -2.278 -14.326 -20.183 1.00 91.81 342 GLU A CA 1
ATOM 2768 C C . GLU A 1 342 ? -1.609 -13.634 -18.980 1.00 91.81 342 GLU A C 1
ATOM 2770 O O . GLU A 1 342 ? -1.737 -14.091 -17.843 1.00 91.81 342 GLU A O 1
ATOM 2775 N N . TYR A 1 343 ? -0.913 -12.519 -19.214 1.00 94.62 343 TYR A N 1
ATOM 2776 C CA . TYR A 1 343 ? -0.148 -11.798 -18.201 1.00 94.62 343 TYR A CA 1
ATOM 2777 C C . TYR A 1 343 ? -0.742 -10.421 -17.890 1.00 94.62 343 TYR A C 1
ATOM 2779 O O . TYR A 1 343 ? -1.391 -9.790 -18.723 1.00 94.62 343 TYR A O 1
ATOM 2787 N N . PHE A 1 344 ? -0.471 -9.913 -16.690 1.00 94.75 344 PHE A N 1
ATOM 2788 C CA . PHE A 1 344 ? -0.803 -8.556 -16.269 1.00 94.75 344 PHE A CA 1
ATOM 2789 C C . PHE A 1 344 ? 0.423 -7.873 -15.664 1.00 94.75 344 PHE A C 1
ATOM 2791 O O . PHE A 1 344 ? 0.978 -8.344 -14.667 1.00 94.75 344 PHE A O 1
ATOM 2798 N N . PHE A 1 345 ? 0.851 -6.766 -16.272 1.00 94.75 345 PHE A N 1
ATOM 2799 C CA . PHE A 1 345 ? 1.991 -5.967 -15.815 1.00 94.75 345 PHE A CA 1
ATOM 2800 C C . PHE A 1 345 ? 2.026 -4.580 -16.492 1.00 94.75 345 PHE A C 1
ATOM 2802 O O . PHE A 1 345 ? 1.454 -4.401 -17.576 1.00 94.75 345 PHE A O 1
ATOM 2809 N N . PRO A 1 346 ? 2.675 -3.575 -15.875 1.00 93.50 346 PRO A N 1
ATOM 2810 C CA . PRO A 1 346 ? 2.863 -2.262 -16.486 1.00 93.50 346 PRO A CA 1
ATOM 2811 C C . PRO A 1 346 ? 4.031 -2.263 -17.483 1.00 93.50 346 PRO A C 1
ATOM 2813 O O . PRO A 1 346 ? 4.977 -3.037 -17.348 1.00 93.50 346 PRO A O 1
ATOM 2816 N N . GLY A 1 347 ? 3.990 -1.359 -18.467 1.00 91.38 347 GLY A N 1
ATOM 2817 C CA . GLY A 1 347 ? 5.109 -1.168 -19.404 1.00 91.38 347 GLY A CA 1
ATOM 2818 C C . GLY A 1 347 ? 6.358 -0.579 -18.738 1.00 91.38 347 GLY A C 1
ATOM 2819 O O . GLY A 1 347 ? 7.473 -0.827 -19.181 1.00 91.38 347 GLY A O 1
ATOM 2820 N N . LEU A 1 348 ? 6.181 0.153 -17.637 1.00 92.75 348 LEU A N 1
ATOM 2821 C CA . LEU A 1 348 ? 7.261 0.723 -16.843 1.00 92.75 348 LEU A CA 1
ATOM 2822 C C . LEU A 1 348 ? 6.852 0.784 -15.371 1.00 92.75 348 LEU A C 1
ATOM 2824 O O . LEU A 1 348 ? 5.732 1.167 -15.038 1.00 92.75 348 LEU A O 1
ATOM 2828 N N . ALA A 1 349 ? 7.784 0.448 -14.489 1.00 94.50 349 ALA A N 1
ATOM 2829 C CA . ALA A 1 349 ? 7.687 0.705 -13.063 1.00 94.50 349 ALA A CA 1
ATOM 2830 C C . ALA A 1 349 ? 9.045 1.158 -12.519 1.00 94.50 349 ALA A C 1
ATOM 2832 O O . ALA A 1 349 ? 10.084 0.944 -13.142 1.00 94.50 349 ALA A O 1
ATOM 2833 N N . GLY A 1 350 ? 9.070 1.778 -11.341 1.00 93.31 350 GLY A N 1
ATOM 2834 C CA . GLY A 1 350 ? 10.335 2.238 -10.786 1.00 93.31 350 GLY A CA 1
ATOM 2835 C C . GLY A 1 350 ? 10.265 2.806 -9.380 1.00 93.31 350 GLY A C 1
ATOM 2836 O O . GLY A 1 350 ? 9.210 2.856 -8.750 1.00 93.31 350 GLY A O 1
ATOM 2837 N N . VAL A 1 351 ? 11.431 3.232 -8.901 1.00 92.75 351 VAL A N 1
ATOM 2838 C CA . VAL A 1 351 ? 11.619 3.941 -7.632 1.00 92.75 351 VAL A CA 1
ATOM 2839 C C . VAL A 1 351 ? 12.363 5.241 -7.909 1.00 92.75 351 VAL A C 1
ATOM 2841 O O . VAL A 1 351 ? 13.430 5.214 -8.521 1.00 92.75 351 VAL A O 1
ATOM 2844 N N . GLY A 1 352 ? 11.821 6.360 -7.431 1.00 92.12 352 GLY A N 1
ATOM 2845 C CA . GLY A 1 352 ? 12.494 7.657 -7.433 1.00 92.12 352 GLY A CA 1
ATOM 2846 C C . GLY A 1 352 ? 13.104 7.981 -6.072 1.00 92.12 352 GLY A C 1
ATOM 2847 O O . GLY A 1 352 ? 12.520 7.678 -5.031 1.00 92.12 352 GLY A O 1
ATOM 2848 N N . LEU A 1 353 ? 14.282 8.598 -6.077 1.00 90.81 353 LEU A N 1
ATOM 2849 C CA . LEU A 1 353 ? 14.929 9.159 -4.897 1.00 90.81 353 LEU A CA 1
ATOM 2850 C C . LEU A 1 353 ? 15.221 10.635 -5.153 1.00 90.81 353 LEU A C 1
ATOM 2852 O O . LEU A 1 353 ? 15.868 10.974 -6.139 1.00 90.81 353 LEU A O 1
ATOM 2856 N N . SER A 1 354 ? 14.838 11.504 -4.218 1.00 90.31 354 SER A N 1
ATOM 2857 C CA . SER A 1 354 ? 15.106 12.951 -4.282 1.00 90.31 354 SER A CA 1
ATOM 2858 C C . SER A 1 354 ? 16.587 13.318 -4.102 1.00 90.31 354 SER A C 1
ATOM 2860 O O . SER A 1 354 ? 16.939 14.490 -4.023 1.00 90.31 354 SER A O 1
ATOM 2862 N N . TYR A 1 355 ? 17.461 12.323 -3.951 1.00 89.31 355 TYR A N 1
ATOM 2863 C CA . TYR A 1 355 ? 18.901 12.498 -3.856 1.00 89.31 355 TYR A CA 1
ATOM 2864 C C . TYR A 1 355 ? 19.599 11.358 -4.594 1.00 89.31 355 TYR A C 1
ATOM 2866 O O . TYR A 1 355 ? 19.373 10.182 -4.293 1.00 89.31 355 TYR A O 1
ATOM 2874 N N . ASN A 1 356 ? 20.456 11.705 -5.548 1.00 87.06 356 ASN A N 1
ATOM 2875 C CA . ASN A 1 356 ? 21.259 10.751 -6.289 1.00 87.06 356 ASN A CA 1
ATOM 2876 C C . ASN A 1 356 ? 22.472 10.317 -5.453 1.00 87.06 356 ASN A C 1
ATOM 2878 O O . ASN A 1 356 ? 23.403 11.085 -5.213 1.00 87.06 356 ASN A O 1
ATOM 2882 N N . THR A 1 357 ? 22.464 9.059 -5.010 1.00 81.88 357 THR A N 1
ATOM 2883 C CA . THR A 1 357 ? 23.563 8.457 -4.237 1.00 81.88 357 THR A CA 1
ATOM 2884 C C . THR A 1 357 ? 24.697 7.922 -5.113 1.00 81.88 357 THR A C 1
ATOM 2886 O O . THR A 1 357 ? 25.742 7.535 -4.590 1.00 81.88 357 THR A O 1
ATOM 2889 N N . PHE A 1 358 ? 24.520 7.922 -6.435 1.00 76.38 358 PHE A N 1
ATOM 2890 C CA . PHE A 1 358 ? 25.473 7.413 -7.408 1.00 76.38 358 PHE A CA 1
ATOM 2891 C C . PHE A 1 358 ? 25.930 8.555 -8.323 1.00 76.38 358 PHE A C 1
ATOM 2893 O O . PHE A 1 358 ? 25.277 8.904 -9.298 1.00 76.38 358 PHE A O 1
ATOM 2900 N N . VAL A 1 359 ? 27.088 9.139 -8.021 1.00 75.06 359 VAL A N 1
ATOM 2901 C CA . VAL A 1 359 ? 27.724 10.155 -8.871 1.00 75.06 359 VAL A CA 1
ATOM 2902 C C . VAL A 1 359 ? 28.863 9.489 -9.629 1.00 75.06 359 VAL A C 1
ATOM 2904 O O . VAL A 1 359 ? 29.942 9.281 -9.077 1.00 75.06 359 VAL A O 1
ATOM 2907 N N . TRP A 1 360 ? 28.616 9.104 -10.881 1.00 79.00 360 TRP A N 1
ATOM 2908 C CA . TRP A 1 360 ? 29.603 8.391 -11.706 1.00 79.00 360 TRP A CA 1
ATOM 2909 C C . TRP A 1 360 ? 30.298 9.277 -12.746 1.00 79.00 360 TRP A C 1
ATOM 2911 O O . TRP A 1 360 ? 31.269 8.842 -13.364 1.00 79.00 360 TRP A O 1
ATOM 2921 N N . GLN A 1 361 ? 29.864 10.530 -12.913 1.00 75.25 361 GLN A N 1
ATOM 2922 C CA . GLN A 1 361 ? 30.517 11.512 -13.776 1.00 75.25 361 GLN A CA 1
ATOM 2923 C C . GLN A 1 361 ? 30.759 12.834 -13.040 1.00 75.25 361 GLN A C 1
ATOM 2925 O O . GLN A 1 361 ? 29.950 13.294 -12.235 1.00 75.25 361 GLN A O 1
ATOM 2930 N N . LYS A 1 362 ? 31.890 13.478 -13.346 1.00 74.25 362 LYS A N 1
ATOM 2931 C CA . LYS A 1 362 ? 32.205 14.819 -12.847 1.00 74.25 362 LYS A CA 1
ATOM 2932 C C . LYS A 1 362 ? 31.211 15.831 -13.426 1.00 74.25 362 LYS A C 1
ATOM 2934 O O . LYS A 1 362 ? 31.134 15.968 -14.642 1.00 74.25 362 LYS A O 1
ATOM 2939 N N . GLY A 1 363 ? 30.518 16.560 -12.552 1.00 79.19 363 GLY A N 1
ATOM 2940 C CA . GLY A 1 363 ? 29.547 17.593 -12.930 1.00 79.19 363 GLY A CA 1
ATOM 2941 C C . GLY A 1 363 ? 28.081 17.222 -12.698 1.00 79.19 363 GLY A C 1
ATOM 2942 O O . GLY A 1 363 ? 27.246 18.101 -12.857 1.00 79.19 363 GLY A O 1
ATOM 2943 N N . MET A 1 364 ? 27.778 15.983 -12.291 1.00 85.69 364 MET A N 1
ATOM 2944 C CA . MET A 1 364 ? 26.419 15.606 -11.884 1.00 85.69 364 MET A CA 1
ATOM 2945 C C . MET A 1 364 ? 26.034 16.253 -10.549 1.00 85.69 364 MET A C 1
ATOM 2947 O O . MET A 1 364 ? 26.858 16.300 -9.629 1.00 85.69 364 MET A O 1
ATOM 2951 N N . ASP A 1 365 ? 24.787 16.711 -10.442 1.00 87.06 365 ASP A N 1
ATOM 2952 C CA . ASP A 1 365 ? 24.195 17.267 -9.228 1.00 87.06 365 ASP A CA 1
ATOM 2953 C C . ASP A 1 365 ? 23.458 16.178 -8.427 1.00 87.06 365 ASP A C 1
ATOM 2955 O O . ASP A 1 365 ? 22.383 15.722 -8.823 1.00 87.06 365 ASP A O 1
ATOM 2959 N N . PRO A 1 366 ? 23.963 15.791 -7.240 1.00 88.06 366 PRO A N 1
ATOM 2960 C CA . PRO A 1 366 ? 23.275 14.842 -6.374 1.00 88.06 366 PRO A CA 1
ATOM 2961 C C . PRO A 1 366 ? 21.858 15.276 -5.979 1.00 88.06 366 PRO A C 1
ATOM 2963 O O . PRO A 1 366 ? 21.019 14.429 -5.684 1.00 88.06 366 PRO A O 1
ATOM 2966 N N . LYS A 1 367 ? 21.579 16.584 -5.934 1.00 91.50 367 LYS A N 1
ATOM 2967 C CA . LYS A 1 367 ? 20.279 17.120 -5.510 1.00 91.50 367 LYS A CA 1
ATOM 2968 C C . LYS A 1 367 ? 19.207 17.059 -6.592 1.00 91.50 367 LYS A C 1
ATOM 2970 O O . LYS A 1 367 ? 18.044 17.239 -6.252 1.00 91.50 367 LYS A O 1
ATOM 2975 N N . ALA A 1 368 ? 19.573 16.776 -7.840 1.00 90.31 368 ALA A N 1
ATOM 2976 C CA . ALA A 1 368 ? 18.604 16.575 -8.912 1.00 90.31 368 ALA A CA 1
ATOM 2977 C C . ALA A 1 368 ? 17.792 15.282 -8.731 1.00 90.31 368 ALA A C 1
ATOM 2979 O O . ALA A 1 368 ? 16.709 15.151 -9.281 1.00 90.31 368 ALA A O 1
ATOM 2980 N N . GLY A 1 369 ? 18.291 14.334 -7.931 1.00 92.62 369 GLY A N 1
ATOM 2981 C CA . GLY A 1 369 ? 17.630 13.057 -7.693 1.00 92.62 369 GLY A CA 1
ATOM 2982 C C . GLY A 1 369 ? 17.949 11.997 -8.749 1.00 92.62 369 GLY A C 1
ATOM 2983 O O . GLY A 1 369 ? 18.710 12.207 -9.695 1.00 92.62 369 GLY A O 1
ATOM 2984 N N . MET A 1 370 ? 17.414 10.799 -8.534 1.00 92.88 370 MET A N 1
ATOM 2985 C CA . MET A 1 370 ? 17.649 9.643 -9.395 1.00 92.88 370 MET A CA 1
ATOM 2986 C C . MET A 1 370 ? 16.424 8.739 -9.486 1.00 92.88 370 MET A C 1
ATOM 2988 O O . MET A 1 370 ? 15.656 8.621 -8.530 1.00 92.88 370 MET A O 1
ATOM 2992 N N . LEU A 1 371 ? 16.299 8.021 -10.599 1.00 94.06 371 LEU A N 1
ATOM 2993 C CA . LEU A 1 371 ? 15.312 6.964 -10.790 1.00 94.06 371 LEU A CA 1
ATOM 2994 C C . LEU A 1 371 ? 15.995 5.605 -10.969 1.00 94.06 371 LEU A C 1
ATOM 2996 O O . LEU A 1 371 ? 17.096 5.492 -11.511 1.00 94.06 371 LEU A O 1
ATOM 3000 N N . ARG A 1 372 ? 15.299 4.557 -10.533 1.00 93.19 372 ARG A N 1
ATOM 3001 C CA . ARG A 1 372 ? 15.558 3.155 -10.875 1.00 93.19 372 ARG A CA 1
ATOM 3002 C C . ARG A 1 372 ? 14.324 2.646 -11.607 1.00 93.19 372 ARG A C 1
ATOM 3004 O O . ARG A 1 372 ? 13.306 2.444 -10.950 1.00 93.19 372 ARG A O 1
ATOM 3011 N N . ILE A 1 373 ? 14.393 2.468 -12.922 1.00 94.62 373 ILE A N 1
ATOM 3012 C CA . ILE A 1 373 ? 13.246 2.049 -13.745 1.00 94.62 373 ILE A CA 1
ATOM 3013 C C . ILE A 1 373 ? 13.449 0.641 -14.313 1.00 94.62 373 ILE A C 1
ATOM 3015 O O . ILE A 1 373 ? 14.578 0.219 -14.572 1.00 94.62 373 ILE A O 1
ATOM 3019 N N . VAL A 1 374 ? 12.348 -0.092 -14.453 1.00 95.00 374 VAL A N 1
ATOM 3020 C CA . VAL A 1 374 ? 12.284 -1.472 -14.949 1.00 95.00 374 VAL A CA 1
ATOM 3021 C C . VAL A 1 374 ? 11.066 -1.662 -15.850 1.00 95.00 374 VAL A C 1
ATOM 3023 O O . VAL A 1 374 ? 10.064 -0.959 -15.719 1.00 95.00 374 VAL A O 1
ATOM 3026 N N . PHE A 1 375 ? 11.148 -2.652 -16.732 1.00 95.00 375 PHE A N 1
ATOM 3027 C CA . PHE A 1 375 ? 10.024 -3.198 -17.485 1.00 95.00 375 PHE A CA 1
ATOM 3028 C C . PHE A 1 375 ? 9.296 -4.254 -16.636 1.00 95.00 375 PHE A C 1
ATOM 3030 O O . PHE A 1 375 ? 9.946 -5.091 -16.002 1.00 95.00 375 PHE A O 1
ATOM 3037 N N . GLY A 1 376 ? 7.962 -4.236 -16.616 1.00 94.31 376 GLY A N 1
ATOM 3038 C CA . GLY A 1 376 ? 7.159 -5.097 -15.740 1.00 94.31 376 GLY A CA 1
ATOM 3039 C C . GLY A 1 376 ? 6.959 -4.520 -14.334 1.00 94.31 376 GLY A C 1
ATOM 3040 O O . GLY A 1 376 ? 7.078 -3.316 -14.112 1.00 94.31 376 GLY A O 1
ATOM 3041 N N . LEU A 1 377 ? 6.602 -5.366 -13.365 1.00 94.50 377 LEU A N 1
ATOM 3042 C CA . LEU A 1 377 ? 6.287 -4.932 -11.999 1.00 94.50 377 LEU A CA 1
ATOM 3043 C C . LEU A 1 377 ? 7.502 -4.304 -11.288 1.00 94.50 377 LEU A C 1
ATOM 3045 O O . LEU A 1 377 ? 8.638 -4.764 -11.392 1.00 94.50 377 LEU A O 1
ATOM 3049 N N . GLY A 1 378 ? 7.246 -3.279 -10.467 1.00 91.44 378 GLY A N 1
ATOM 3050 C CA . GLY A 1 378 ? 8.287 -2.500 -9.776 1.00 91.44 378 GLY A CA 1
ATOM 3051 C C . GLY A 1 378 ? 9.050 -3.232 -8.664 1.00 91.44 378 GLY A C 1
ATOM 3052 O O . GLY A 1 378 ? 9.935 -2.647 -8.040 1.00 91.44 378 GLY A O 1
ATOM 3053 N N . THR A 1 379 ? 8.749 -4.504 -8.400 1.00 88.19 379 THR A N 1
ATOM 3054 C CA . THR A 1 379 ? 9.429 -5.345 -7.399 1.00 88.19 379 THR A CA 1
ATOM 3055 C C . THR A 1 379 ? 10.937 -5.421 -7.638 1.00 88.19 379 THR A C 1
ATOM 3057 O O . THR A 1 379 ? 11.707 -5.325 -6.680 1.00 88.19 379 THR A O 1
ATOM 3060 N N . ARG A 1 380 ? 11.375 -5.476 -8.903 1.00 88.94 380 ARG A N 1
ATOM 3061 C CA . ARG A 1 380 ? 12.802 -5.496 -9.285 1.00 88.94 380 ARG A CA 1
ATOM 3062 C C . ARG A 1 380 ? 13.496 -4.138 -9.169 1.00 88.94 380 ARG A C 1
ATOM 3064 O O . ARG A 1 380 ? 14.711 -4.077 -9.008 1.00 88.94 380 ARG A O 1
ATOM 3071 N N . ALA A 1 381 ? 12.740 -3.039 -9.204 1.00 86.31 381 ALA A N 1
ATOM 3072 C CA . ALA A 1 381 ? 13.292 -1.711 -8.942 1.00 86.31 381 ALA A CA 1
ATOM 3073 C C . ALA A 1 381 ? 13.579 -1.502 -7.447 1.00 86.31 381 ALA A C 1
ATOM 3075 O O . ALA A 1 381 ? 14.532 -0.809 -7.087 1.00 86.31 381 ALA A O 1
ATOM 3076 N N . V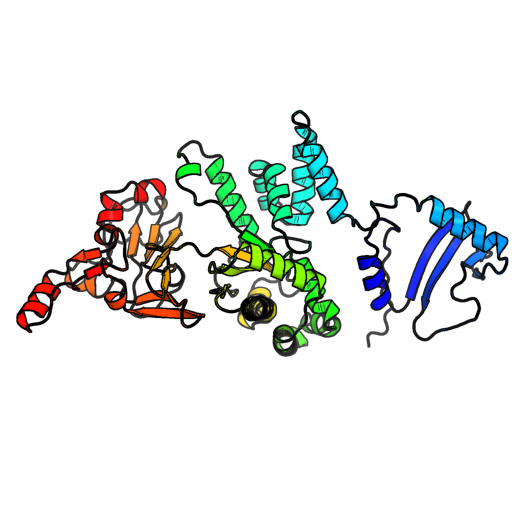AL A 1 382 ? 12.777 -2.113 -6.572 1.00 83.12 382 VAL A N 1
ATOM 3077 C CA . VAL A 1 382 ? 12.955 -2.043 -5.116 1.00 83.12 382 VAL A CA 1
ATOM 3078 C C . VAL A 1 382 ? 14.055 -3.004 -4.667 1.00 83.12 382 VAL A C 1
ATOM 3080 O O . VAL A 1 382 ? 15.034 -2.581 -4.041 1.00 83.12 382 VAL A O 1
ATOM 3083 N N . ASN A 1 383 ? 13.916 -4.282 -5.022 1.00 78.88 383 ASN A N 1
ATOM 3084 C CA . ASN A 1 383 ? 14.823 -5.341 -4.599 1.00 78.88 383 ASN A CA 1
ATOM 3085 C C . ASN A 1 383 ? 16.156 -5.282 -5.358 1.00 78.88 383 ASN A C 1
ATOM 3087 O O . ASN A 1 383 ? 16.283 -4.661 -6.413 1.00 78.88 383 ASN A O 1
ATOM 3091 N N . ARG A 1 384 ? 17.192 -5.904 -4.791 1.00 71.75 384 ARG A N 1
ATOM 3092 C CA . ARG A 1 384 ? 18.442 -6.172 -5.512 1.00 71.75 384 ARG A CA 1
ATOM 3093 C C . ARG A 1 384 ? 18.397 -7.623 -5.956 1.00 71.75 384 ARG A C 1
ATOM 3095 O O . ARG A 1 384 ? 18.300 -8.497 -5.101 1.00 71.75 384 ARG A O 1
ATOM 3102 N N . VAL A 1 385 ? 18.444 -7.855 -7.262 1.00 74.75 385 VAL A N 1
ATOM 3103 C CA . VAL A 1 385 ? 18.475 -9.201 -7.839 1.00 74.75 385 VAL A CA 1
ATOM 3104 C C . VAL A 1 385 ? 19.855 -9.429 -8.441 1.00 74.75 385 VAL A C 1
ATOM 3106 O O . VAL A 1 385 ? 20.462 -8.508 -8.987 1.00 74.75 385 VAL A O 1
ATOM 3109 N N . GLU A 1 386 ? 20.403 -10.626 -8.257 1.00 73.25 386 GLU A N 1
ATOM 3110 C CA . GLU A 1 386 ? 21.705 -10.968 -8.822 1.00 73.25 386 GLU A CA 1
ATOM 3111 C C . GLU A 1 386 ? 21.606 -11.095 -10.345 1.00 73.25 386 GLU A C 1
ATOM 3113 O O . GLU A 1 386 ? 20.686 -11.723 -10.859 1.00 73.25 386 GLU A O 1
ATOM 3118 N N . ASN A 1 387 ? 22.585 -10.531 -11.059 1.00 72.94 387 ASN A N 1
ATOM 3119 C CA . ASN A 1 387 ? 22.708 -10.602 -12.522 1.00 72.94 387 ASN A CA 1
ATOM 3120 C C . ASN A 1 387 ? 21.543 -9.993 -13.324 1.00 72.94 387 ASN A C 1
ATOM 3122 O O . ASN A 1 387 ? 21.391 -10.313 -14.500 1.00 72.94 387 ASN A O 1
ATOM 3126 N N . ASP A 1 388 ? 20.769 -9.088 -12.722 1.00 83.38 388 ASP A N 1
ATOM 3127 C CA . ASP A 1 388 ? 19.737 -8.322 -13.416 1.00 83.38 388 ASP A CA 1
ATOM 3128 C C . ASP A 1 388 ? 19.713 -6.874 -12.919 1.00 83.38 388 ASP A C 1
ATOM 3130 O O . ASP A 1 388 ? 19.773 -6.616 -11.712 1.00 83.38 388 ASP A O 1
ATOM 3134 N N . TYR A 1 389 ? 19.676 -5.917 -13.847 1.00 86.81 389 TYR A N 1
ATOM 3135 C CA . TYR A 1 389 ? 19.990 -4.525 -13.534 1.00 86.81 389 TYR A CA 1
ATOM 3136 C C . TYR A 1 389 ? 18.852 -3.583 -13.938 1.00 86.81 389 TYR A C 1
ATOM 3138 O O . TYR A 1 389 ? 18.549 -3.471 -15.127 1.00 86.81 389 TYR A O 1
ATOM 3146 N N . PRO A 1 390 ? 18.244 -2.849 -12.982 1.00 91.19 390 PRO A N 1
ATOM 3147 C CA . PRO A 1 390 ? 17.332 -1.772 -13.329 1.00 91.19 390 PRO A CA 1
ATOM 3148 C C . PRO A 1 390 ? 18.102 -0.647 -14.018 1.00 91.19 390 PRO A C 1
ATOM 3150 O O . PRO A 1 390 ? 19.266 -0.375 -13.703 1.00 91.19 390 PRO A O 1
ATOM 3153 N N . ARG A 1 391 ? 17.424 0.077 -14.903 1.00 91.69 391 ARG A N 1
ATOM 3154 C CA . ARG A 1 391 ? 17.984 1.265 -15.535 1.00 91.69 391 ARG A CA 1
ATOM 3155 C C . ARG A 1 391 ? 18.084 2.384 -14.497 1.00 91.69 391 ARG A C 1
ATOM 3157 O O . ARG A 1 391 ? 17.076 2.869 -13.984 1.00 91.69 391 ARG A O 1
ATOM 3164 N N . ILE A 1 392 ? 19.316 2.776 -14.176 1.00 90.94 392 ILE A N 1
ATOM 3165 C CA . ILE A 1 392 ? 19.602 3.924 -13.310 1.00 90.94 392 ILE A CA 1
ATOM 3166 C C . ILE A 1 392 ? 19.591 5.196 -14.156 1.00 90.94 392 ILE A C 1
ATOM 3168 O O . ILE A 1 392 ? 20.296 5.266 -15.162 1.00 90.94 392 ILE A O 1
ATOM 3172 N N . VAL A 1 393 ? 18.815 6.190 -13.731 1.00 91.94 393 VAL A N 1
ATOM 3173 C CA . VAL A 1 393 ? 18.658 7.480 -14.412 1.00 91.94 393 VAL A CA 1
ATOM 3174 C C . VAL A 1 393 ? 19.007 8.590 -13.427 1.00 91.94 393 VAL A C 1
ATOM 3176 O O . VAL A 1 393 ? 18.369 8.701 -12.382 1.00 91.94 393 VAL A O 1
ATOM 3179 N N . ALA A 1 394 ? 20.014 9.402 -13.739 1.00 92.44 394 ALA A N 1
ATOM 3180 C CA . ALA A 1 394 ? 20.266 10.654 -13.028 1.00 92.44 394 ALA A CA 1
ATOM 3181 C C . ALA A 1 394 ? 19.390 11.746 -13.658 1.00 92.44 394 ALA A C 1
ATOM 3183 O O . ALA A 1 394 ? 19.434 11.918 -14.874 1.00 92.44 394 ALA A O 1
ATOM 3184 N N . LEU A 1 395 ? 18.559 12.440 -12.877 1.00 92.19 395 LEU A N 1
ATOM 3185 C CA . LEU A 1 395 ? 17.542 13.348 -13.434 1.00 92.19 395 LEU A CA 1
ATOM 3186 C C . LEU A 1 395 ? 18.140 14.603 -14.094 1.00 92.19 395 LEU A C 1
ATOM 3188 O O . LEU A 1 395 ? 17.558 15.140 -15.031 1.00 92.19 395 LEU A O 1
ATOM 3192 N N . ASP A 1 396 ? 19.337 15.020 -13.680 1.00 91.31 396 ASP A N 1
ATOM 3193 C CA . ASP A 1 396 ? 20.121 16.086 -14.316 1.00 91.31 396 ASP A CA 1
ATOM 3194 C C . ASP A 1 396 ? 20.806 15.655 -15.622 1.00 91.31 396 ASP A C 1
ATOM 3196 O O . ASP A 1 396 ? 21.158 16.500 -16.448 1.00 91.31 396 ASP A O 1
ATOM 3200 N N . ALA A 1 397 ? 20.995 14.349 -15.830 1.00 90.75 397 ALA A N 1
ATOM 3201 C CA . ALA A 1 397 ? 21.602 13.790 -17.034 1.00 90.75 397 ALA A CA 1
ATOM 3202 C C . ALA A 1 397 ? 20.969 12.435 -17.438 1.00 90.75 397 ALA A C 1
ATOM 3204 O O . ALA A 1 397 ? 21.657 11.407 -17.416 1.00 90.75 397 ALA A O 1
ATOM 3205 N N . PRO A 1 398 ? 19.683 12.401 -17.858 1.00 90.62 398 PRO A N 1
ATOM 3206 C CA . PRO A 1 398 ? 18.907 11.155 -17.952 1.00 90.62 398 PRO A CA 1
ATOM 3207 C C . PRO A 1 398 ? 19.453 10.101 -18.927 1.00 90.62 398 PRO A C 1
ATOM 3209 O O . PRO A 1 398 ? 19.287 8.899 -18.717 1.00 90.62 398 PRO A O 1
ATOM 3212 N N . LEU A 1 399 ? 20.136 10.536 -19.990 1.00 89.75 399 LEU A N 1
ATOM 3213 C CA . LEU A 1 399 ? 20.679 9.648 -21.024 1.00 89.75 399 LEU A CA 1
ATOM 3214 C C . LEU A 1 399 ? 22.072 9.095 -20.681 1.00 89.75 399 LEU A C 1
ATOM 3216 O O . LEU A 1 399 ? 22.533 8.133 -21.300 1.00 89.75 399 LEU A O 1
ATOM 3220 N N . VAL A 1 400 ? 22.754 9.654 -19.677 1.00 86.94 400 VAL A N 1
ATOM 3221 C CA . VAL A 1 400 ? 24.111 9.231 -19.321 1.00 86.94 400 VAL A CA 1
ATOM 3222 C C . VAL A 1 400 ? 24.071 7.888 -18.592 1.00 86.94 400 VAL A C 1
ATOM 3224 O O . VAL A 1 400 ? 23.547 7.768 -17.488 1.00 86.94 400 VAL A O 1
ATOM 3227 N N . LYS A 1 401 ? 24.678 6.860 -19.199 1.00 83.06 401 LYS A N 1
ATOM 3228 C CA . LYS A 1 401 ? 24.767 5.501 -18.636 1.00 83.06 401 LYS A CA 1
ATOM 3229 C C . LYS A 1 401 ? 26.005 5.386 -17.717 1.00 83.06 401 LYS A C 1
ATOM 3231 O O . LYS A 1 401 ? 27.032 5.990 -18.022 1.00 83.06 401 LYS A O 1
ATOM 3236 N N . PRO A 1 402 ? 25.969 4.589 -16.631 1.00 74.00 402 PRO A N 1
ATOM 3237 C CA . PRO A 1 402 ? 27.118 4.411 -15.731 1.00 74.00 402 PRO A CA 1
ATOM 3238 C C . PRO A 1 402 ? 28.243 3.520 -16.296 1.00 74.00 402 PRO A C 1
ATOM 3240 O O . PRO A 1 402 ? 29.270 3.341 -15.642 1.00 74.00 402 PRO A O 1
ATOM 3243 N N . TYR A 1 403 ? 28.081 2.966 -17.503 1.00 73.06 403 TYR A N 1
ATOM 3244 C CA . TYR A 1 403 ? 29.029 2.041 -18.134 1.00 73.06 403 TYR A CA 1
ATOM 3245 C C . TYR A 1 403 ? 29.737 2.694 -19.327 1.00 73.06 403 TYR A C 1
ATOM 3247 O O . TYR A 1 403 ? 29.117 3.416 -20.103 1.00 73.06 403 TYR A O 1
ATOM 3255 N N . ALA A 1 404 ? 31.034 2.414 -19.496 1.00 60.31 404 ALA A N 1
ATOM 3256 C CA . ALA A 1 404 ? 31.876 3.072 -20.500 1.00 60.31 404 ALA A CA 1
ATOM 3257 C C . ALA A 1 404 ? 31.942 2.353 -21.865 1.00 60.31 404 ALA A C 1
ATOM 3259 O O . ALA A 1 404 ? 32.380 2.958 -22.841 1.00 60.31 404 ALA A O 1
ATOM 3260 N N . LYS A 1 405 ? 31.554 1.070 -21.960 1.00 67.12 405 LYS A N 1
ATOM 3261 C CA . LYS A 1 405 ? 31.664 0.263 -23.194 1.00 67.12 405 LYS A CA 1
ATOM 3262 C C . LYS A 1 405 ? 30.305 -0.269 -23.648 1.00 67.12 405 LYS A C 1
ATOM 3264 O O . LYS A 1 405 ? 29.515 -0.721 -22.830 1.00 67.12 405 LYS A O 1
ATOM 3269 N N . GLN A 1 406 ? 30.074 -0.328 -24.962 1.00 63.09 406 GLN A N 1
ATOM 3270 C CA . GLN A 1 406 ? 28.851 -0.919 -25.535 1.00 63.09 406 GLN A CA 1
ATOM 3271 C C . GLN A 1 406 ? 28.636 -2.387 -25.128 1.00 63.09 406 GLN A C 1
ATOM 3273 O O . GLN A 1 406 ? 27.509 -2.776 -24.842 1.00 63.09 406 GLN A O 1
ATOM 3278 N N . ALA A 1 407 ? 29.706 -3.185 -25.024 1.00 64.12 407 ALA A N 1
ATOM 3279 C CA . ALA A 1 407 ? 29.619 -4.580 -24.576 1.00 64.12 407 ALA A CA 1
ATOM 3280 C C . ALA A 1 407 ? 29.076 -4.726 -23.139 1.00 64.12 407 ALA A C 1
ATOM 3282 O O . ALA A 1 407 ? 28.495 -5.755 -22.797 1.00 64.12 407 ALA A O 1
ATOM 3283 N N . ASP A 1 408 ? 29.235 -3.687 -22.315 1.00 72.94 408 ASP A N 1
ATOM 3284 C CA . ASP A 1 408 ? 28.753 -3.665 -20.937 1.00 72.94 408 ASP A CA 1
ATOM 3285 C C . ASP A 1 408 ? 27.252 -3.337 -20.871 1.00 72.94 408 ASP A C 1
ATOM 3287 O O . ASP A 1 408 ? 26.585 -3.779 -19.942 1.00 72.94 408 ASP A O 1
ATOM 3291 N N . ILE A 1 409 ? 26.688 -2.641 -21.871 1.00 73.75 409 ILE A N 1
ATOM 3292 C CA . ILE A 1 409 ? 25.264 -2.258 -21.890 1.00 73.75 409 ILE A CA 1
ATOM 3293 C C . ILE A 1 409 ? 24.380 -3.499 -21.812 1.00 73.75 409 ILE A C 1
ATOM 3295 O O . ILE A 1 409 ? 23.484 -3.556 -20.980 1.00 73.75 409 ILE A O 1
ATOM 3299 N N . LYS A 1 410 ? 24.671 -4.520 -22.626 1.00 75.00 410 LYS A N 1
ATOM 3300 C CA . LYS A 1 410 ? 23.910 -5.769 -22.604 1.00 75.00 410 LYS A CA 1
ATOM 3301 C C . LYS A 1 410 ? 24.040 -6.480 -21.264 1.00 75.00 410 LYS A C 1
ATOM 3303 O O . LYS A 1 410 ? 23.040 -6.897 -20.703 1.00 75.00 410 LYS A O 1
ATOM 3308 N N . ARG A 1 411 ? 25.264 -6.596 -20.743 1.00 78.31 411 ARG A N 1
ATOM 3309 C CA . ARG A 1 411 ? 25.542 -7.292 -19.479 1.00 78.31 411 ARG A CA 1
ATOM 3310 C C . ARG A 1 411 ? 24.877 -6.622 -18.277 1.00 78.31 411 ARG A C 1
ATOM 3312 O O . ARG A 1 411 ? 24.520 -7.308 -17.326 1.00 78.31 411 ARG A O 1
ATOM 3319 N N . PHE A 1 412 ? 24.760 -5.300 -18.307 1.00 82.50 412 PHE A N 1
ATOM 3320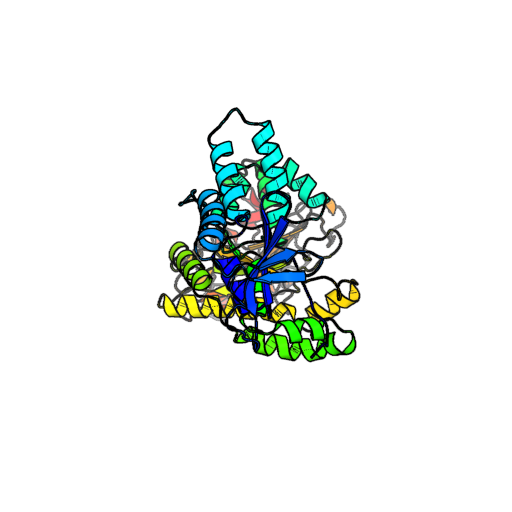 C CA . PHE A 1 412 ? 24.163 -4.505 -17.242 1.00 82.50 412 PHE A CA 1
ATOM 3321 C C . PHE A 1 412 ? 22.802 -3.923 -17.646 1.00 82.50 412 PHE A C 1
ATOM 3323 O O . PHE A 1 412 ? 22.483 -2.778 -17.318 1.00 82.50 412 PHE A O 1
ATOM 3330 N N . SER A 1 413 ? 22.014 -4.717 -18.371 1.00 87.31 413 SER A N 1
ATOM 3331 C CA . SER A 1 413 ? 20.627 -4.409 -18.719 1.00 87.31 413 SER A CA 1
ATOM 3332 C C . SER A 1 413 ? 19.667 -5.356 -18.010 1.00 87.31 413 SER A C 1
ATOM 3334 O O . SER A 1 413 ? 20.085 -6.297 -17.331 1.00 87.31 413 SER A O 1
ATOM 3336 N N . GLN A 1 414 ? 18.376 -5.080 -18.161 1.00 91.31 414 GLN A N 1
ATOM 3337 C CA . GLN A 1 414 ? 17.334 -5.932 -17.625 1.00 91.31 414 GLN A CA 1
ATOM 3338 C C . GLN A 1 414 ? 17.099 -7.152 -18.535 1.00 91.31 414 GLN A C 1
ATOM 3340 O O . GLN A 1 414 ? 16.833 -7.018 -19.732 1.00 91.31 414 GLN A O 1
ATOM 3345 N N . HIS A 1 415 ? 17.148 -8.347 -17.957 1.00 90.50 415 HIS A N 1
ATOM 3346 C CA . HIS A 1 415 ? 16.959 -9.637 -18.620 1.00 90.50 415 HIS A CA 1
ATOM 3347 C C . HIS A 1 415 ? 15.714 -10.386 -18.148 1.00 90.50 415 HIS A C 1
ATOM 3349 O O . HIS A 1 415 ? 15.228 -11.271 -18.854 1.00 90.50 415 HIS A O 1
ATOM 3355 N N . GLU A 1 416 ? 15.172 -10.027 -16.987 1.00 93.44 416 GLU A N 1
ATOM 3356 C CA . GLU A 1 416 ? 13.966 -10.633 -16.430 1.00 93.44 416 GLU A CA 1
ATOM 3357 C C . GLU A 1 416 ? 12.943 -9.568 -16.050 1.00 93.44 416 GLU A C 1
ATOM 3359 O O . GLU A 1 416 ? 13.297 -8.469 -15.629 1.00 93.44 416 GLU A O 1
ATOM 3364 N N . ALA A 1 417 ? 11.661 -9.891 -16.171 1.00 93.75 417 ALA A N 1
ATOM 3365 C CA . ALA A 1 417 ? 10.575 -9.045 -15.707 1.00 93.75 417 ALA A CA 1
ATOM 3366 C C . ALA A 1 417 ? 9.633 -9.835 -14.805 1.00 93.75 417 ALA A C 1
ATOM 3368 O O . ALA A 1 417 ? 9.327 -11.003 -15.053 1.00 93.75 417 ALA A O 1
ATOM 3369 N N . ASP A 1 418 ? 9.171 -9.161 -13.759 1.00 95.19 418 ASP A N 1
ATOM 3370 C CA . ASP A 1 418 ? 8.172 -9.693 -12.849 1.00 95.19 418 ASP A CA 1
ATOM 3371 C C . ASP A 1 418 ? 6.779 -9.365 -13.402 1.00 95.19 418 ASP A C 1
ATOM 3373 O O . ASP A 1 418 ? 6.493 -8.214 -13.751 1.00 95.19 418 ASP A O 1
ATOM 3377 N N . VAL A 1 419 ? 5.914 -10.373 -13.484 1.00 96.12 419 VAL A N 1
ATOM 3378 C CA . VAL A 1 419 ? 4.563 -10.283 -14.051 1.00 96.12 419 VAL A CA 1
ATOM 3379 C C . VAL A 1 419 ? 3.558 -11.046 -13.190 1.00 96.12 419 VAL A C 1
ATOM 3381 O O . VAL A 1 419 ? 3.925 -11.917 -12.399 1.00 96.12 419 VAL A O 1
ATOM 3384 N N . LEU A 1 420 ? 2.269 -1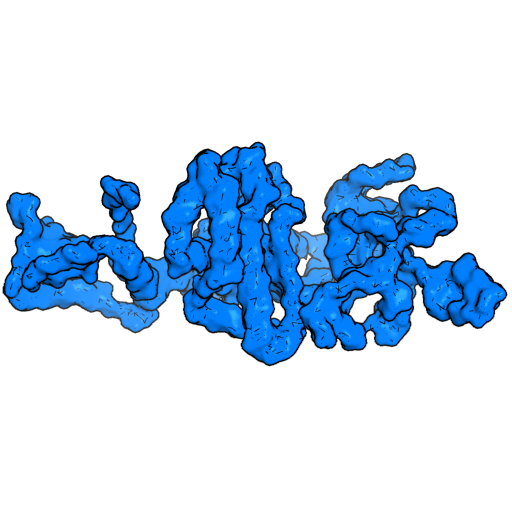0.745 -13.352 1.00 96.75 420 LEU A N 1
ATOM 3385 C CA . LEU A 1 420 ? 1.196 -11.578 -12.810 1.00 96.75 420 LEU A CA 1
ATOM 3386 C C . LEU A 1 420 ? 0.669 -12.481 -13.921 1.00 96.75 420 LEU A C 1
ATOM 3388 O O . LEU A 1 420 ? 0.159 -11.983 -14.921 1.00 96.75 420 LEU A O 1
ATOM 3392 N N . ASN A 1 421 ? 0.783 -13.794 -13.757 1.00 95.88 421 ASN A N 1
ATOM 3393 C CA . ASN A 1 421 ? 0.174 -14.763 -14.655 1.00 95.88 421 ASN A CA 1
ATOM 3394 C C . ASN A 1 421 ? -1.279 -14.986 -14.222 1.00 95.88 421 ASN A C 1
ATOM 3396 O O . ASN A 1 421 ? -1.554 -15.492 -13.133 1.00 95.88 421 ASN A O 1
ATOM 3400 N N . LEU A 1 422 ? -2.213 -14.562 -15.071 1.00 94.44 422 LEU A N 1
ATOM 3401 C CA . LEU A 1 422 ? -3.646 -14.633 -14.802 1.00 94.44 422 LEU A CA 1
ATOM 3402 C C . LEU A 1 422 ? -4.177 -16.059 -14.959 1.00 94.44 422 LEU A C 1
ATOM 3404 O O . LEU A 1 422 ? -5.110 -16.454 -14.270 1.00 94.44 422 LEU A O 1
ATOM 3408 N N . ARG A 1 423 ? -3.578 -16.858 -15.840 1.00 93.25 423 ARG A N 1
ATOM 3409 C CA . ARG A 1 423 ? -3.999 -18.242 -16.060 1.00 93.25 423 ARG A CA 1
ATOM 3410 C C . ARG A 1 423 ? -3.666 -19.130 -14.865 1.00 93.25 423 ARG A C 1
ATOM 3412 O O . ARG A 1 423 ? -4.527 -19.871 -14.398 1.00 93.25 423 ARG A O 1
ATOM 3419 N N . ASP A 1 424 ? -2.435 -19.026 -14.379 1.00 92.88 424 ASP A N 1
ATOM 3420 C CA . ASP A 1 424 ? -1.921 -19.830 -13.266 1.00 92.88 424 ASP A CA 1
ATOM 3421 C C . ASP A 1 424 ? -2.196 -19.166 -11.899 1.00 92.88 424 ASP A C 1
ATOM 3423 O O . ASP A 1 424 ? -1.978 -19.769 -10.850 1.00 92.88 424 ASP A O 1
ATOM 3427 N N . ASN A 1 425 ? -2.737 -17.939 -11.907 1.00 92.81 425 ASN A N 1
ATOM 3428 C CA . ASN A 1 425 ? -3.090 -17.139 -10.730 1.00 92.81 425 ASN A CA 1
ATOM 3429 C C . ASN A 1 425 ? -1.896 -16.943 -9.774 1.00 92.81 425 ASN A C 1
ATOM 3431 O O . ASN A 1 425 ? -2.033 -17.032 -8.552 1.00 92.81 425 ASN A O 1
ATOM 3435 N N . GLU A 1 426 ? -0.723 -16.655 -10.342 1.00 94.44 426 GLU A N 1
ATOM 3436 C CA . GLU A 1 426 ? 0.537 -16.548 -9.607 1.00 94.44 426 GLU A CA 1
ATOM 3437 C C . GLU A 1 426 ? 1.434 -15.407 -10.098 1.00 94.44 426 GLU A C 1
ATOM 3439 O O . GLU A 1 426 ? 1.332 -14.909 -11.219 1.00 94.44 426 GLU A O 1
ATOM 3444 N N . PHE A 1 427 ? 2.332 -14.976 -9.218 1.00 94.69 427 PHE A N 1
ATOM 3445 C CA . PHE A 1 427 ? 3.417 -14.065 -9.558 1.00 94.69 427 PHE A CA 1
ATOM 3446 C C . PHE A 1 427 ? 4.557 -14.862 -10.202 1.00 94.69 427 PHE A C 1
ATOM 3448 O O . PHE A 1 427 ? 5.006 -15.852 -9.625 1.00 94.69 427 PHE A O 1
ATOM 3455 N N . GLN A 1 428 ? 5.050 -14.418 -11.359 1.00 95.12 428 GLN A N 1
ATOM 3456 C CA . GLN A 1 428 ? 6.135 -15.078 -12.087 1.00 95.12 428 GLN A CA 1
ATOM 3457 C C . GLN A 1 428 ? 7.235 -14.085 -12.458 1.00 95.12 428 GLN A C 1
ATOM 3459 O O . GLN A 1 428 ? 6.964 -12.936 -12.804 1.00 95.12 428 GLN A O 1
ATOM 3464 N N . THR A 1 429 ? 8.477 -14.563 -12.460 1.00 94.62 429 THR A N 1
ATOM 3465 C CA . THR A 1 429 ? 9.610 -13.879 -13.090 1.00 94.62 429 THR A CA 1
ATOM 3466 C C . THR A 1 429 ? 9.900 -14.580 -14.411 1.00 94.62 429 THR A C 1
ATOM 3468 O O . THR A 1 429 ? 10.142 -15.789 -14.436 1.00 94.62 429 THR A O 1
ATOM 3471 N N . LEU A 1 430 ? 9.842 -13.838 -15.517 1.00 93.56 430 LEU A N 1
ATOM 3472 C CA . LEU A 1 430 ? 10.026 -14.373 -16.865 1.00 93.56 430 LEU A CA 1
ATOM 3473 C C . LEU A 1 430 ? 11.154 -13.639 -17.602 1.00 93.56 430 LEU A C 1
ATOM 3475 O O . LEU A 1 430 ? 11.322 -12.433 -17.410 1.00 93.56 430 LEU A O 1
ATOM 3479 N N . PRO A 1 431 ? 11.896 -14.319 -18.497 1.00 92.00 431 PRO A N 1
ATOM 3480 C CA . PRO A 1 431 ? 12.852 -13.653 -19.373 1.00 92.00 431 PRO A CA 1
ATOM 3481 C C . PRO A 1 431 ? 12.167 -12.588 -20.234 1.00 92.00 431 PRO A C 1
ATOM 3483 O O . PRO A 1 431 ? 11.152 -12.871 -20.875 1.00 92.00 431 PRO A O 1
ATOM 3486 N N . THR A 1 432 ? 12.749 -11.391 -20.317 1.00 89.81 432 THR A N 1
ATOM 3487 C CA . THR A 1 432 ? 12.189 -10.263 -21.083 1.00 89.81 432 THR A CA 1
ATOM 3488 C C . THR A 1 432 ? 12.032 -10.598 -22.562 1.00 89.81 432 THR A C 1
ATOM 3490 O O . THR A 1 432 ? 11.043 -10.207 -23.169 1.00 89.81 432 THR A O 1
ATOM 3493 N N . ALA A 1 433 ? 12.914 -11.431 -23.119 1.00 85.25 433 ALA A N 1
ATOM 3494 C CA . ALA A 1 433 ? 12.813 -11.929 -24.493 1.00 85.25 433 ALA A CA 1
ATOM 3495 C C . ALA A 1 433 ? 11.505 -12.690 -24.801 1.00 85.25 433 ALA A C 1
ATOM 3497 O O . ALA A 1 433 ? 11.128 -12.788 -25.960 1.00 85.25 433 ALA A O 1
ATOM 3498 N N . LYS A 1 434 ? 10.801 -13.234 -23.794 1.00 86.81 434 LYS A N 1
ATOM 3499 C CA . LYS A 1 434 ? 9.477 -13.860 -23.986 1.00 86.81 434 LYS A CA 1
ATOM 3500 C C . LYS A 1 434 ? 8.321 -12.858 -23.964 1.00 86.81 434 LYS A C 1
ATOM 3502 O O . LYS A 1 434 ? 7.216 -13.204 -24.363 1.00 86.81 434 LYS A O 1
ATOM 3507 N N . LEU A 1 435 ? 8.560 -11.664 -23.428 1.00 87.56 435 LEU A N 1
ATOM 3508 C CA . LEU A 1 435 ? 7.540 -10.649 -23.168 1.00 87.56 435 LEU A CA 1
ATOM 3509 C C . LEU A 1 435 ? 7.618 -9.486 -24.159 1.00 87.56 435 LEU A C 1
ATOM 3511 O O . LEU A 1 435 ? 6.591 -8.906 -24.495 1.00 87.56 435 LEU A O 1
ATOM 3515 N N . LEU A 1 436 ? 8.823 -9.150 -24.624 1.00 84.38 436 LEU A N 1
ATOM 3516 C CA . LEU A 1 436 ? 9.090 -8.084 -25.586 1.00 84.38 436 LEU A CA 1
ATOM 3517 C C . LEU A 1 436 ? 8.688 -8.536 -26.995 1.00 84.38 436 LEU A C 1
ATOM 3519 O O . LEU A 1 436 ? 9.514 -8.991 -27.778 1.00 84.38 436 LEU A O 1
ATOM 3523 N N . SER A 1 437 ? 7.399 -8.419 -27.294 1.00 79.31 437 SER A N 1
ATOM 3524 C CA . SER A 1 437 ? 6.838 -8.599 -28.633 1.00 79.31 437 SER A CA 1
ATOM 3525 C C . SER A 1 437 ? 5.850 -7.475 -28.917 1.00 79.31 437 SER A C 1
ATOM 3527 O O . SER A 1 437 ? 5.194 -6.990 -27.992 1.00 79.31 437 SER A O 1
ATOM 3529 N N . GLU A 1 438 ? 5.724 -7.076 -30.182 1.00 69.06 438 GLU A N 1
ATOM 3530 C CA . GLU A 1 438 ? 4.771 -6.035 -30.598 1.00 69.06 438 GLU A CA 1
ATOM 3531 C C . GLU A 1 438 ? 3.314 -6.419 -30.279 1.00 69.06 438 GLU A C 1
ATOM 3533 O O . GLU A 1 438 ? 2.495 -5.549 -29.999 1.00 69.06 438 GLU A O 1
ATOM 3538 N N . ASP A 1 439 ? 3.008 -7.720 -30.224 1.00 73.94 439 ASP A N 1
ATOM 3539 C CA . ASP A 1 439 ? 1.677 -8.233 -29.875 1.00 73.94 439 ASP A CA 1
ATOM 3540 C C . ASP A 1 439 ? 1.339 -8.069 -28.381 1.00 73.94 439 ASP A C 1
ATOM 3542 O O . ASP A 1 439 ? 0.169 -7.987 -28.004 1.00 73.94 439 ASP A O 1
ATOM 3546 N N . LEU A 1 440 ? 2.355 -8.053 -27.510 1.00 74.62 440 LEU A N 1
ATOM 3547 C CA . LEU A 1 440 ? 2.181 -7.964 -26.057 1.00 74.62 440 LEU A CA 1
ATOM 3548 C C . LEU A 1 440 ? 2.478 -6.568 -25.512 1.00 74.62 440 LEU A C 1
ATOM 3550 O O . LEU A 1 440 ? 1.959 -6.215 -24.450 1.00 74.62 440 LEU A O 1
ATOM 3554 N N . VAL A 1 441 ? 3.321 -5.782 -26.188 1.00 80.25 441 VAL A N 1
ATOM 3555 C CA . VAL A 1 441 ? 3.869 -4.519 -25.683 1.00 80.25 441 VAL A CA 1
ATOM 3556 C C . VAL A 1 441 ? 3.595 -3.358 -26.631 1.00 80.25 441 VAL A C 1
ATOM 3558 O O . VAL A 1 441 ? 4.342 -3.111 -27.571 1.00 80.25 441 VAL A O 1
ATOM 3561 N N . GLU A 1 442 ? 2.547 -2.592 -26.325 1.00 81.44 442 GLU A N 1
ATOM 3562 C CA . GLU A 1 442 ? 2.338 -1.261 -26.907 1.00 81.44 442 GLU A CA 1
ATOM 3563 C C . GLU A 1 442 ? 3.543 -0.340 -26.652 1.00 81.44 442 GLU A C 1
ATOM 3565 O O . GLU A 1 442 ? 4.102 -0.345 -25.552 1.00 81.44 442 GLU A O 1
ATOM 3570 N N . HIS A 1 443 ? 3.902 0.470 -27.654 1.00 85.12 443 HIS A N 1
ATOM 3571 C CA . HIS A 1 443 ? 5.014 1.429 -27.600 1.00 85.12 443 HIS A CA 1
ATOM 3572 C C . HIS A 1 443 ? 6.355 0.803 -27.191 1.00 85.12 443 HIS A C 1
ATOM 3574 O O . HIS A 1 443 ? 7.093 1.340 -26.360 1.00 85.12 443 HIS A O 1
ATOM 3580 N N . LEU A 1 444 ? 6.659 -0.371 -27.756 1.00 87.88 444 LEU A N 1
ATOM 3581 C CA . LEU A 1 444 ? 7.900 -1.104 -27.504 1.00 87.88 444 LEU A CA 1
ATOM 3582 C C . LEU A 1 444 ? 9.149 -0.231 -27.740 1.00 87.88 444 LEU A C 1
ATOM 3584 O O . LEU A 1 444 ? 10.113 -0.327 -26.983 1.00 87.88 444 LEU A O 1
ATOM 3588 N N . ASP A 1 445 ? 9.091 0.675 -28.716 1.00 88.75 445 ASP A N 1
ATOM 3589 C CA . ASP A 1 445 ? 10.112 1.672 -29.050 1.00 88.75 445 ASP A CA 1
ATOM 3590 C C . ASP A 1 445 ? 10.505 2.584 -27.876 1.00 88.75 445 ASP A C 1
ATOM 3592 O O . ASP A 1 445 ? 11.662 2.978 -27.767 1.00 88.75 445 ASP A O 1
ATOM 3596 N N . LEU A 1 446 ? 9.590 2.855 -26.938 1.00 92.50 446 LEU A N 1
ATOM 3597 C CA . LEU A 1 446 ? 9.892 3.638 -25.735 1.00 92.50 446 LEU A CA 1
ATOM 3598 C C . LEU A 1 446 ? 10.707 2.859 -24.691 1.00 92.50 446 LEU A C 1
ATOM 3600 O O . LEU A 1 446 ? 11.276 3.455 -23.776 1.00 92.50 446 LEU A O 1
ATOM 3604 N N . ILE A 1 447 ? 10.744 1.530 -24.790 1.00 92.12 447 ILE A N 1
ATOM 3605 C CA . ILE A 1 447 ? 11.298 0.631 -23.770 1.00 92.12 447 ILE A CA 1
ATOM 3606 C C . ILE A 1 447 ? 12.662 0.088 -24.208 1.00 92.12 447 ILE A C 1
ATOM 3608 O O . ILE A 1 447 ? 13.578 -0.025 -23.382 1.00 92.12 447 ILE A O 1
ATOM 3612 N N . VAL A 1 448 ? 12.810 -0.249 -25.492 1.00 90.31 448 VAL A N 1
ATOM 3613 C CA . VAL A 1 448 ? 13.969 -0.986 -26.008 1.00 90.31 448 VAL A CA 1
ATOM 3614 C C . VAL A 1 448 ? 14.726 -0.258 -27.115 1.00 90.31 448 VAL A C 1
ATOM 3616 O O . VAL A 1 448 ? 14.169 0.519 -27.878 1.00 90.31 448 VAL A O 1
ATOM 3619 N N . GLU A 1 449 ? 16.003 -0.605 -27.251 1.00 88.06 449 GLU A N 1
ATOM 3620 C CA . GLU A 1 449 ? 16.839 -0.316 -28.415 1.00 88.06 449 GLU A CA 1
ATOM 3621 C C . GLU A 1 449 ? 17.205 -1.616 -29.144 1.00 88.06 449 GLU A C 1
ATOM 3623 O O . GLU A 1 449 ? 17.342 -2.682 -28.532 1.00 88.06 449 GLU A O 1
ATOM 3628 N N . HIS A 1 450 ? 17.410 -1.530 -30.461 1.00 81.56 450 HIS A N 1
ATOM 3629 C CA . HIS A 1 450 ? 17.901 -2.652 -31.261 1.00 81.56 450 HIS A CA 1
ATOM 3630 C C . HIS A 1 450 ? 19.372 -2.973 -30.950 1.00 81.56 450 HIS A C 1
ATOM 3632 O O . HIS A 1 450 ? 20.263 -2.139 -31.122 1.00 81.56 450 HIS A O 1
ATOM 3638 N N . ASP A 1 451 ? 19.647 -4.227 -30.588 1.00 80.25 451 ASP A N 1
ATOM 3639 C CA . ASP A 1 451 ? 20.999 -4.765 -30.425 1.00 80.25 451 ASP A CA 1
ATOM 3640 C C . ASP A 1 451 ? 21.561 -5.183 -31.790 1.00 80.25 451 ASP A C 1
ATOM 3642 O O . ASP A 1 451 ? 21.426 -6.331 -32.219 1.00 80.25 451 ASP A O 1
ATOM 3646 N N . THR A 1 452 ? 22.191 -4.241 -32.494 1.00 76.31 452 THR A N 1
ATOM 3647 C CA . THR A 1 452 ? 22.769 -4.484 -33.826 1.00 76.31 452 THR A CA 1
ATOM 3648 C C . THR A 1 452 ? 23.819 -5.597 -33.815 1.00 76.31 452 THR A C 1
ATOM 3650 O O . THR A 1 452 ? 23.837 -6.429 -34.720 1.00 76.31 452 THR A O 1
ATOM 3653 N N . ALA A 1 453 ? 24.636 -5.689 -32.761 1.00 73.44 453 ALA A N 1
ATOM 3654 C CA . ALA A 1 453 ? 25.663 -6.718 -32.634 1.00 73.44 453 ALA A CA 1
ATOM 3655 C C . ALA A 1 453 ? 25.056 -8.120 -32.451 1.00 73.44 453 ALA A C 1
ATOM 3657 O O . ALA A 1 453 ? 25.522 -9.088 -33.058 1.00 73.44 453 ALA A O 1
ATOM 3658 N N . ALA A 1 454 ? 24.000 -8.249 -31.641 1.00 74.62 454 ALA A N 1
ATOM 3659 C CA . ALA A 1 454 ? 23.284 -9.515 -31.512 1.00 74.62 454 ALA A CA 1
ATOM 3660 C C . ALA A 1 454 ? 22.472 -9.861 -32.759 1.00 74.62 454 ALA A C 1
ATOM 3662 O O . ALA A 1 454 ? 22.428 -11.033 -33.127 1.00 74.62 454 ALA A O 1
ATOM 3663 N N . ALA A 1 455 ? 21.874 -8.875 -33.429 1.00 77.06 455 ALA A N 1
ATOM 3664 C CA . ALA A 1 455 ? 21.180 -9.085 -34.692 1.00 77.06 455 ALA A CA 1
ATOM 3665 C C . ALA A 1 455 ? 22.138 -9.624 -35.768 1.00 77.06 455 ALA A C 1
ATOM 3667 O O . ALA A 1 455 ? 21.820 -10.605 -36.439 1.00 77.06 455 ALA A O 1
ATOM 3668 N N . ASP A 1 456 ? 23.339 -9.056 -35.888 1.00 77.88 456 ASP A N 1
ATOM 3669 C CA . ASP A 1 456 ? 24.352 -9.528 -36.836 1.00 77.88 456 ASP A CA 1
ATOM 3670 C C . ASP A 1 456 ? 24.863 -10.933 -36.483 1.00 77.88 456 ASP A C 1
ATOM 3672 O O . ASP A 1 456 ? 25.031 -11.775 -37.371 1.00 77.88 456 ASP A O 1
ATOM 3676 N N . TYR A 1 457 ? 25.029 -11.241 -35.192 1.00 76.62 457 TYR A N 1
ATOM 3677 C CA . TYR A 1 457 ? 25.352 -12.598 -34.747 1.00 76.62 457 TYR A CA 1
ATOM 3678 C C . TYR A 1 457 ? 24.232 -13.596 -35.075 1.00 76.62 457 TYR A C 1
ATOM 3680 O O . TYR A 1 457 ? 24.509 -14.644 -35.658 1.00 76.62 457 TYR A O 1
ATOM 3688 N N . LEU A 1 458 ? 22.971 -13.280 -34.761 1.00 77.94 458 LEU A N 1
ATOM 3689 C CA . LEU A 1 458 ? 21.811 -14.130 -35.059 1.00 77.94 458 LEU A CA 1
ATOM 3690 C C . LEU A 1 458 ? 21.686 -14.386 -36.563 1.00 77.94 458 LEU A C 1
ATOM 3692 O O . LEU A 1 458 ? 21.521 -15.536 -36.977 1.00 77.94 458 LEU A O 1
ATOM 3696 N N . ARG A 1 459 ? 21.901 -13.347 -37.377 1.00 80.06 459 ARG A N 1
ATOM 3697 C CA . ARG A 1 459 ? 21.966 -13.453 -38.837 1.00 80.06 459 ARG A CA 1
ATOM 3698 C C . ARG A 1 459 ? 23.090 -14.392 -39.288 1.00 80.06 459 ARG A C 1
ATOM 3700 O O . ARG A 1 459 ? 22.877 -15.193 -40.195 1.00 80.06 459 ARG A O 1
ATOM 3707 N N . SER A 1 460 ? 24.256 -14.352 -38.636 1.00 81.81 460 SER A N 1
ATOM 3708 C CA . SER A 1 460 ? 25.399 -15.227 -38.956 1.00 81.81 460 SER A CA 1
ATOM 3709 C C . SER A 1 460 ? 25.153 -16.711 -38.651 1.00 81.81 460 SER A C 1
ATOM 3711 O O . SER A 1 460 ? 25.719 -17.573 -39.321 1.00 81.81 460 SER A O 1
ATOM 3713 N N . VAL A 1 461 ? 24.277 -17.022 -37.687 1.00 84.19 461 VAL A N 1
ATOM 3714 C CA . VAL A 1 461 ? 23.892 -18.399 -37.321 1.00 84.19 461 VAL A CA 1
ATOM 3715 C C . VAL A 1 461 ? 22.540 -18.828 -37.911 1.00 84.19 461 VAL A C 1
ATOM 3717 O O . VAL A 1 461 ? 21.996 -19.855 -37.507 1.00 84.19 461 VAL A O 1
ATOM 3720 N N . GLY A 1 462 ? 21.990 -18.058 -38.859 1.00 72.25 462 GLY A N 1
ATOM 3721 C CA . GLY A 1 462 ? 20.740 -18.379 -39.557 1.00 72.25 462 GLY A CA 1
ATOM 3722 C C . GLY A 1 462 ? 19.486 -18.315 -38.680 1.00 72.25 462 GLY A C 1
ATOM 3723 O O . GLY A 1 462 ? 18.507 -19.001 -38.968 1.00 72.25 462 GLY A O 1
ATOM 3724 N N . ARG A 1 463 ? 19.517 -17.539 -37.591 1.00 73.06 463 ARG A N 1
ATOM 3725 C CA . ARG A 1 463 ? 18.378 -17.325 -36.687 1.00 73.06 463 ARG A CA 1
ATOM 3726 C C . ARG A 1 463 ? 17.685 -15.998 -36.983 1.00 73.06 463 ARG A C 1
ATOM 3728 O O . ARG A 1 463 ? 18.298 -15.081 -37.529 1.00 73.06 463 ARG A O 1
ATOM 3735 N N . ASP A 1 464 ? 16.411 -15.913 -36.609 1.00 66.88 464 ASP A N 1
ATOM 3736 C CA . ASP A 1 464 ? 15.630 -14.683 -36.738 1.00 66.88 464 ASP A CA 1
ATOM 3737 C C . ASP A 1 464 ? 16.239 -13.564 -35.873 1.00 66.88 464 ASP A C 1
ATOM 3739 O O . ASP A 1 464 ? 16.717 -13.805 -34.763 1.00 66.88 464 ASP A O 1
ATOM 3743 N N . THR A 1 465 ? 16.263 -12.347 -36.413 1.00 64.75 465 THR A N 1
ATOM 3744 C CA . THR A 1 465 ? 16.828 -11.149 -35.780 1.00 64.75 465 THR A CA 1
ATOM 3745 C C . THR A 1 465 ? 15.765 -10.278 -35.114 1.00 64.75 465 THR A C 1
ATOM 3747 O O . THR A 1 465 ? 16.118 -9.266 -34.513 1.00 64.75 465 THR A O 1
ATOM 3750 N N . LYS A 1 466 ? 14.481 -10.642 -35.242 1.00 60.62 466 LYS A N 1
ATOM 3751 C CA . LYS A 1 466 ? 13.334 -9.867 -34.742 1.00 60.62 466 LYS A CA 1
ATOM 3752 C C . LYS A 1 466 ? 13.315 -9.639 -33.225 1.00 60.62 466 LYS A C 1
ATOM 3754 O O . LYS A 1 466 ? 12.672 -8.694 -32.788 1.00 60.62 466 LYS A O 1
ATOM 3759 N N . ASP A 1 467 ? 14.089 -10.409 -32.457 1.00 63.69 467 ASP A N 1
ATOM 3760 C CA . ASP A 1 467 ? 14.071 -10.372 -30.984 1.00 63.69 467 ASP A CA 1
ATOM 3761 C C . ASP A 1 467 ? 15.372 -9.825 -30.361 1.00 63.69 467 ASP A C 1
ATOM 3763 O O . ASP A 1 467 ? 15.631 -9.992 -29.167 1.00 63.69 467 ASP A O 1
ATOM 3767 N N . ALA A 1 468 ? 16.237 -9.190 -31.159 1.00 77.38 468 ALA A N 1
ATOM 3768 C CA . ALA A 1 468 ? 17.488 -8.605 -30.678 1.00 77.38 468 ALA A CA 1
ATOM 3769 C C . ALA A 1 468 ? 17.249 -7.230 -30.027 1.00 77.38 468 ALA A C 1
ATOM 3771 O O . ALA A 1 468 ? 17.584 -6.193 -30.602 1.00 77.38 468 ALA A O 1
ATOM 3772 N N . TRP A 1 469 ? 16.669 -7.235 -28.826 1.00 84.50 469 TRP A N 1
ATOM 3773 C CA . TRP A 1 469 ? 16.313 -6.036 -28.062 1.00 84.50 469 TRP A CA 1
ATOM 3774 C C . TRP A 1 469 ? 17.134 -5.896 -26.778 1.00 84.50 469 TRP A C 1
ATOM 3776 O O . TRP A 1 469 ? 17.439 -6.886 -26.109 1.00 84.50 469 TRP A O 1
ATOM 3786 N N . ILE A 1 470 ? 17.453 -4.656 -26.404 1.00 88.00 470 ILE A N 1
ATOM 3787 C CA . ILE A 1 470 ? 18.010 -4.300 -25.093 1.00 88.00 470 ILE A CA 1
ATOM 3788 C C . ILE A 1 470 ? 17.097 -3.260 -24.449 1.00 88.00 470 ILE A C 1
ATOM 3790 O O . ILE A 1 470 ? 16.784 -2.249 -25.066 1.00 88.00 470 ILE A O 1
ATOM 3794 N N . ILE A 1 471 ? 16.705 -3.478 -23.193 1.00 90.81 471 ILE A N 1
ATOM 3795 C CA . ILE A 1 471 ? 15.913 -2.507 -22.429 1.00 90.81 471 ILE A CA 1
ATOM 3796 C C . ILE A 1 471 ? 16.814 -1.345 -21.998 1.00 90.81 471 ILE A C 1
ATOM 3798 O O . ILE A 1 471 ? 17.786 -1.548 -21.263 1.00 90.81 471 ILE A O 1
ATOM 3802 N N . THR A 1 472 ? 16.484 -0.128 -22.431 1.00 91.25 472 THR A N 1
ATOM 3803 C CA . THR A 1 472 ? 17.264 1.089 -22.131 1.00 91.25 472 THR A CA 1
ATOM 3804 C C . THR A 1 472 ? 16.405 2.267 -21.687 1.00 91.25 472 THR A C 1
ATOM 3806 O O . THR A 1 472 ? 16.863 3.043 -20.846 1.00 91.25 472 THR A O 1
ATOM 3809 N N . PHE A 1 473 ? 15.163 2.352 -22.179 1.00 94.00 473 PHE A N 1
ATOM 3810 C CA . PHE A 1 473 ? 14.257 3.495 -22.020 1.00 94.00 473 PHE A CA 1
ATOM 3811 C C . PHE A 1 473 ? 14.794 4.817 -22.598 1.00 94.00 473 PHE A C 1
ATOM 3813 O O . PHE A 1 473 ? 14.362 5.892 -22.185 1.00 94.00 473 PHE A O 1
ATOM 3820 N N . ASP A 1 474 ? 15.749 4.770 -23.529 1.00 93.12 474 ASP A N 1
ATOM 3821 C CA . ASP A 1 474 ? 16.399 5.981 -24.045 1.00 93.12 474 ASP A CA 1
ATOM 3822 C C . ASP A 1 474 ? 15.407 6.881 -24.811 1.00 93.12 474 ASP A C 1
ATOM 3824 O O . ASP A 1 474 ? 15.402 8.096 -24.598 1.00 93.12 474 ASP A O 1
ATOM 3828 N N . GLU A 1 475 ? 14.508 6.306 -25.618 1.00 93.88 475 GLU A N 1
ATOM 3829 C CA . GLU A 1 475 ? 13.460 7.062 -26.325 1.00 93.88 475 GLU A CA 1
ATOM 3830 C C . GLU A 1 475 ? 12.435 7.658 -25.344 1.00 93.88 475 GLU A C 1
ATOM 3832 O O . GLU A 1 475 ? 12.109 8.840 -25.434 1.00 93.88 475 GLU A O 1
ATOM 3837 N N . LEU A 1 476 ? 12.010 6.910 -24.314 1.00 94.62 476 LEU A N 1
ATOM 3838 C CA . LEU A 1 476 ? 11.168 7.450 -23.237 1.00 94.62 476 LEU A CA 1
ATOM 3839 C C . LEU A 1 476 ? 11.811 8.679 -22.577 1.00 94.62 476 LEU A C 1
ATOM 3841 O O . LEU A 1 476 ? 11.139 9.679 -22.334 1.00 94.62 476 LEU A O 1
ATOM 3845 N N . LEU A 1 477 ? 13.104 8.611 -22.266 1.00 94.75 477 LEU A N 1
ATOM 3846 C CA . LEU A 1 477 ? 13.813 9.665 -21.540 1.00 94.75 477 LEU A CA 1
ATOM 3847 C C . LEU A 1 477 ? 14.158 10.880 -22.413 1.00 94.75 477 LEU A C 1
ATOM 3849 O O . LEU A 1 477 ? 14.331 11.971 -21.871 1.00 94.75 477 LEU A O 1
ATOM 3853 N N . SER A 1 478 ? 14.289 10.701 -23.729 1.00 93.69 478 SER A N 1
ATOM 3854 C CA . SER A 1 478 ? 14.704 11.758 -24.662 1.00 93.69 478 SER A CA 1
ATOM 3855 C C . SER A 1 478 ? 13.542 12.411 -25.409 1.00 93.69 478 SER A C 1
ATOM 3857 O O . SER A 1 478 ? 13.561 13.627 -25.604 1.00 93.69 478 SER A O 1
ATOM 3859 N N . ALA A 1 479 ? 12.538 11.633 -25.811 1.00 92.88 479 ALA A N 1
ATOM 3860 C CA . ALA A 1 479 ? 11.457 12.083 -26.683 1.00 92.88 479 ALA A CA 1
ATOM 3861 C C . ALA A 1 479 ? 10.157 12.422 -25.937 1.00 92.88 479 ALA A C 1
ATOM 3863 O O . ALA A 1 479 ? 9.239 12.992 -26.528 1.00 92.88 479 ALA A O 1
ATOM 3864 N N . THR A 1 480 ? 10.068 12.119 -24.637 1.00 93.50 480 THR A N 1
ATOM 3865 C CA . THR A 1 480 ? 8.874 12.381 -23.816 1.00 93.50 480 THR A CA 1
ATOM 3866 C C . THR A 1 480 ? 9.186 13.325 -22.646 1.00 93.50 480 THR A C 1
ATOM 3868 O O . THR A 1 480 ? 10.344 13.455 -22.239 1.00 93.50 480 THR A O 1
ATOM 3871 N N . PRO A 1 481 ? 8.176 13.985 -22.043 1.00 92.38 481 PRO A N 1
ATOM 3872 C CA . PRO A 1 481 ? 8.390 14.839 -20.875 1.00 92.38 481 PRO A CA 1
ATOM 3873 C C . PRO A 1 481 ? 8.693 14.061 -19.582 1.00 92.38 481 PRO A C 1
ATOM 3875 O O . PRO A 1 481 ? 8.924 14.697 -18.557 1.00 92.38 481 PRO A O 1
ATOM 3878 N N . PHE A 1 482 ? 8.738 12.721 -19.604 1.00 93.62 482 PHE A N 1
ATOM 3879 C CA . PHE A 1 482 ? 8.838 11.868 -18.413 1.00 93.62 482 PHE A CA 1
ATOM 3880 C C . PHE A 1 482 ? 9.946 12.289 -17.435 1.00 93.62 482 PHE A C 1
ATOM 3882 O O . PHE A 1 482 ? 9.681 12.490 -16.252 1.00 93.62 482 PHE A O 1
ATOM 3889 N N . ALA A 1 483 ? 11.181 12.478 -17.914 1.00 92.12 483 ALA A N 1
ATOM 3890 C CA . ALA A 1 483 ? 12.299 12.857 -17.045 1.00 92.12 483 ALA A CA 1
ATOM 3891 C C . ALA A 1 483 ? 12.107 14.243 -16.406 1.00 92.12 483 ALA A C 1
ATOM 3893 O O . ALA A 1 483 ? 12.516 14.458 -15.269 1.00 92.12 483 ALA A O 1
ATOM 3894 N N . LYS A 1 484 ? 11.454 15.168 -17.120 1.00 90.31 484 LYS A N 1
ATOM 3895 C CA . LYS A 1 484 ? 11.147 16.511 -16.624 1.00 90.31 484 LYS A CA 1
ATOM 3896 C C . LYS A 1 484 ? 10.030 16.484 -15.581 1.00 90.31 484 LYS A C 1
ATOM 3898 O O . LYS A 1 484 ? 10.128 17.212 -14.607 1.00 90.31 484 LYS A O 1
ATOM 3903 N N . THR A 1 485 ? 8.998 15.664 -15.776 1.00 91.50 485 THR A N 1
ATOM 3904 C CA . THR A 1 485 ? 7.894 15.495 -14.814 1.00 91.50 485 THR A CA 1
ATOM 3905 C C . THR A 1 485 ? 8.367 14.852 -13.505 1.00 91.50 485 THR A C 1
ATOM 3907 O O . THR A 1 485 ? 7.821 15.133 -12.444 1.00 91.50 485 THR A O 1
ATOM 3910 N N . MET A 1 486 ? 9.382 13.984 -13.571 1.00 91.00 486 MET A N 1
ATOM 3911 C CA . MET A 1 486 ? 9.946 13.289 -12.407 1.00 91.00 486 MET A CA 1
ATOM 3912 C C . MET A 1 486 ? 11.007 14.092 -11.632 1.00 91.00 486 MET A C 1
ATOM 3914 O O . MET A 1 486 ? 11.428 13.630 -10.567 1.00 91.00 486 MET A O 1
ATOM 3918 N N . SER A 1 487 ? 11.464 15.230 -12.168 1.00 85.19 487 SER A N 1
ATOM 3919 C CA . SER A 1 487 ? 12.433 16.147 -11.546 1.00 85.19 487 SER A CA 1
ATOM 3920 C C . SER A 1 487 ? 11.740 17.244 -10.758 1.00 85.19 487 SER A C 1
ATOM 3922 O O . SER A 1 487 ? 12.394 17.712 -9.798 1.00 85.19 487 SER A O 1
#

Foldseek 3Di:
DPPDDDDDDDDPLQAAPVVVVVCQVPHQWDWDWDDDPNWIKIATPHHHPDDDPQNRAIFIQDPNDTHGDPDPVVSVVVVVVVCVVVPPVPCRNAHNVNVLLVVLVVCVVDPVNVVVFLVSQLVLCPFAAHDAPVLSVLSSVQPTSVNSNVLVVQEQDGGYQFDVVSVVVSVLSVVVPDPPDPSVVVDDDFFKHKYHLVQLVVQCVVQPNPVLVVQCLDPVNVQVSLVVVLVSLLPTDGDVSSLVVLLVSLVVCPQFKKKKFKRKNQCHPPPDPCDPQFDMDIFSRDDDSVVSSVSVVSRVSNRSSSCSDPSNSVSCVVVVNSNPDIGIMMMMGGADFDDFPQWTWHQKDWDWDCAQPDDLDPPADRRQTKIFMDGTDHPCRRDPDPQAATAIARLVGGQDGSDDDPVVQQSRFGQWHWIQRNVVSDIDIDGVLVQQDVSGDDPSVQFWDAPPVVLVVCVVVVHDRRSRITGHSNCVSPVHCVSVVSD

Secondary structure (DSSP, 8-state):
-----------TTSS-HHHHHHHHHH-SEEEEEEEETTEEEEEEEEETT---TTTTS-EEEETTEEEE---HHHHHHHHHHHHHTT--TTTTT--HHHHHHHHHHHHHT-TT-HHHHHHHHHHHHHHHT-S-HHHHHHHHHH--HHHHHHHHHTEESSS---HHHHHHHHHHHHHHH-TTS-HHHHSPPP-EEEE-HHHHHHHHHHTT-HHHHHHHTSTTTTTHHHHHHHHHHTT----HHHHHHHHHHHHHHTTS-EEEEEEESSTTSTT---TTSS-EEEE---S-HHHHHHHHHHHHHHHHHHTT-HHHHHHHHHTT-TTS---EEEEEEEPP-EEETTEEE-S-EEEEESS-----STT--GGG-EEEEESS-THHHHS--TT---EEEETTBTT--S-SSHHHHHHTS--EEEEEETTTTEEEEEEGGGT--TTT-TTGGGTEEE-HHHHHHHHHTT---TT-EEE--HHHHHHSSHHHHT-

pLDDT: mean 84.72, std 11.7, range [39.62, 98.0]